Protein AF-A0AAD2CC91-F1 (afdb_monomer_lite)

Sequence (575 aa):
MSLHWPSGDGVFTEVKKFFPIYPGANLPPSLKLSTAPPANLDSFHPQFRLWYEAMKYLHDHNESQSIHSHAHIFSADTIPTDRFPDSDLATHLTYSPSTVSAFAAEVPTYKALFKEFKRHSALSTVASTNHVTTQEAPAAPLPAGAPFDSELFAQIMANALKGANASTKEKDLARTSANAFATFLEIGSIKEALRHLHDTFAHITDTLTTRNNYDHNVDFDIALFQHATVTALKTCSFGVRPLTMHPHEATSLPSLLAWLPPNKNDVRYTNFLSEGRDIIRQEAMEEDKSKQAAKKTDIFVHGDVSSVEALIKMLANFFAFVKYYVKDFTFDDPPLIITLLEDFMNALHPPAAKDWIRYNAAVPHFPLCLLLEMNQILQIVLGAAKNKTTQCNLRNGQPIMADTFVNAFNGVTQAISHINLSISMGNLGPSGTCPNLHAILNGKPTPAPKRESPNSREQPNPTKRAKHPPQGTHPGYLTYDGPGRLPIAPFKCKHPITGKQAAFCSHFLFANYHCNRPRCHNIHYTKQFAATMGSADTEAFEKFIEKNPWGDPLGPKASWLVPPTPLLKYHSTRQ

Radius of gyration: 34.09 Å; chains: 1; bounding box: 99×64×96 Å

Foldseek 3Di:
DDQDDPPPDVLVVLLVQQELFGRPDQDPPPDPLVDDPDPVLVVDDVVLSSNSVSSSVCCVQVVSGHCPPCVPSDDSVPPPCVVVPPDSPLPPLDDDPVVLVVVCPPDVVCVVSSVVVVVSSVVSVLVSVPPDDDDDDDDDDDDPDDDDDPPVVVVVVVVVPPDDPDDPVVVVLLVCLLCLQVVLLVPPDLLVSLVSQVVVLVVLLVVPPADPPLNVLAQFDSLLCASQNSVQVSVVPADQDQCLVVVVSVFQHDFLLLLFHAPPPDPVVVVSSVLRVQQSVCVVVVPDPVPRDDPDNTRDRLHDQLAVSRVSNSLSSVQSVQSSNHSPADNVDHPPLNVLLVVLVVLCPDPLNVVLRVVCSVPRQLSVVSSSLSRNLVSLQVVLCPPPVNVVCVVVVHDDRPVSCVVSVVSSVVSSVQSNVCSVVSHSRVSPDRRPSVCVSVVNDDPPDPPPDPPPPPDPDPDDDDDDDDDDWQPAFKAFDDPDDFDFQPDWDQALVPRDTAGADSQQNHTPGDDPDPDDRHDRDDPVNCVRDDPVSVVVVVVSVVVPPPDDPPDDGMDGPDPPDPPDDDDDDDD

Structure (mmCIF, N/CA/C/O backbone):
data_AF-A0AAD2CC91-F1
#
_entry.id   AF-A0AAD2CC91-F1
#
loop_
_atom_site.group_PDB
_atom_site.id
_atom_site.type_symbol
_atom_site.label_atom_id
_atom_site.label_alt_id
_atom_site.label_comp_id
_atom_site.label_asym_id
_atom_site.label_entity_id
_atom_site.label_seq_id
_atom_site.pdbx_PDB_ins_code
_atom_site.Cartn_x
_atom_site.Cartn_y
_atom_site.Cartn_z
_atom_site.occupancy
_atom_site.B_iso_or_equiv
_atom_site.auth_seq_id
_atom_site.auth_comp_id
_atom_site.auth_asym_id
_atom_site.auth_atom_id
_atom_site.pdbx_PDB_model_num
ATOM 1 N N . MET A 1 1 ? 5.916 20.056 -14.764 1.00 32.53 1 MET A N 1
ATOM 2 C CA . MET A 1 1 ? 5.451 21.004 -15.797 1.00 32.53 1 MET A CA 1
ATOM 3 C C . MET A 1 1 ? 4.008 21.354 -15.487 1.00 32.53 1 MET A C 1
ATOM 5 O O . MET A 1 1 ? 3.236 20.441 -15.230 1.00 32.53 1 MET A O 1
ATOM 9 N N . SER A 1 2 ? 3.672 22.640 -15.397 1.00 24.73 2 SER A N 1
ATOM 10 C CA . SER A 1 2 ? 2.290 23.103 -15.227 1.00 24.73 2 SER A CA 1
ATOM 11 C C . SER A 1 2 ? 1.489 22.845 -16.509 1.00 24.73 2 SER A C 1
ATOM 13 O O . SER A 1 2 ? 2.027 22.977 -17.605 1.00 24.73 2 SER A O 1
ATOM 15 N N . LEU A 1 3 ? 0.210 22.477 -16.375 1.00 31.64 3 LEU A N 1
ATOM 16 C CA . LEU A 1 3 ? -0.763 22.312 -17.470 1.00 31.64 3 LEU A CA 1
ATOM 17 C C . LEU A 1 3 ? -1.189 23.677 -18.040 1.00 31.64 3 LEU A C 1
ATOM 19 O O . LEU A 1 3 ? -2.365 24.035 -18.071 1.00 31.64 3 LEU A O 1
ATOM 23 N N . HIS A 1 4 ? -0.222 24.482 -18.456 1.00 37.16 4 HIS A N 1
ATOM 24 C CA . HIS A 1 4 ? -0.489 25.701 -19.196 1.00 37.16 4 HIS A CA 1
ATOM 25 C C . HIS A 1 4 ? -0.028 25.479 -20.627 1.00 37.16 4 HIS A C 1
ATOM 27 O O . HIS A 1 4 ? 1.122 25.118 -20.870 1.00 37.16 4 HIS A O 1
ATOM 33 N N . TRP A 1 5 ? -0.942 25.690 -21.577 1.00 42.97 5 TRP A N 1
ATOM 34 C CA . TRP A 1 5 ? -0.526 26.006 -22.939 1.00 42.97 5 TRP A CA 1
ATOM 35 C C . TRP A 1 5 ? 0.489 27.150 -22.848 1.00 42.97 5 TRP A C 1
ATOM 37 O O . TRP A 1 5 ? 0.235 28.062 -22.052 1.00 42.97 5 TRP A O 1
ATOM 47 N N . PRO A 1 6 ? 1.603 27.128 -23.599 1.00 43.03 6 PRO A N 1
ATOM 48 C CA . PRO A 1 6 ? 2.519 28.258 -23.642 1.00 43.03 6 PRO A CA 1
ATOM 49 C C . PRO A 1 6 ? 1.702 29.518 -23.928 1.00 43.03 6 PRO A C 1
ATOM 51 O O . PRO A 1 6 ? 1.080 29.648 -24.984 1.00 43.03 6 PRO A O 1
ATOM 54 N N . SER A 1 7 ? 1.582 30.397 -22.937 1.00 41.91 7 SER A N 1
ATOM 55 C CA . SER A 1 7 ? 0.784 31.608 -23.062 1.00 41.91 7 SER A CA 1
ATOM 56 C C . SER A 1 7 ? 1.511 32.527 -24.037 1.00 41.91 7 SER A C 1
ATOM 58 O O . SER A 1 7 ? 2.510 33.136 -23.660 1.00 41.91 7 SER A O 1
ATOM 60 N N . GLY A 1 8 ? 1.053 32.574 -25.290 1.00 50.09 8 GLY A N 1
ATOM 61 C CA . GLY A 1 8 ? 1.634 33.429 -26.329 1.00 50.09 8 GLY A CA 1
ATOM 62 C C . GLY A 1 8 ? 1.702 32.820 -27.730 1.00 50.09 8 GLY A C 1
ATOM 63 O O . GLY A 1 8 ? 1.823 33.581 -28.683 1.00 50.09 8 GLY A O 1
ATOM 64 N N . ASP A 1 9 ? 1.573 31.499 -27.889 1.00 54.06 9 ASP A N 1
ATOM 65 C CA . ASP A 1 9 ? 1.572 30.879 -29.221 1.00 54.06 9 ASP A CA 1
ATOM 66 C C . ASP A 1 9 ? 0.158 30.890 -29.820 1.00 54.06 9 ASP A C 1
ATOM 68 O O . ASP A 1 9 ? -0.743 30.173 -29.366 1.00 54.06 9 ASP A O 1
ATOM 72 N N . GLY A 1 10 ? -0.047 31.719 -30.850 1.00 55.75 10 GLY A N 1
ATOM 73 C CA . GLY A 1 10 ? -1.333 31.869 -31.547 1.00 55.75 10 GLY A CA 1
ATOM 74 C C . GLY A 1 10 ? -1.895 30.534 -32.043 1.00 55.75 10 GLY A C 1
ATOM 75 O O . GLY A 1 10 ? -3.091 30.282 -31.920 1.00 55.75 10 GLY A O 1
AT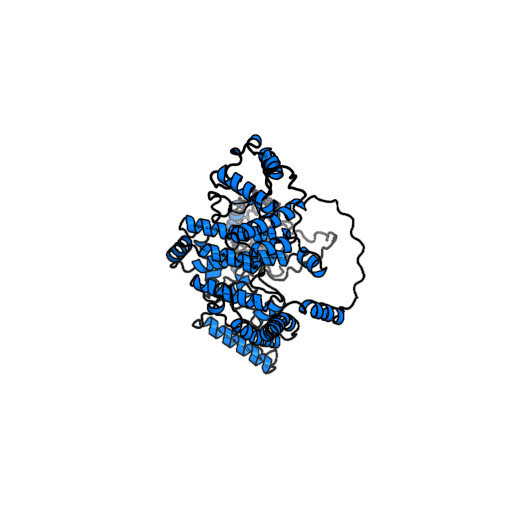OM 76 N N . VAL A 1 11 ? -1.014 29.622 -32.459 1.00 54.38 11 VAL A N 1
ATOM 77 C CA . VAL A 1 11 ? -1.355 28.268 -32.916 1.00 54.38 11 VAL A CA 1
ATOM 78 C C . VAL A 1 11 ? -2.134 27.490 -31.856 1.00 54.38 11 VAL A C 1
ATOM 80 O O . VAL A 1 11 ? -3.168 26.912 -32.162 1.00 54.38 11 VAL A O 1
ATOM 83 N N . PHE A 1 12 ? -1.719 27.517 -30.589 1.00 55.53 12 PHE A N 1
ATOM 84 C CA . PHE A 1 12 ? -2.415 26.778 -29.529 1.00 55.53 12 PHE A CA 1
ATOM 85 C C . PHE A 1 12 ? -3.717 27.434 -29.077 1.00 55.53 12 PHE A C 1
ATOM 87 O O . PHE A 1 12 ? -4.580 26.768 -28.505 1.00 55.53 12 PHE A O 1
ATOM 94 N N . THR A 1 13 ? -3.874 28.733 -29.318 1.00 60.03 13 THR A N 1
ATOM 95 C CA . THR A 1 13 ? -5.137 29.436 -29.073 1.00 60.03 13 THR A CA 1
ATOM 96 C C . THR A 1 13 ? -6.161 29.090 -30.152 1.00 60.03 13 THR A C 1
ATOM 98 O O . THR A 1 13 ? -7.314 28.831 -29.819 1.00 60.03 13 THR A O 1
ATOM 101 N N . GLU A 1 14 ? -5.732 28.993 -31.411 1.00 57.94 14 GLU A N 1
ATOM 102 C CA . GLU A 1 14 ? -6.582 28.575 -32.530 1.00 57.94 14 GLU A CA 1
ATOM 103 C C . GLU A 1 14 ? -6.883 27.068 -32.495 1.00 57.94 14 GLU A C 1
ATOM 105 O O . GLU A 1 14 ? -8.038 26.673 -32.609 1.00 57.94 14 GLU A O 1
ATOM 110 N N . VAL A 1 15 ? -5.899 26.209 -32.204 1.00 59.97 15 VAL A N 1
ATOM 111 C CA . VAL A 1 15 ? -6.105 24.751 -32.082 1.00 59.97 15 VAL A CA 1
ATOM 112 C C . VAL A 1 15 ? -7.166 24.414 -31.030 1.00 59.97 15 VAL A C 1
ATOM 114 O O . VAL A 1 15 ? -7.966 23.518 -31.256 1.00 59.97 15 VAL A O 1
ATOM 117 N N . LYS A 1 16 ? -7.263 25.151 -29.916 1.00 58.28 16 LYS A N 1
ATOM 118 C CA . LYS A 1 16 ? -8.339 24.937 -28.927 1.00 58.28 16 LYS A CA 1
ATOM 119 C C . LYS A 1 16 ? -9.742 25.215 -29.462 1.00 58.28 16 LYS A C 1
ATOM 121 O O . LYS A 1 16 ? -10.692 24.625 -28.959 1.00 58.28 16 LYS A O 1
ATOM 126 N N . LYS A 1 17 ? -9.877 26.128 -30.429 1.00 59.72 17 LYS A N 1
ATOM 127 C CA . LYS A 1 17 ? -11.170 26.440 -31.052 1.00 59.72 17 LYS A CA 1
ATOM 128 C C . LYS A 1 17 ? -11.616 25.308 -31.975 1.00 59.72 17 LYS A C 1
ATOM 130 O O . LYS A 1 17 ? -12.799 25.000 -32.023 1.00 59.72 17 LYS A O 1
ATOM 135 N N . PHE A 1 18 ? -10.663 24.672 -32.659 1.00 55.00 18 PHE A N 1
ATOM 136 C CA . PHE A 1 18 ? -10.939 23.664 -33.688 1.00 55.00 18 PHE A CA 1
ATOM 137 C C . PHE A 1 18 ? -10.833 22.208 -33.193 1.00 55.00 18 PHE A C 1
ATOM 139 O O . PHE A 1 18 ? -11.456 21.322 -33.770 1.00 55.00 18 PHE A O 1
ATOM 146 N N . PHE A 1 19 ? -10.084 21.936 -32.118 1.00 62.56 19 PHE A N 1
ATOM 147 C CA . PHE A 1 19 ? -9.791 20.585 -31.625 1.00 62.56 19 PHE A CA 1
ATOM 148 C C . PHE A 1 19 ? -10.183 20.436 -30.138 1.00 62.56 19 PHE A C 1
ATOM 150 O O . PHE A 1 19 ? -9.594 21.104 -29.284 1.00 62.56 19 PHE A O 1
ATOM 157 N N . PRO A 1 20 ? -11.104 19.519 -29.767 1.00 61.25 20 PRO A N 1
ATOM 158 C CA . PRO A 1 20 ? -11.495 19.265 -28.372 1.00 61.25 20 PRO A CA 1
ATOM 159 C C . PRO A 1 20 ? -10.454 18.412 -27.627 1.00 61.25 20 PRO A C 1
ATOM 161 O O . PRO A 1 20 ? -10.728 17.300 -27.168 1.00 61.25 20 PRO A O 1
ATOM 164 N N . ILE A 1 21 ? -9.211 18.887 -27.561 1.00 58.62 21 ILE A N 1
ATOM 165 C CA . ILE A 1 21 ? -8.075 18.136 -27.023 1.00 58.62 21 ILE A CA 1
ATOM 166 C C . ILE A 1 21 ? -7.354 18.997 -25.984 1.00 58.62 21 ILE A C 1
ATOM 168 O O . ILE A 1 21 ? -7.005 20.150 -26.226 1.00 58.62 21 ILE A O 1
ATOM 172 N N . TYR A 1 22 ? -7.141 18.437 -24.792 1.00 59.69 22 TYR A N 1
ATOM 173 C CA . TYR A 1 22 ? -6.500 19.141 -23.684 1.00 59.69 22 TYR A CA 1
ATOM 174 C C . TYR A 1 22 ? -4.968 19.217 -23.876 1.00 59.69 22 TYR A C 1
ATOM 176 O O . TYR A 1 22 ? -4.374 18.341 -24.520 1.00 59.69 22 TYR A O 1
ATOM 184 N N . PRO A 1 23 ? -4.286 20.220 -23.290 1.00 51.38 23 PRO A N 1
ATOM 185 C CA . PRO A 1 23 ? -2.831 20.305 -23.351 1.00 51.38 23 PRO A CA 1
ATOM 186 C C . PRO A 1 23 ? -2.214 19.108 -22.629 1.00 51.38 23 PRO A C 1
ATOM 188 O O . PRO A 1 23 ? -2.329 18.980 -21.418 1.00 51.38 23 PRO A O 1
ATOM 191 N N . GLY A 1 24 ? -1.533 18.237 -23.363 1.00 53.53 24 GLY A N 1
ATOM 192 C CA . GLY A 1 24 ? -0.766 17.120 -22.786 1.00 53.53 24 GLY A CA 1
ATOM 193 C C . GLY A 1 24 ? -1.274 15.768 -23.245 1.00 53.53 24 GLY A C 1
ATOM 194 O O . GLY A 1 24 ? -0.719 14.742 -22.864 1.00 53.53 24 GLY A O 1
ATOM 195 N N . ALA A 1 25 ? -2.335 15.774 -24.050 1.00 55.38 25 ALA A N 1
ATOM 196 C CA . ALA A 1 25 ? -2.839 14.612 -24.741 1.00 55.38 25 ALA A CA 1
ATOM 197 C C . ALA A 1 25 ? -1.721 13.905 -25.517 1.00 55.38 25 ALA A C 1
ATOM 199 O O . ALA A 1 25 ? -1.172 14.445 -26.477 1.00 55.38 25 ALA A O 1
ATOM 200 N N . ASN A 1 26 ? -1.410 12.681 -25.100 1.00 55.94 26 ASN A N 1
ATOM 201 C CA . ASN A 1 26 ? -0.629 11.758 -25.907 1.00 55.94 26 ASN A CA 1
ATOM 202 C C . ASN A 1 26 ? -1.598 10.902 -26.718 1.00 55.94 26 ASN A C 1
ATOM 204 O O . ASN A 1 26 ? -2.611 10.440 -26.191 1.00 55.94 26 ASN A O 1
ATOM 208 N N . LEU A 1 27 ? -1.264 10.663 -27.983 1.00 56.25 27 LEU A N 1
ATOM 209 C CA . LEU A 1 27 ? -1.957 9.666 -28.786 1.00 56.25 27 LEU A CA 1
ATOM 210 C C . LEU A 1 27 ? -1.724 8.288 -28.142 1.00 56.25 27 LEU A C 1
ATOM 212 O O . LEU A 1 27 ? -0.572 7.954 -27.844 1.00 56.25 27 LEU A O 1
ATOM 216 N N . PRO A 1 28 ? -2.770 7.483 -27.883 1.00 55.53 28 PRO A N 1
ATOM 217 C CA . PRO A 1 28 ? -2.575 6.163 -27.301 1.00 55.53 28 PRO A CA 1
ATOM 218 C C . PRO A 1 28 ? -1.702 5.307 -28.233 1.00 55.53 28 PRO A C 1
ATOM 220 O O . PRO A 1 28 ? -2.003 5.234 -29.425 1.00 55.53 28 PRO A O 1
ATOM 223 N N . PRO A 1 29 ? -0.673 4.598 -27.732 1.00 52.50 29 PRO A N 1
ATOM 224 C CA . PRO A 1 29 ? 0.216 3.789 -28.577 1.00 52.50 29 PRO A CA 1
ATOM 225 C C . PRO A 1 29 ? -0.515 2.666 -29.329 1.00 52.50 29 PRO A C 1
ATOM 227 O O . PRO A 1 29 ? -0.059 2.185 -30.363 1.00 52.50 29 PRO A O 1
ATOM 230 N N . SER A 1 30 ? -1.657 2.229 -28.794 1.00 47.31 30 SER A N 1
ATOM 231 C CA . SER A 1 30 ? -2.535 1.211 -29.374 1.00 47.31 30 SER A CA 1
ATOM 232 C C . SER A 1 30 ? -3.405 1.735 -30.519 1.00 47.31 30 SER A C 1
ATOM 234 O O . SER A 1 30 ? -4.057 0.945 -31.204 1.00 47.31 30 SER A O 1
ATOM 236 N N . LEU A 1 31 ? -3.431 3.051 -30.736 1.00 54.78 31 LEU A N 1
ATOM 237 C CA . LEU A 1 31 ? -4.287 3.706 -31.706 1.00 54.78 31 LEU A CA 1
ATOM 238 C C . LEU A 1 31 ? -3.542 3.920 -33.024 1.00 54.78 31 LEU A C 1
ATOM 240 O O . LEU A 1 31 ? -2.888 4.937 -33.238 1.00 54.78 31 LEU A O 1
ATOM 244 N N . LYS A 1 32 ? -3.664 2.960 -33.944 1.00 62.06 32 LYS A N 1
ATOM 245 C CA . LYS A 1 32 ? -3.216 3.142 -35.331 1.00 62.06 32 LYS A CA 1
ATOM 246 C C . LYS A 1 32 ? -4.224 4.017 -36.077 1.00 62.06 32 LYS A C 1
ATOM 248 O O . LYS A 1 32 ? -5.064 3.516 -36.811 1.00 62.06 32 LYS A O 1
ATOM 253 N N . LEU A 1 33 ? -4.148 5.331 -35.883 1.00 63.53 33 LEU A N 1
ATOM 254 C CA . LEU A 1 33 ? -4.974 6.308 -36.610 1.00 63.53 33 LEU A CA 1
ATOM 255 C C . LEU A 1 33 ? -4.667 6.354 -38.120 1.00 63.53 33 LEU A C 1
ATOM 257 O O . LEU A 1 33 ? -5.396 6.992 -38.877 1.00 63.53 33 LEU A O 1
ATOM 261 N N . SER A 1 34 ? -3.626 5.645 -38.565 1.00 55.72 34 SER A N 1
ATOM 262 C CA . SER A 1 34 ? -3.252 5.459 -39.967 1.00 55.72 34 SER A CA 1
ATOM 263 C C . SER A 1 34 ? -4.144 4.484 -40.748 1.00 55.72 34 SER A C 1
ATOM 265 O O . SER A 1 34 ? -4.097 4.480 -41.977 1.00 55.72 34 SER A O 1
ATOM 267 N N . THR A 1 35 ? -4.971 3.662 -40.090 1.00 59.06 35 THR A N 1
ATOM 268 C CA . THR A 1 35 ? -5.959 2.824 -40.794 1.00 59.06 35 THR A CA 1
ATOM 269 C C . THR A 1 35 ? -7.162 3.649 -41.250 1.00 59.06 35 THR A C 1
ATOM 271 O O . THR A 1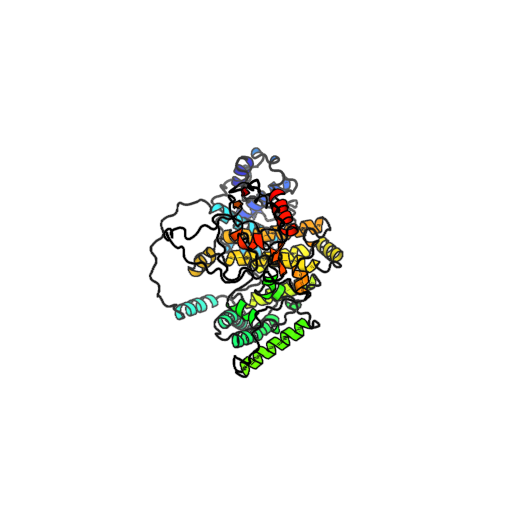 35 ? -7.476 4.672 -40.642 1.00 59.06 35 THR A O 1
ATOM 274 N N . ALA A 1 36 ? -7.839 3.201 -42.316 1.00 61.41 36 ALA A N 1
ATOM 275 C CA . ALA A 1 36 ? -9.068 3.826 -42.803 1.00 61.41 36 ALA A CA 1
ATOM 276 C C . ALA A 1 36 ? -10.050 4.086 -41.641 1.00 61.41 36 ALA A C 1
ATOM 278 O O . ALA A 1 36 ? -10.116 3.262 -40.717 1.00 61.41 36 ALA A O 1
ATOM 279 N N . PRO A 1 37 ? -10.780 5.219 -41.661 1.00 66.81 37 PRO A N 1
ATOM 280 C CA . PRO A 1 37 ? -11.758 5.523 -40.626 1.00 66.81 37 PRO A CA 1
ATOM 281 C C . PRO A 1 37 ? -12.742 4.355 -40.471 1.00 66.81 37 PRO A C 1
ATOM 283 O O . PRO A 1 37 ? -12.959 3.608 -41.432 1.00 66.81 37 PRO A O 1
ATOM 286 N N . PRO A 1 38 ? -13.346 4.175 -39.283 1.00 69.81 38 PRO A N 1
ATOM 287 C CA . PRO A 1 38 ? -14.432 3.220 -39.102 1.00 69.81 38 PRO A CA 1
ATOM 288 C C . PRO A 1 38 ? -15.430 3.324 -40.258 1.00 69.81 38 PRO A C 1
ATOM 290 O O . PRO A 1 38 ? -15.850 4.427 -40.599 1.00 69.81 38 PRO A O 1
ATOM 293 N N . ALA A 1 39 ? -15.809 2.197 -40.871 1.00 71.19 39 ALA A N 1
ATOM 294 C CA . ALA A 1 39 ? -16.696 2.191 -42.045 1.00 71.19 39 ALA A CA 1
ATOM 295 C C . ALA A 1 39 ? -18.064 2.851 -41.776 1.00 71.19 39 ALA A C 1
ATOM 297 O O . ALA A 1 39 ? -18.797 3.183 -42.699 1.00 71.19 39 ALA A O 1
ATOM 298 N N . ASN A 1 40 ? -18.393 3.046 -40.502 1.00 75.69 40 ASN A N 1
ATOM 299 C CA . ASN A 1 40 ? -19.586 3.695 -40.001 1.00 75.69 40 ASN A CA 1
ATOM 300 C C . ASN A 1 40 ? -19.265 4.978 -39.207 1.00 75.69 40 ASN A C 1
ATOM 302 O O . ASN A 1 40 ? -20.019 5.331 -38.309 1.00 75.69 40 ASN A O 1
ATOM 306 N N . LEU A 1 41 ? -18.153 5.675 -39.496 1.00 73.81 41 LEU A N 1
ATOM 307 C CA . LEU A 1 41 ? -17.769 6.892 -38.765 1.00 73.81 41 LEU A CA 1
ATOM 308 C C . LEU A 1 41 ? -18.911 7.934 -38.745 1.00 73.81 41 LEU A C 1
ATOM 310 O O . LEU A 1 41 ? -19.174 8.552 -37.716 1.00 73.81 41 LEU A O 1
ATOM 314 N N . ASP A 1 42 ? -19.631 8.051 -39.864 1.00 75.88 42 ASP A N 1
ATOM 315 C CA . ASP A 1 42 ? -20.792 8.931 -40.032 1.00 75.88 42 ASP A CA 1
ATOM 316 C C . ASP A 1 42 ? -22.002 8.548 -39.165 1.00 75.88 42 ASP A C 1
ATOM 318 O O . ASP A 1 42 ? -22.852 9.395 -38.905 1.00 75.88 42 ASP A O 1
ATOM 322 N N . SER A 1 43 ? -22.096 7.293 -38.707 1.00 72.94 43 SER A N 1
ATOM 323 C CA . SER A 1 43 ? -23.181 6.845 -37.825 1.00 72.94 43 SER A CA 1
ATOM 324 C C . SER A 1 43 ? -22.885 7.085 -36.345 1.00 72.94 43 SER A C 1
ATOM 326 O O . SER A 1 43 ? -23.754 6.845 -35.510 1.00 72.94 43 SER A O 1
ATOM 328 N N . PHE A 1 44 ? -21.661 7.490 -35.989 1.00 68.94 44 PHE A N 1
ATOM 329 C CA . PHE A 1 44 ? -21.338 7.830 -34.607 1.00 68.94 44 PHE A CA 1
ATOM 330 C C . PHE A 1 44 ? -21.801 9.239 -34.263 1.00 68.94 44 PHE A C 1
ATOM 332 O O . PHE A 1 44 ? -22.026 10.089 -35.123 1.00 68.94 44 PHE A O 1
ATOM 339 N N . HIS A 1 45 ? -21.899 9.498 -32.960 1.00 71.00 45 HIS A N 1
ATOM 340 C CA . HIS A 1 45 ? -22.233 10.819 -32.460 1.00 71.00 45 HIS A CA 1
ATOM 341 C C . HIS A 1 45 ? -21.294 11.885 -33.064 1.00 71.00 45 HIS A C 1
ATOM 343 O O . HIS A 1 45 ? -20.070 11.693 -33.011 1.00 71.00 45 HIS A O 1
ATOM 349 N N . PRO A 1 46 ? -21.819 13.023 -33.562 1.00 68.38 46 PRO A N 1
ATOM 350 C CA . PRO A 1 46 ? -21.027 14.039 -34.257 1.00 68.38 46 PRO A CA 1
ATOM 351 C C . PRO A 1 46 ? -19.779 14.481 -33.486 1.00 68.38 46 PRO A C 1
ATOM 353 O O . PRO A 1 46 ? -18.714 14.650 -34.060 1.00 68.38 46 PRO A O 1
ATOM 356 N N . GLN A 1 47 ? -19.863 14.572 -32.158 1.00 65.75 47 GLN A N 1
ATOM 357 C CA . GLN A 1 47 ? -18.723 14.959 -31.317 1.00 65.75 47 GLN A CA 1
ATOM 358 C C . GLN A 1 47 ? -17.618 13.894 -31.208 1.00 65.75 47 GLN A C 1
ATOM 360 O O . GLN A 1 47 ? -16.447 14.252 -31.123 1.00 65.75 47 GLN A O 1
ATOM 365 N N . PHE A 1 48 ? -17.958 12.598 -31.210 1.00 70.00 48 PHE A N 1
ATOM 366 C CA . PHE A 1 48 ? -16.941 11.539 -31.242 1.00 70.00 48 PHE A CA 1
ATOM 367 C C . PHE A 1 48 ? -16.238 11.527 -32.598 1.00 70.00 48 PHE A C 1
ATOM 369 O O . PHE A 1 48 ? -15.017 11.419 -32.654 1.00 70.00 48 PHE A O 1
ATOM 376 N N . ARG A 1 49 ? -17.007 11.699 -33.678 1.00 74.88 49 ARG A N 1
ATOM 377 C CA . ARG A 1 49 ? -16.473 11.874 -35.028 1.00 74.88 49 ARG A CA 1
ATOM 378 C C . ARG A 1 49 ? -15.512 13.061 -35.094 1.00 74.88 49 ARG A C 1
ATOM 380 O O . ARG A 1 49 ? -14.378 12.876 -35.518 1.00 74.88 49 ARG A O 1
ATOM 387 N N . LEU A 1 50 ? -15.926 14.228 -34.600 1.00 70.19 50 LEU A N 1
ATOM 388 C CA . LEU A 1 50 ? -15.090 15.431 -34.547 1.00 70.19 50 LEU A CA 1
ATOM 389 C C . LEU A 1 50 ? -13.808 15.194 -33.739 1.00 70.19 50 LEU A C 1
ATOM 391 O O . LEU A 1 50 ? -12.725 15.519 -34.211 1.00 70.19 50 LEU A O 1
ATOM 395 N N . TRP A 1 51 ? -13.897 14.572 -32.557 1.00 76.19 51 TRP A N 1
ATOM 396 C CA . TRP A 1 51 ? -12.719 14.209 -31.759 1.00 76.19 51 TRP A CA 1
ATOM 397 C C . TRP A 1 51 ? -11.798 13.214 -32.482 1.00 76.19 51 TRP A C 1
ATOM 399 O O . TRP A 1 51 ? -10.576 13.352 -32.430 1.00 76.19 51 TRP A O 1
ATOM 409 N N . TYR A 1 52 ? -12.359 12.220 -33.172 1.00 77.56 52 TYR A N 1
ATOM 410 C CA . TYR A 1 52 ? -11.592 11.227 -33.921 1.00 77.56 52 TYR A CA 1
ATOM 411 C C . TYR A 1 52 ? -10.866 11.857 -35.114 1.00 77.56 52 TYR A C 1
ATOM 413 O O . TYR A 1 52 ? -9.671 11.630 -35.291 1.00 77.56 52 TYR A O 1
ATOM 421 N N . GLU A 1 53 ? -11.561 12.676 -35.905 1.00 76.00 53 GLU A N 1
ATOM 422 C CA . GLU A 1 53 ? -10.991 13.416 -37.035 1.00 76.00 53 GLU A CA 1
ATOM 423 C C . GLU A 1 53 ? -9.914 14.403 -36.561 1.00 76.00 53 GLU A C 1
ATOM 425 O O . GLU A 1 53 ? -8.845 14.480 -37.166 1.00 76.00 53 GLU A O 1
ATOM 430 N N . ALA A 1 54 ? -10.139 15.061 -35.420 1.00 73.19 54 ALA A N 1
ATOM 431 C CA . ALA A 1 54 ? -9.169 15.906 -34.730 1.00 73.19 54 ALA A CA 1
ATOM 432 C C . ALA A 1 54 ? -7.888 15.139 -34.344 1.00 73.19 54 ALA A C 1
ATOM 434 O O . ALA A 1 54 ? -6.780 15.545 -34.701 1.00 73.19 54 ALA A O 1
ATOM 435 N N . MET A 1 55 ? -8.025 14.005 -33.651 1.00 73.56 55 MET A N 1
ATOM 436 C CA . MET A 1 55 ? -6.891 13.165 -33.242 1.00 73.56 55 MET A CA 1
ATOM 437 C C . MET A 1 55 ? -6.154 12.574 -34.449 1.00 73.56 55 MET A C 1
ATOM 439 O O . MET A 1 55 ? -4.924 12.522 -34.451 1.00 73.56 55 MET A O 1
ATOM 443 N N . LYS A 1 56 ? -6.886 12.160 -35.490 1.00 75.94 56 LYS A N 1
ATOM 444 C CA . LYS A 1 56 ? -6.319 11.648 -36.741 1.00 75.94 56 LYS A CA 1
ATOM 445 C C . LYS A 1 56 ? -5.533 12.719 -37.489 1.00 75.94 56 LYS A C 1
ATOM 447 O O . LYS A 1 56 ? -4.407 12.457 -37.894 1.00 75.94 56 LYS A O 1
ATOM 452 N N . TYR A 1 57 ? -6.087 13.920 -37.624 1.00 73.19 57 TYR A N 1
ATOM 453 C CA . TYR A 1 57 ? -5.393 15.041 -38.251 1.00 73.19 57 TYR A CA 1
ATOM 454 C C . TYR A 1 57 ? -4.071 15.340 -37.536 1.00 73.19 57 TYR A C 1
ATOM 456 O O . TYR A 1 57 ? -3.032 15.422 -38.187 1.00 73.19 57 TYR A O 1
ATOM 464 N N . LEU A 1 58 ? -4.091 15.413 -36.201 1.00 70.75 58 LEU A N 1
ATOM 465 C CA . LEU A 1 58 ? -2.887 15.628 -35.394 1.00 70.75 58 LEU A CA 1
ATOM 466 C C . LEU A 1 58 ? -1.871 14.493 -35.541 1.00 70.75 58 LEU A C 1
ATOM 468 O O . LEU A 1 58 ? -0.676 14.753 -35.593 1.00 70.75 58 LEU A O 1
ATOM 472 N N . HIS A 1 59 ? -2.324 13.244 -35.628 1.00 73.44 59 HIS A N 1
ATOM 473 C CA . HIS A 1 59 ? -1.448 12.098 -35.864 1.00 73.44 59 HIS A CA 1
ATOM 474 C C . HIS A 1 59 ? -0.768 12.162 -37.237 1.00 73.44 59 HIS A C 1
ATOM 476 O O . HIS A 1 59 ? 0.455 12.032 -37.316 1.00 73.44 59 HIS A O 1
ATOM 482 N N . ASP A 1 60 ? -1.558 12.393 -38.291 1.00 71.81 60 ASP A N 1
ATOM 483 C CA . ASP A 1 60 ? -1.106 12.403 -39.684 1.00 71.81 60 ASP A CA 1
ATOM 484 C C . ASP A 1 60 ? -0.150 13.584 -39.960 1.00 71.81 60 ASP A C 1
ATOM 486 O O . ASP A 1 60 ? 0.781 13.444 -40.750 1.00 71.81 60 ASP A O 1
ATOM 490 N N . HIS A 1 61 ? -0.333 14.721 -39.276 1.00 69.81 61 HIS A N 1
ATOM 491 C CA . HIS A 1 61 ? 0.450 15.949 -39.492 1.00 69.81 61 HIS A CA 1
ATOM 492 C C . HIS A 1 61 ? 1.556 16.194 -38.448 1.00 69.81 61 HIS A C 1
ATOM 494 O O . HIS A 1 61 ? 2.292 17.167 -38.581 1.00 69.81 61 HIS A O 1
ATOM 500 N N . ASN A 1 62 ? 1.708 15.330 -37.434 1.00 68.56 62 ASN A N 1
ATOM 501 C CA . ASN A 1 62 ? 2.761 15.437 -36.407 1.00 68.56 62 ASN A CA 1
ATOM 502 C C . ASN A 1 62 ? 3.678 14.210 -36.342 1.00 68.56 62 ASN A C 1
ATOM 504 O O . ASN A 1 62 ? 4.216 13.903 -35.280 1.00 68.56 62 ASN A O 1
ATOM 508 N N . GLU A 1 63 ? 3.792 13.445 -37.432 1.00 65.19 63 GLU A N 1
ATOM 509 C CA . GLU A 1 63 ? 4.609 12.221 -37.496 1.00 65.19 63 GLU A CA 1
ATOM 510 C C . GLU A 1 63 ? 4.342 11.242 -36.332 1.00 65.19 63 GLU A C 1
ATOM 512 O O . GLU A 1 63 ? 5.249 10.587 -35.821 1.00 65.19 63 GLU A O 1
ATOM 517 N N . SER A 1 64 ? 3.088 11.140 -35.870 1.00 61.09 64 SER A N 1
ATOM 518 C CA . SER A 1 64 ? 2.708 10.351 -34.681 1.00 61.09 64 SER A CA 1
ATOM 519 C C . SER A 1 64 ? 3.320 10.795 -33.338 1.00 61.09 64 SER A C 1
ATOM 521 O O . SER A 1 64 ? 3.216 10.060 -32.354 1.00 61.09 64 SER A O 1
ATOM 523 N N . GLN A 1 65 ? 3.944 11.970 -33.252 1.00 55.88 65 GLN A N 1
ATOM 524 C CA . GLN A 1 65 ? 4.549 12.485 -32.023 1.00 55.88 65 GLN A CA 1
ATOM 525 C C . GLN A 1 65 ? 3.546 13.247 -31.137 1.00 55.88 65 GLN A C 1
ATOM 527 O O . GLN A 1 65 ? 2.457 13.634 -31.566 1.00 55.88 65 GLN A O 1
ATOM 532 N N . SER A 1 66 ? 3.911 13.468 -29.868 1.00 55.72 66 SER A N 1
ATOM 533 C CA . SER A 1 66 ? 3.131 14.294 -28.933 1.00 55.72 66 SER A CA 1
ATOM 534 C C . SER A 1 66 ? 3.198 15.773 -29.325 1.00 55.72 66 SER A C 1
ATOM 536 O O . SER A 1 66 ? 4.242 16.265 -29.743 1.00 55.72 66 SER A O 1
ATOM 538 N N . ILE A 1 67 ? 2.103 16.511 -29.140 1.00 53.12 67 ILE A N 1
ATOM 539 C CA . ILE A 1 67 ? 1.997 17.943 -29.491 1.00 53.12 67 ILE A CA 1
ATOM 540 C C . ILE A 1 67 ? 3.027 18.805 -28.729 1.00 53.12 67 ILE A C 1
ATOM 542 O O . ILE A 1 67 ? 3.409 19.879 -29.185 1.00 53.12 67 ILE A O 1
ATOM 546 N N . HIS A 1 68 ? 3.523 18.325 -27.583 1.00 51.56 68 HIS A N 1
ATOM 547 C CA . HIS A 1 68 ? 4.475 19.055 -26.735 1.00 51.56 68 HIS A CA 1
ATOM 548 C C . HIS A 1 68 ? 5.941 18.893 -27.115 1.00 51.56 68 HIS A C 1
ATOM 550 O O . HIS A 1 68 ? 6.770 19.614 -26.566 1.00 51.56 68 HIS A O 1
ATOM 556 N N . SER A 1 69 ? 6.290 17.962 -28.008 1.00 49.41 69 SER A N 1
ATOM 557 C CA . SER A 1 69 ? 7.697 17.778 -28.376 1.00 49.41 69 SER A CA 1
ATOM 558 C C . SER A 1 69 ? 8.173 18.795 -29.420 1.00 49.41 69 SER A C 1
ATOM 560 O O . SER A 1 69 ? 9.350 19.142 -29.397 1.00 49.41 69 SER A O 1
ATOM 562 N N . HIS A 1 70 ? 7.287 19.314 -30.287 1.00 51.53 70 HIS A N 1
ATOM 563 C CA . HIS A 1 70 ? 7.674 20.154 -31.434 1.00 51.53 70 HIS A CA 1
ATOM 564 C C . HIS A 1 70 ? 6.597 21.186 -31.838 1.00 51.53 70 HIS A C 1
ATOM 566 O O . HIS A 1 70 ? 6.125 21.204 -32.973 1.00 51.53 70 HIS A O 1
ATOM 572 N N . ALA A 1 71 ? 6.221 22.085 -30.922 1.00 49.09 71 ALA A N 1
ATOM 573 C CA . ALA A 1 71 ? 5.198 23.128 -31.125 1.00 49.09 71 ALA A CA 1
ATOM 574 C C . ALA A 1 71 ? 5.345 23.980 -32.411 1.00 49.09 71 ALA A C 1
ATOM 576 O O . ALA A 1 71 ? 4.373 24.558 -32.885 1.00 49.09 71 ALA A O 1
ATOM 577 N N . HIS A 1 72 ? 6.545 24.043 -32.992 1.00 49.16 72 HIS A N 1
ATOM 578 C CA . HIS A 1 72 ? 6.887 24.887 -34.141 1.00 49.16 72 HIS A CA 1
ATOM 579 C C . HIS A 1 72 ? 6.423 24.347 -35.509 1.00 49.16 72 HIS A C 1
ATOM 581 O O . HIS A 1 72 ? 6.607 25.031 -36.511 1.00 49.16 72 HIS A O 1
ATOM 587 N N . ILE A 1 73 ? 5.867 23.129 -35.579 1.00 52.59 73 ILE A N 1
ATOM 588 C CA . ILE A 1 73 ? 5.523 22.460 -36.853 1.00 52.59 73 ILE A CA 1
ATOM 589 C C . ILE A 1 73 ? 4.088 22.781 -37.318 1.00 52.59 73 ILE A C 1
ATOM 591 O O . ILE A 1 73 ? 3.761 22.635 -38.495 1.00 52.59 73 ILE A O 1
ATOM 595 N N . PHE A 1 74 ? 3.224 23.275 -36.429 1.00 53.62 74 PHE A N 1
ATOM 596 C CA . PHE A 1 74 ? 1.825 23.542 -36.758 1.00 53.62 74 PHE A CA 1
ATOM 597 C C . PHE A 1 74 ? 1.610 24.990 -37.196 1.00 53.62 74 PHE A C 1
ATOM 599 O O . PHE A 1 74 ? 1.763 25.914 -36.403 1.00 53.62 74 PHE A O 1
ATOM 606 N N . SER A 1 75 ? 1.192 25.191 -38.446 1.00 56.97 75 SER A N 1
ATOM 607 C CA . SER A 1 75 ? 0.608 26.462 -38.879 1.00 56.97 75 SER A CA 1
ATOM 608 C C . SER A 1 75 ? -0.901 26.421 -38.646 1.00 56.97 75 SER A C 1
ATOM 610 O O . SER A 1 75 ? -1.564 25.474 -39.061 1.00 56.97 75 SER A O 1
ATOM 612 N N . ALA A 1 76 ? -1.463 27.434 -37.984 1.00 55.22 76 ALA A N 1
ATOM 613 C CA . ALA A 1 76 ? -2.914 27.515 -37.792 1.00 55.22 76 ALA A CA 1
ATOM 614 C C . ALA A 1 76 ? -3.662 27.608 -39.137 1.00 55.22 76 ALA A C 1
ATOM 616 O O . ALA A 1 76 ? -4.758 27.072 -39.275 1.00 55.22 76 ALA A O 1
ATOM 617 N N . ASP A 1 77 ? -3.021 28.207 -40.144 1.00 61.38 77 ASP A N 1
ATOM 618 C CA . ASP A 1 77 ? -3.590 28.438 -41.474 1.00 61.38 77 ASP A CA 1
ATOM 619 C C . ASP A 1 77 ? -3.730 27.154 -42.310 1.00 61.38 77 ASP A C 1
ATOM 621 O O . ASP A 1 77 ? -4.371 27.169 -43.358 1.00 61.38 77 ASP A O 1
ATOM 625 N N . THR A 1 78 ? -3.128 26.037 -41.882 1.00 60.34 78 THR A N 1
ATOM 626 C CA . THR A 1 78 ? -3.237 24.747 -42.585 1.00 60.34 78 THR A CA 1
ATOM 627 C C . THR A 1 78 ? -4.363 23.867 -42.055 1.00 60.34 78 THR A C 1
ATOM 629 O O . THR A 1 78 ? -4.634 22.823 -42.645 1.00 60.34 78 THR A O 1
ATOM 632 N N . ILE A 1 79 ? -5.036 24.274 -40.972 1.00 59.72 79 ILE A N 1
ATOM 633 C CA . ILE A 1 79 ? -6.181 23.549 -40.421 1.00 59.72 79 ILE A CA 1
ATOM 634 C C . ILE A 1 79 ? -7.374 23.748 -41.371 1.00 59.72 79 ILE A C 1
ATOM 636 O O . ILE A 1 79 ? -7.823 24.881 -41.543 1.00 59.72 79 ILE A O 1
ATOM 640 N N . PRO A 1 80 ? -7.917 22.680 -41.983 1.00 60.84 80 PRO A N 1
ATOM 641 C CA . PRO A 1 80 ? -9.067 22.787 -42.873 1.00 60.84 80 PRO A CA 1
ATOM 642 C C . PRO A 1 80 ? -10.329 23.093 -42.052 1.00 60.84 80 PRO A C 1
ATOM 644 O O . PRO A 1 80 ? -10.979 22.192 -41.521 1.00 60.84 80 PRO A O 1
ATOM 647 N N . THR A 1 81 ? -10.642 24.379 -41.888 1.00 58.75 81 THR A N 1
ATOM 648 C CA . THR A 1 81 ? -11.779 24.870 -41.087 1.00 58.75 81 THR A CA 1
ATOM 649 C C . THR A 1 81 ? -13.133 24.473 -41.676 1.00 58.75 81 THR A C 1
ATOM 651 O O . THR A 1 81 ? -14.108 24.325 -40.946 1.00 58.75 81 THR A O 1
ATOM 654 N N . ASP A 1 82 ? -13.178 24.211 -42.981 1.00 61.41 82 ASP A N 1
ATOM 655 C CA . ASP A 1 82 ? -14.318 23.678 -43.728 1.00 61.41 82 ASP A CA 1
ATOM 656 C C . ASP A 1 82 ? -14.713 22.252 -43.312 1.00 61.41 82 ASP A C 1
ATOM 658 O O . ASP A 1 82 ? -15.852 21.846 -43.533 1.00 61.41 82 ASP A O 1
ATOM 662 N N . ARG A 1 83 ? -13.803 21.500 -42.674 1.00 56.31 83 ARG A N 1
ATOM 663 C CA . ARG A 1 83 ? -14.101 20.183 -42.084 1.00 56.31 83 ARG A CA 1
ATOM 664 C C . ARG A 1 83 ? -14.760 20.264 -40.708 1.00 56.31 83 ARG A C 1
ATOM 666 O O . ARG A 1 83 ? -15.230 19.247 -40.210 1.00 56.31 83 ARG A O 1
ATOM 673 N N . PHE A 1 84 ? -14.828 21.459 -40.122 1.00 58.41 84 PHE A N 1
ATOM 674 C CA . PHE A 1 84 ? -15.426 21.717 -38.811 1.00 58.41 84 PHE A CA 1
ATOM 675 C C . PHE A 1 84 ? -16.499 22.822 -38.886 1.00 58.41 84 PHE A C 1
ATOM 677 O O . PHE A 1 84 ? -16.423 23.801 -38.136 1.00 58.41 84 PHE A O 1
ATOM 684 N N . PRO A 1 85 ? -17.484 22.722 -39.804 1.00 49.41 85 PRO A N 1
ATOM 685 C CA . PRO A 1 85 ? -18.533 23.723 -39.900 1.00 49.41 85 PRO A CA 1
ATOM 686 C C . PRO A 1 85 ? -19.396 23.627 -38.632 1.00 49.41 85 PRO A C 1
ATOM 688 O O . PRO A 1 85 ? -19.822 22.541 -38.253 1.00 49.41 85 PRO A O 1
ATOM 691 N N . ASP A 1 86 ? -19.637 24.758 -37.968 1.00 50.06 86 ASP A N 1
ATOM 692 C CA . ASP A 1 86 ? -20.616 24.929 -36.874 1.00 50.06 86 ASP A CA 1
ATOM 693 C C . ASP A 1 86 ? -20.185 24.646 -35.422 1.00 50.06 86 ASP A C 1
ATOM 695 O O . ASP A 1 86 ? -21.042 24.517 -34.546 1.00 50.06 86 ASP A O 1
ATOM 699 N N . SER A 1 87 ? -18.891 24.618 -35.093 1.00 47.66 87 SER A N 1
ATOM 700 C CA . SER A 1 87 ? -18.475 24.278 -33.725 1.00 47.66 87 SER A CA 1
ATOM 701 C C . SER A 1 87 ? -17.542 25.291 -33.055 1.00 47.66 87 SER A C 1
ATOM 703 O O . SER A 1 87 ? -16.322 25.165 -33.126 1.00 47.66 87 SER A O 1
ATOM 705 N N . ASP A 1 88 ? -18.119 26.228 -32.295 1.00 47.75 88 ASP A N 1
ATOM 706 C CA . ASP A 1 88 ? -17.444 26.816 -31.129 1.00 47.75 88 ASP A CA 1
ATOM 707 C C . ASP A 1 88 ? -17.424 25.739 -30.022 1.00 47.75 88 ASP A C 1
ATOM 709 O O . ASP A 1 88 ? -18.304 25.639 -29.167 1.00 47.75 88 ASP A O 1
ATOM 713 N N . LEU A 1 89 ? -16.479 24.797 -30.136 1.00 45.34 89 LEU A N 1
ATOM 714 C CA . LEU A 1 89 ? -16.441 23.542 -29.366 1.00 45.34 89 LEU A CA 1
ATOM 715 C C . LEU A 1 89 ? -16.209 23.733 -27.859 1.00 45.34 89 LEU A C 1
ATOM 717 O O . LEU A 1 89 ? -16.376 22.783 -27.092 1.00 45.34 89 LEU A O 1
ATOM 721 N N . ALA A 1 90 ? -15.854 24.941 -27.418 1.00 43.56 90 ALA A N 1
ATOM 722 C CA . ALA A 1 90 ? -15.600 25.247 -26.015 1.00 43.56 90 ALA A CA 1
ATOM 723 C C . ALA A 1 90 ? -16.879 25.271 -25.152 1.00 43.56 90 ALA A C 1
ATOM 725 O O . ALA A 1 90 ? -16.803 25.023 -23.949 1.00 43.56 90 ALA A O 1
ATOM 726 N N . THR A 1 91 ? -18.052 25.539 -25.737 1.00 42.88 91 THR A N 1
ATOM 727 C CA . THR A 1 91 ? -19.305 25.781 -24.993 1.00 42.88 91 THR A CA 1
ATOM 728 C C . THR A 1 91 ? -20.280 24.599 -24.974 1.00 42.88 91 THR A C 1
ATOM 730 O O . THR A 1 91 ? -21.198 24.585 -24.156 1.00 42.88 91 THR A O 1
ATOM 733 N N . HIS A 1 92 ? -20.076 23.567 -25.800 1.00 42.19 92 HIS A N 1
ATOM 734 C CA . HIS A 1 92 ? -21.069 22.497 -26.014 1.00 42.19 92 HIS A CA 1
ATOM 735 C C . HIS A 1 92 ? -20.698 21.106 -25.464 1.00 42.19 92 HIS A C 1
ATOM 737 O O . HIS A 1 92 ? -21.400 20.126 -25.721 1.00 42.19 92 HIS A O 1
ATOM 743 N N . LEU A 1 93 ? -19.627 20.990 -24.676 1.00 46.28 93 LEU A N 1
ATOM 744 C CA . LEU A 1 93 ? -19.169 19.717 -24.098 1.00 46.28 93 LEU A CA 1
ATOM 745 C C . LEU A 1 93 ? -19.646 19.533 -22.645 1.00 46.28 93 LEU A C 1
ATOM 747 O O . LEU A 1 93 ? -18.848 19.319 -21.732 1.00 46.28 93 LEU A O 1
ATOM 751 N N . THR A 1 94 ? -20.957 19.622 -22.405 1.00 44.03 94 THR A N 1
ATOM 752 C CA . THR A 1 94 ? -21.568 19.171 -21.140 1.00 44.03 94 THR A CA 1
ATOM 753 C C . THR A 1 94 ? -22.046 17.732 -21.319 1.00 44.03 94 THR A C 1
ATOM 755 O O . THR A 1 94 ? -23.013 17.474 -22.032 1.00 44.03 94 THR A O 1
ATOM 758 N N . TYR A 1 95 ? -21.355 16.771 -20.703 1.00 53.25 95 TYR A N 1
ATOM 759 C CA . TYR A 1 95 ? -21.652 15.349 -20.888 1.00 53.25 95 TYR A CA 1
ATOM 760 C C . TYR A 1 95 ? -22.353 14.721 -19.688 1.00 53.25 95 TYR A C 1
ATOM 762 O O . TYR A 1 95 ? -21.916 14.872 -18.549 1.00 53.25 95 TYR A O 1
ATOM 770 N N . SER A 1 96 ? -23.373 13.904 -19.964 1.00 45.69 96 SER A N 1
ATOM 771 C CA . SER A 1 96 ? -23.870 12.909 -19.013 1.00 45.69 96 SER A CA 1
ATOM 772 C C . SER A 1 96 ? -23.081 11.596 -19.177 1.00 45.69 96 SER A C 1
ATOM 774 O O . SER A 1 96 ? -23.019 11.059 -20.287 1.00 45.69 96 SER A O 1
ATOM 776 N N . PRO A 1 97 ? -22.509 11.021 -18.101 1.00 44.06 97 PRO A N 1
ATOM 777 C CA . PRO A 1 97 ? -21.813 9.725 -18.126 1.00 44.06 97 PRO A CA 1
ATOM 778 C C . PRO A 1 97 ? -22.643 8.555 -18.687 1.00 44.06 97 PRO A C 1
ATOM 780 O O . PRO A 1 97 ? -22.079 7.554 -19.144 1.00 44.06 97 PRO A O 1
ATOM 783 N N . SER A 1 98 ? -23.973 8.681 -18.666 1.00 49.12 98 SER A N 1
ATOM 784 C CA . SER A 1 98 ? -24.922 7.685 -19.180 1.00 49.12 98 SER A CA 1
ATOM 785 C C . SER A 1 98 ? -24.899 7.573 -20.710 1.00 49.12 98 SER A C 1
ATOM 787 O O . SER A 1 98 ? -24.844 6.465 -21.239 1.00 49.12 98 SER A O 1
ATOM 789 N N . THR A 1 99 ? -24.816 8.702 -21.420 1.00 51.72 99 THR A N 1
ATOM 790 C CA . THR A 1 99 ? -24.772 8.762 -22.888 1.00 51.72 99 THR A CA 1
ATOM 791 C C . THR A 1 99 ? -23.522 8.062 -23.424 1.00 51.72 99 THR A C 1
ATOM 793 O O . THR A 1 99 ? -23.605 7.233 -24.319 1.00 51.72 99 THR A O 1
ATOM 796 N N . VAL A 1 100 ? -22.361 8.291 -22.800 1.00 51.50 100 VAL A N 1
ATOM 797 C CA . VAL A 1 100 ? -21.076 7.684 -23.203 1.00 51.50 100 VAL A CA 1
ATOM 798 C C . VAL A 1 100 ? -21.033 6.169 -22.955 1.00 51.50 100 VAL A C 1
ATOM 800 O O . VAL A 1 100 ? -20.373 5.434 -23.689 1.00 51.50 100 VAL A O 1
ATOM 803 N N . SER A 1 101 ? -21.738 5.686 -21.931 1.00 51.09 101 SER A N 1
ATOM 804 C CA . SER A 1 101 ? -21.738 4.266 -21.556 1.00 51.09 101 SER A CA 1
ATOM 805 C C . SER A 1 101 ? -22.653 3.419 -22.451 1.00 51.09 101 SER A C 1
ATOM 807 O O . SER A 1 101 ? -22.321 2.267 -22.718 1.00 51.09 101 SER A O 1
ATOM 809 N N . ALA A 1 102 ? -23.737 3.996 -22.985 1.00 54.84 102 ALA A N 1
ATOM 810 C CA . ALA A 1 102 ? -24.597 3.338 -23.972 1.00 54.84 102 ALA A CA 1
ATOM 811 C C . ALA A 1 102 ? -23.856 3.050 -25.298 1.00 54.84 102 ALA A C 1
ATOM 813 O O . ALA A 1 102 ? -24.010 1.975 -25.868 1.00 54.84 102 ALA A O 1
ATOM 814 N N . PHE A 1 103 ? -22.970 3.949 -25.742 1.00 53.91 103 PHE A N 1
ATOM 815 C CA . PHE A 1 103 ? -22.231 3.797 -27.006 1.00 53.91 103 PHE A CA 1
ATOM 816 C C . PHE A 1 103 ? -21.117 2.744 -26.969 1.00 53.91 103 PHE A C 1
ATOM 818 O O . PHE A 1 103 ? -20.839 2.088 -27.972 1.00 53.91 103 PHE A O 1
ATOM 825 N N . ALA A 1 104 ? -20.482 2.541 -25.810 1.00 52.78 104 ALA A N 1
ATOM 826 C CA . ALA A 1 104 ? -19.425 1.540 -25.651 1.00 52.78 104 ALA A CA 1
ATOM 827 C C . ALA A 1 104 ? -19.931 0.091 -25.827 1.00 52.78 104 ALA A C 1
ATOM 829 O O . ALA A 1 104 ? -19.115 -0.818 -26.002 1.00 52.78 104 ALA A O 1
ATOM 830 N N . ALA A 1 105 ? -21.252 -0.120 -25.772 1.00 52.66 105 ALA A N 1
ATOM 831 C CA . ALA A 1 105 ? -21.896 -1.415 -25.955 1.00 52.66 105 ALA A CA 1
ATOM 832 C C . ALA A 1 105 ? -22.115 -1.791 -27.434 1.00 52.66 105 ALA A C 1
ATOM 834 O O . ALA A 1 105 ? -22.183 -2.979 -27.739 1.00 52.66 105 ALA A O 1
ATOM 835 N N . GLU A 1 106 ? -22.188 -0.822 -28.355 1.00 50.84 106 GLU A N 1
ATOM 836 C CA . GLU A 1 106 ? -22.618 -1.080 -29.739 1.00 50.84 106 GLU A CA 1
ATOM 837 C C . GLU A 1 106 ? -21.489 -1.516 -30.686 1.00 50.84 106 GLU A C 1
ATOM 839 O O . GLU A 1 106 ? -21.763 -2.182 -31.683 1.00 50.84 106 GLU A O 1
ATOM 844 N N . VAL A 1 107 ? -20.212 -1.218 -30.391 1.00 57.09 107 VAL A N 1
ATOM 845 C CA . VAL A 1 107 ? -19.092 -1.630 -31.265 1.00 57.09 107 VAL A CA 1
ATOM 846 C C . VAL A 1 107 ? -17.845 -2.059 -30.465 1.00 57.09 107 VAL A C 1
ATOM 848 O O . VAL A 1 107 ? -16.989 -1.228 -30.142 1.00 57.09 107 VAL A O 1
ATOM 851 N N . PRO A 1 108 ? -17.677 -3.367 -30.167 1.00 55.47 108 PRO A N 1
ATOM 852 C CA . PRO A 1 108 ? -16.563 -3.896 -29.368 1.00 55.47 108 PRO A CA 1
ATOM 853 C C . PRO A 1 108 ? -15.169 -3.528 -29.898 1.00 55.47 108 PRO A C 1
ATOM 855 O O . PRO A 1 108 ? -14.244 -3.305 -29.115 1.00 55.47 108 PRO A O 1
ATOM 858 N N . THR A 1 109 ? -15.034 -3.403 -31.221 1.00 55.59 109 THR A N 1
ATOM 859 C CA . THR A 1 109 ? -13.787 -3.070 -31.931 1.00 55.59 109 THR A CA 1
ATOM 860 C C . THR A 1 109 ? -13.225 -1.695 -31.551 1.00 55.59 109 THR A C 1
ATOM 862 O O . THR A 1 109 ? -12.022 -1.472 -31.655 1.00 55.59 109 THR A O 1
ATOM 865 N N . TYR A 1 110 ? -14.065 -0.782 -31.049 1.00 59.03 110 TYR A N 1
ATOM 866 C CA . TYR A 1 110 ? -13.678 0.597 -30.730 1.00 59.03 110 TYR A CA 1
ATOM 867 C C . TYR A 1 110 ? -13.722 0.913 -29.229 1.00 59.03 110 TYR A C 1
ATOM 869 O O . TYR A 1 110 ? -13.566 2.066 -28.832 1.00 59.03 110 TYR A O 1
ATOM 877 N N . LYS A 1 111 ? -13.856 -0.097 -28.359 1.00 62.19 111 LYS A N 1
ATOM 878 C CA . LYS A 1 111 ? -13.936 0.089 -26.896 1.00 62.19 111 LYS A CA 1
ATOM 879 C C . LYS A 1 111 ? -12.754 0.881 -26.317 1.00 62.19 111 LYS A C 1
ATOM 881 O O . LYS A 1 111 ? -12.937 1.678 -25.399 1.00 62.19 111 LYS A O 1
ATOM 886 N N . ALA A 1 112 ? -11.552 0.699 -26.868 1.00 60.94 112 ALA A N 1
ATOM 887 C CA . ALA A 1 112 ? -10.365 1.462 -26.475 1.00 60.94 112 ALA A CA 1
ATOM 888 C C . ALA A 1 112 ? -10.446 2.945 -26.893 1.00 60.94 112 ALA A C 1
ATOM 890 O O . ALA A 1 112 ? -10.112 3.814 -26.092 1.00 60.94 112 ALA A O 1
ATOM 891 N N . LEU A 1 113 ? -10.956 3.232 -28.098 1.00 63.16 113 LEU A N 1
ATOM 892 C CA . LEU A 1 113 ? -11.203 4.595 -28.593 1.00 63.16 113 LEU A CA 1
ATOM 893 C C . LEU A 1 113 ? -12.230 5.326 -27.734 1.00 63.16 113 LEU A C 1
ATOM 895 O O . LEU A 1 113 ? -12.003 6.464 -27.342 1.00 63.16 113 LEU A O 1
ATOM 899 N N . PHE A 1 114 ? -13.328 4.655 -27.388 1.00 65.38 114 PHE A N 1
ATOM 900 C CA . PHE A 1 114 ? -14.365 5.236 -26.537 1.00 65.38 114 PHE A CA 1
ATOM 901 C C . PHE A 1 114 ? -13.902 5.466 -25.100 1.00 65.38 114 PHE A C 1
ATOM 903 O O . PHE A 1 114 ? -14.258 6.483 -24.506 1.00 65.38 114 PHE A O 1
ATOM 910 N N . LYS A 1 115 ? -13.088 4.562 -24.535 1.00 65.19 115 LYS A N 1
ATOM 911 C CA . LYS A 1 115 ? -12.477 4.765 -23.212 1.00 65.19 115 LYS A CA 1
ATOM 912 C C . LYS A 1 115 ? -11.603 6.021 -23.206 1.00 65.19 115 LYS A C 1
ATOM 914 O O . LYS A 1 115 ? -11.667 6.800 -22.257 1.00 65.19 115 LYS A O 1
ATOM 919 N N . GLU A 1 116 ? -10.841 6.233 -24.275 1.00 65.50 116 GLU A N 1
ATOM 920 C CA . GLU A 1 116 ? -9.976 7.401 -24.397 1.00 65.50 116 GLU A CA 1
ATOM 921 C C . GLU A 1 116 ? -10.762 8.689 -24.643 1.00 65.50 116 GLU A C 1
ATOM 923 O O . GLU A 1 116 ? -10.524 9.688 -23.968 1.00 65.50 116 GLU A O 1
ATOM 928 N N . PHE A 1 117 ? -11.767 8.650 -25.518 1.00 65.81 117 PHE A N 1
ATOM 929 C CA . PHE A 1 117 ? -12.712 9.748 -25.699 1.00 65.81 117 PHE A CA 1
ATOM 930 C C . PHE A 1 117 ? -13.365 10.143 -24.364 1.00 65.81 117 PHE A C 1
ATOM 932 O O . PHE A 1 117 ? -13.321 11.309 -23.988 1.00 65.81 117 PHE A O 1
ATOM 939 N N . LYS A 1 118 ? -13.858 9.174 -23.574 1.00 63.97 118 LYS A N 1
ATOM 940 C CA . LYS A 1 118 ? -14.437 9.410 -22.236 1.00 63.97 118 LYS A CA 1
ATOM 941 C C . LYS A 1 118 ? -13.443 10.087 -21.288 1.00 63.97 118 LYS A C 1
ATOM 943 O O . LYS A 1 118 ? -13.820 11.005 -20.559 1.00 63.97 118 LYS A O 1
ATOM 948 N N . ARG A 1 119 ? -12.178 9.652 -21.305 1.00 62.06 119 ARG A N 1
ATOM 949 C CA . ARG A 1 119 ? -11.091 10.249 -20.515 1.00 62.06 119 ARG A CA 1
ATOM 950 C C . ARG A 1 119 ? -10.850 11.705 -20.922 1.00 62.06 119 ARG A C 1
ATOM 952 O O . ARG A 1 119 ? -10.783 12.574 -20.058 1.00 62.06 119 ARG A O 1
ATOM 959 N N . HIS A 1 120 ? -10.780 11.978 -22.223 1.00 61.50 120 HIS A N 1
ATOM 960 C CA . HIS A 1 120 ? -10.591 13.321 -22.774 1.00 61.50 120 HIS A CA 1
ATOM 961 C C . HIS A 1 120 ? -11.758 14.262 -22.468 1.00 61.50 120 HIS A C 1
ATOM 963 O O . HIS A 1 120 ? -11.531 15.386 -22.021 1.00 61.50 120 HIS A O 1
ATOM 969 N N . SER A 1 121 ? -12.995 13.799 -22.650 1.00 58.56 121 SER A N 1
ATOM 970 C CA . SER A 1 121 ? -14.201 14.565 -22.336 1.00 58.56 121 SER A CA 1
ATOM 971 C C . SER A 1 121 ? -14.242 14.968 -20.862 1.00 58.56 121 SER A C 1
ATOM 973 O O . SER A 1 121 ? -14.475 16.135 -20.559 1.00 58.56 121 SER A O 1
ATOM 975 N N . ALA A 1 122 ? -13.936 14.040 -19.946 1.00 57.09 122 ALA A N 1
ATOM 976 C CA . ALA A 1 122 ? -13.893 14.329 -18.513 1.00 57.09 122 ALA A CA 1
ATOM 977 C C . ALA A 1 122 ? -12.839 15.393 -18.159 1.00 57.09 122 ALA A C 1
ATOM 979 O O . ALA A 1 122 ? -13.110 16.296 -17.372 1.00 57.09 122 ALA A O 1
ATOM 980 N N . LEU A 1 123 ? -11.653 15.325 -18.772 1.00 53.97 123 LEU A N 1
ATOM 981 C CA . LEU A 1 123 ? -10.578 16.298 -18.553 1.00 53.97 123 LEU A CA 1
ATOM 982 C C . LEU A 1 123 ? -10.906 17.682 -19.140 1.00 53.97 123 LEU A C 1
ATOM 984 O O . LEU A 1 123 ? -10.559 18.699 -18.538 1.00 53.97 123 LEU A O 1
ATOM 988 N N . SER A 1 124 ? -11.598 17.738 -20.282 1.00 53.62 124 SER A N 1
ATOM 989 C CA . SER A 1 124 ? -12.009 18.998 -20.916 1.00 53.62 124 SER A CA 1
ATOM 990 C C . SER A 1 124 ? -13.064 19.743 -20.098 1.00 53.62 124 SER A C 1
ATOM 992 O O . SER A 1 124 ? -12.944 20.953 -19.918 1.00 53.62 124 SER A O 1
ATOM 994 N N . THR A 1 125 ? -14.063 19.035 -19.553 1.00 52.72 125 THR A N 1
ATOM 995 C CA . THR A 1 125 ? -15.093 19.640 -18.692 1.00 52.72 125 THR A CA 1
ATOM 996 C C . THR A 1 125 ? -14.472 20.297 -17.455 1.00 52.72 125 THR A C 1
ATOM 998 O O . THR A 1 125 ? -14.841 21.417 -17.105 1.00 52.72 125 THR A O 1
ATOM 1001 N N . VAL A 1 126 ? -13.465 19.653 -16.852 1.00 48.69 126 VAL A N 1
ATOM 1002 C CA . VAL A 1 126 ? -12.713 20.195 -15.705 1.00 48.69 126 VAL A CA 1
ATOM 1003 C C . VAL A 1 126 ? -11.937 21.464 -16.080 1.00 48.69 126 VAL A C 1
ATOM 1005 O O . VAL A 1 126 ? -11.902 22.419 -15.307 1.00 48.69 126 VAL A O 1
ATOM 1008 N N . ALA A 1 127 ? -11.349 21.518 -17.279 1.00 48.84 127 ALA A N 1
ATOM 1009 C CA . ALA A 1 127 ? -10.622 22.698 -17.747 1.00 48.84 127 ALA A CA 1
ATOM 1010 C C . ALA A 1 127 ? -11.547 23.902 -18.023 1.00 48.84 127 ALA A C 1
ATOM 1012 O O . ALA A 1 127 ? -11.160 25.035 -17.736 1.00 48.84 127 ALA A O 1
ATOM 1013 N N . SER A 1 128 ? -12.763 23.672 -18.536 1.00 47.50 128 SER A N 1
ATOM 1014 C CA . SER A 1 128 ? -13.731 24.734 -18.868 1.00 47.50 128 SER A CA 1
ATOM 1015 C C . SER A 1 128 ? -14.427 25.366 -17.657 1.00 47.50 128 SER A C 1
ATOM 1017 O O . SER A 1 128 ? -14.792 26.537 -17.706 1.00 47.50 128 SER A O 1
ATOM 1019 N N . THR A 1 129 ? -14.583 24.640 -16.544 1.00 45.59 129 THR A N 1
ATOM 1020 C CA . THR A 1 129 ? -15.245 25.151 -15.325 1.00 45.59 129 THR A CA 1
ATOM 1021 C C . THR A 1 129 ? -14.370 26.082 -14.476 1.00 45.59 129 THR A C 1
ATOM 1023 O O . THR A 1 129 ? -14.839 26.622 -13.480 1.00 45.59 129 THR A O 1
ATOM 1026 N N . ASN A 1 130 ? -13.115 26.315 -14.871 1.00 40.84 130 ASN A N 1
ATOM 1027 C CA . ASN A 1 130 ? -12.134 27.110 -14.123 1.00 40.84 130 ASN A CA 1
ATOM 1028 C C . ASN A 1 130 ? -12.164 28.625 -14.414 1.00 40.84 130 ASN A C 1
ATOM 1030 O O . ASN A 1 130 ? -11.194 29.331 -14.125 1.00 40.84 130 ASN A O 1
ATOM 1034 N N . HIS A 1 131 ? -13.274 29.167 -14.923 1.00 37.25 131 HIS A N 1
ATOM 1035 C CA . HIS A 1 131 ? -13.482 30.615 -14.875 1.00 37.25 131 HIS A CA 1
ATOM 1036 C C . HIS A 1 131 ? -13.857 31.039 -13.450 1.00 37.25 131 HIS A C 1
ATOM 1038 O O . HIS A 1 131 ? -14.979 30.835 -12.991 1.00 37.25 131 HIS A O 1
ATOM 1044 N N . VAL A 1 132 ? -12.880 31.637 -12.760 1.00 36.16 132 VAL A N 1
ATOM 1045 C CA . VAL A 1 132 ? -13.015 32.294 -11.453 1.00 36.16 132 VAL A CA 1
ATOM 1046 C C . VAL A 1 132 ? -14.255 33.187 -11.455 1.00 36.16 132 VAL A C 1
ATOM 1048 O O . VAL A 1 132 ? -14.247 34.269 -12.037 1.00 36.16 132 VAL A O 1
ATOM 1051 N N . THR A 1 133 ? -15.322 32.736 -10.796 1.00 31.22 133 THR A N 1
ATOM 1052 C CA . THR A 1 133 ? -16.438 33.607 -10.428 1.00 31.22 133 THR A CA 1
ATOM 1053 C C . THR A 1 133 ? -16.154 34.137 -9.031 1.00 31.22 133 THR A C 1
ATOM 1055 O O . THR A 1 133 ? -15.862 33.380 -8.105 1.00 31.22 133 THR A O 1
ATOM 1058 N N . THR A 1 134 ? -16.158 35.458 -8.908 1.00 32.84 134 THR A N 1
ATOM 1059 C CA . THR A 1 134 ? -15.941 36.201 -7.671 1.00 32.84 134 THR A CA 1
ATOM 1060 C C . THR A 1 134 ? -16.884 35.708 -6.573 1.00 32.84 134 THR A C 1
ATOM 1062 O O . THR A 1 134 ? -18.087 35.574 -6.767 1.00 32.84 134 THR A O 1
ATOM 1065 N N . GLN A 1 135 ? -16.283 35.419 -5.427 1.00 30.67 135 GLN A N 1
ATOM 1066 C CA . GLN A 1 135 ? -16.854 34.812 -4.232 1.00 30.67 135 GLN A CA 1
ATOM 1067 C C . GLN A 1 135 ? -17.999 35.664 -3.640 1.00 30.67 135 GLN A C 1
ATOM 1069 O O . GLN A 1 135 ? -17.755 36.783 -3.189 1.00 30.67 135 GLN A O 1
ATOM 1074 N N . GLU A 1 136 ? -19.228 35.137 -3.589 1.00 29.42 136 GLU A N 1
ATOM 1075 C CA . GLU A 1 136 ? -20.286 35.660 -2.708 1.00 29.42 136 GLU A CA 1
ATOM 1076 C C . GLU A 1 136 ? -20.099 35.131 -1.274 1.00 29.42 136 GLU A C 1
ATOM 1078 O O . GLU A 1 136 ? -19.648 34.004 -1.051 1.00 29.42 136 GLU A O 1
ATOM 1083 N N . ALA A 1 137 ? -20.390 35.988 -0.292 1.00 29.45 137 ALA A N 1
ATOM 1084 C CA . ALA A 1 137 ? -20.116 35.767 1.126 1.00 29.45 137 ALA A CA 1
ATOM 1085 C C . ALA A 1 137 ? -20.892 34.565 1.715 1.00 29.45 137 ALA A C 1
ATOM 1087 O O . ALA A 1 137 ? -22.041 34.331 1.339 1.00 29.45 137 ALA A O 1
ATOM 1088 N N . PRO A 1 138 ? -20.315 33.817 2.679 1.00 33.88 138 PRO A N 1
ATOM 1089 C CA . PRO A 1 138 ? -20.972 32.645 3.244 1.00 33.88 138 PRO A CA 1
ATOM 1090 C C . PRO A 1 138 ? -22.150 33.036 4.146 1.00 33.88 138 PRO A C 1
ATOM 1092 O O . PRO A 1 138 ? -22.018 33.871 5.045 1.00 33.88 138 PRO A O 1
ATOM 1095 N N . ALA A 1 139 ? -23.290 32.378 3.927 1.00 35.44 139 ALA A N 1
ATOM 1096 C CA . ALA A 1 139 ? -24.446 32.426 4.814 1.00 35.44 139 ALA A CA 1
ATOM 1097 C C . ALA A 1 139 ? -24.111 31.853 6.205 1.00 35.44 139 ALA A C 1
ATOM 1099 O O . ALA A 1 139 ? -23.266 30.966 6.352 1.00 35.44 139 ALA A O 1
ATOM 1100 N N . ALA A 1 140 ? -24.779 32.387 7.231 1.00 31.27 140 ALA A N 1
ATOM 1101 C CA . ALA A 1 140 ? -24.538 32.070 8.636 1.00 31.27 140 ALA A CA 1
ATOM 1102 C C . ALA A 1 140 ? -24.756 30.573 8.972 1.00 31.27 140 ALA A C 1
ATOM 1104 O O . ALA A 1 140 ? -25.601 29.923 8.353 1.00 31.27 140 ALA A O 1
ATOM 1105 N N . PRO A 1 141 ? -24.042 30.017 9.973 1.00 32.81 141 PRO A N 1
ATOM 1106 C CA . PRO A 1 141 ? -24.166 28.610 10.339 1.00 32.81 141 PRO A CA 1
ATOM 1107 C C . PRO A 1 141 ? -25.513 28.324 11.015 1.00 32.81 141 PRO A C 1
ATOM 1109 O O . PRO A 1 141 ? -25.920 29.038 11.932 1.00 32.81 141 PRO A O 1
ATOM 1112 N N . LEU A 1 142 ? -26.169 27.236 10.605 1.00 35.84 142 LEU A N 1
ATOM 1113 C CA . LEU A 1 142 ? -27.308 26.659 11.324 1.00 35.84 142 LEU A CA 1
ATOM 1114 C C . LEU A 1 142 ? -26.848 25.975 12.630 1.00 35.84 142 LEU A C 1
ATOM 1116 O O . LEU A 1 142 ? -25.720 25.477 12.702 1.00 35.84 142 LEU A O 1
ATOM 1120 N N . PRO A 1 143 ? -27.701 25.944 13.671 1.00 32.50 143 PRO A N 1
ATOM 1121 C CA . PRO A 1 143 ? -27.330 25.453 14.992 1.00 32.50 143 PRO A CA 1
ATOM 1122 C C . PRO A 1 143 ? -27.141 23.930 15.022 1.00 32.50 143 PRO A C 1
ATOM 1124 O O . PRO A 1 143 ? -27.896 23.166 14.423 1.00 32.50 143 PRO A O 1
ATOM 1127 N N . ALA A 1 144 ? -26.125 23.494 15.768 1.00 30.14 144 ALA A N 1
ATOM 1128 C CA . ALA A 1 144 ? -25.814 22.092 16.009 1.00 30.14 144 ALA A CA 1
ATOM 1129 C C . ALA A 1 144 ? -26.903 21.426 16.870 1.00 30.14 144 ALA A C 1
ATOM 1131 O O . ALA A 1 144 ? -27.169 21.890 17.978 1.00 30.14 144 ALA A O 1
ATOM 1132 N N . GLY A 1 145 ? -27.494 20.325 16.386 1.00 36.97 145 GLY A N 1
ATOM 1133 C CA . GLY A 1 145 ? -28.371 19.490 17.216 1.00 36.97 145 GLY A CA 1
ATOM 1134 C C . GLY A 1 145 ? -29.510 18.721 16.539 1.00 36.97 145 GLY A C 1
ATOM 1135 O O . GLY A 1 145 ? -30.307 18.139 17.266 1.00 36.97 145 GLY A O 1
ATOM 1136 N N . ALA A 1 146 ? -29.634 18.678 15.209 1.00 35.78 146 ALA A N 1
ATOM 1137 C CA . ALA A 1 146 ? -30.648 17.816 14.592 1.00 35.78 146 ALA A CA 1
ATOM 1138 C C . ALA A 1 146 ? -30.210 16.332 14.664 1.00 35.78 146 ALA A C 1
ATOM 1140 O O . ALA A 1 146 ? -29.132 16.009 14.156 1.00 35.78 146 ALA A O 1
ATOM 1141 N N . PRO A 1 147 ? -30.985 15.430 15.299 1.00 37.41 147 PRO A N 1
ATOM 1142 C CA . PRO A 1 147 ? -30.664 14.008 15.335 1.00 37.41 147 PRO A CA 1
ATOM 1143 C C . PRO A 1 147 ? -30.820 13.378 13.945 1.00 37.41 147 PRO A C 1
ATOM 1145 O O . PRO A 1 147 ? -31.706 13.738 13.173 1.00 37.41 147 PRO A O 1
ATOM 1148 N N . PHE A 1 148 ? -29.929 12.436 13.637 1.00 40.31 148 PHE A N 1
ATOM 1149 C CA . PHE A 1 148 ? -29.942 11.637 12.416 1.00 40.31 148 PHE A CA 1
ATOM 1150 C C . PHE A 1 148 ? -31.194 10.748 12.391 1.00 40.31 148 PHE A C 1
ATOM 1152 O O . PHE A 1 148 ? -31.358 9.893 13.261 1.00 40.31 148 PHE A O 1
ATOM 1159 N N . ASP A 1 149 ? -32.071 10.953 11.409 1.00 40.78 149 ASP A N 1
ATOM 1160 C CA . ASP A 1 149 ? -33.262 10.127 11.203 1.00 40.78 149 ASP A CA 1
ATOM 1161 C C . ASP A 1 149 ? -32.868 8.820 10.493 1.00 40.78 149 ASP A C 1
ATOM 1163 O O . ASP A 1 149 ? -32.756 8.737 9.264 1.00 40.78 149 ASP A O 1
ATOM 1167 N N . SER A 1 150 ? -32.604 7.788 11.299 1.00 38.03 150 SER A N 1
ATOM 1168 C CA . SER A 1 150 ? -32.250 6.444 10.836 1.00 38.03 150 SER A CA 1
ATOM 1169 C C . SER A 1 150 ? -33.353 5.772 10.014 1.00 38.03 150 SER A C 1
ATOM 1171 O O . SER A 1 150 ? -33.061 4.866 9.232 1.00 38.03 150 SER A O 1
ATOM 1173 N N . GLU A 1 151 ? -34.606 6.201 10.171 1.00 39.94 151 GLU A N 1
ATOM 1174 C CA . GLU A 1 151 ? -35.770 5.599 9.523 1.00 39.94 151 GLU A CA 1
ATOM 1175 C C . GLU A 1 151 ? -35.914 6.111 8.083 1.00 39.94 151 GLU A C 1
ATOM 1177 O O . GLU A 1 151 ? -36.065 5.317 7.150 1.00 39.94 151 GLU A O 1
ATOM 1182 N N . LEU A 1 152 ? -35.693 7.413 7.869 1.00 39.88 152 LEU A N 1
ATOM 1183 C CA . LEU A 1 152 ? -35.618 8.014 6.535 1.00 39.88 152 LEU A CA 1
ATOM 1184 C C . LEU A 1 152 ? -34.440 7.456 5.715 1.00 39.88 152 LEU A C 1
ATOM 1186 O O . LEU A 1 152 ? -34.582 7.173 4.522 1.00 39.88 152 LEU A O 1
ATOM 1190 N N . PHE A 1 153 ? -33.286 7.224 6.352 1.00 40.59 153 PHE A N 1
ATOM 1191 C CA . PHE A 1 153 ? -32.123 6.617 5.696 1.00 40.59 153 PHE A CA 1
ATOM 1192 C C . PHE A 1 153 ? -32.391 5.161 5.273 1.00 40.59 153 PHE A C 1
ATOM 1194 O O . PHE A 1 153 ? -32.079 4.774 4.144 1.00 40.59 153 PHE A O 1
ATOM 1201 N N . ALA A 1 154 ? -33.037 4.363 6.130 1.00 41.44 154 ALA A N 1
ATOM 1202 C CA . ALA A 1 154 ? -33.435 2.995 5.796 1.00 41.44 154 ALA A CA 1
ATOM 1203 C C . ALA A 1 154 ? -34.455 2.948 4.639 1.00 41.44 154 ALA A C 1
ATOM 1205 O O . ALA A 1 154 ? -34.381 2.068 3.776 1.00 41.44 154 ALA A O 1
ATOM 1206 N N . GLN A 1 155 ? -35.366 3.923 4.569 1.00 38.31 155 GLN A N 1
ATOM 1207 C CA . GLN A 1 155 ? -36.405 3.992 3.540 1.00 38.31 155 GLN A CA 1
ATOM 1208 C C . GLN A 1 155 ? -35.867 4.444 2.169 1.00 38.31 155 GLN A C 1
ATOM 1210 O O . GLN A 1 155 ? -36.292 3.922 1.135 1.00 38.31 155 GLN A O 1
ATOM 1215 N N . ILE A 1 156 ? -34.868 5.334 2.143 1.00 39.78 156 ILE A N 1
ATOM 1216 C CA . ILE A 1 156 ? -34.133 5.710 0.921 1.00 39.78 156 ILE A CA 1
ATOM 1217 C C . ILE A 1 156 ? -33.338 4.508 0.378 1.00 39.78 156 ILE A C 1
ATOM 1219 O O . ILE A 1 156 ? -33.377 4.228 -0.822 1.00 39.78 156 ILE A O 1
ATOM 1223 N N . MET A 1 157 ? -32.700 3.730 1.259 1.00 38.75 157 MET A N 1
ATOM 1224 C CA . MET A 1 157 ? -31.950 2.523 0.884 1.00 38.75 157 MET A CA 1
ATOM 1225 C C . MET A 1 157 ? -32.850 1.394 0.353 1.00 38.75 157 MET A C 1
ATOM 1227 O O . MET A 1 157 ? -32.478 0.701 -0.595 1.00 38.75 157 MET A O 1
ATOM 1231 N N . ALA A 1 158 ? -34.055 1.224 0.908 1.00 39.81 158 ALA A N 1
ATOM 1232 C CA . ALA A 1 158 ? -35.017 0.222 0.441 1.00 39.81 158 ALA A CA 1
ATOM 1233 C C . ALA A 1 158 ? -35.574 0.528 -0.964 1.00 39.81 158 ALA A C 1
ATOM 1235 O O . ALA A 1 158 ? -35.890 -0.392 -1.723 1.00 39.81 158 ALA A O 1
ATOM 1236 N N . ASN A 1 159 ? -35.664 1.808 -1.335 1.00 35.56 159 ASN A N 1
ATOM 1237 C CA . ASN A 1 159 ? -36.176 2.233 -2.639 1.00 35.56 159 ASN A CA 1
ATOM 1238 C C . ASN A 1 159 ? -35.116 2.184 -3.755 1.00 35.56 159 ASN A C 1
ATOM 1240 O O . ASN A 1 159 ? -35.476 1.952 -4.908 1.00 35.56 159 ASN A O 1
ATOM 1244 N N . ALA A 1 160 ? -33.824 2.294 -3.428 1.00 36.34 160 ALA A N 1
ATOM 1245 C CA . ALA A 1 160 ? -32.725 2.165 -4.394 1.00 36.34 160 ALA A CA 1
ATOM 1246 C C . ALA A 1 160 ? -32.493 0.715 -4.885 1.00 36.34 160 ALA A C 1
ATOM 1248 O O . ALA A 1 160 ? -31.970 0.500 -5.975 1.00 36.34 160 ALA A O 1
ATOM 1249 N N . LEU A 1 161 ? -32.928 -0.294 -4.119 1.00 39.09 161 LEU A N 1
ATOM 1250 C CA . LEU A 1 161 ? -32.693 -1.720 -4.406 1.00 39.09 161 LEU A CA 1
ATOM 1251 C C . LEU A 1 161 ? -33.749 -2.384 -5.312 1.00 39.09 161 LEU A C 1
ATOM 1253 O O . LEU A 1 161 ? -33.642 -3.574 -5.619 1.00 39.09 161 LEU A O 1
ATOM 1257 N N . LYS A 1 162 ? -34.770 -1.647 -5.768 1.00 33.72 162 LYS A N 1
ATOM 1258 C CA . LYS A 1 162 ? -35.871 -2.203 -6.580 1.00 33.72 162 LYS A CA 1
ATOM 1259 C C . LYS A 1 162 ? -35.556 -2.398 -8.071 1.00 33.72 162 LYS A C 1
ATOM 1261 O O . LYS A 1 162 ? -36.416 -2.887 -8.795 1.00 33.72 162 LYS A O 1
ATOM 1266 N N . GLY A 1 163 ? -34.346 -2.085 -8.536 1.00 36.66 163 GLY A N 1
ATOM 1267 C CA . GLY A 1 163 ? -34.014 -2.083 -9.965 1.00 36.66 163 GLY A CA 1
ATOM 1268 C C . GLY A 1 163 ? -32.776 -2.888 -10.356 1.00 36.66 163 GLY A C 1
ATOM 1269 O O . GLY A 1 163 ? -31.875 -2.310 -10.939 1.00 36.66 163 GLY A O 1
ATOM 1270 N N . ALA A 1 164 ? -32.701 -4.191 -10.063 1.00 37.09 164 ALA A N 1
ATOM 1271 C CA . ALA A 1 164 ? -31.788 -5.099 -10.777 1.00 37.09 164 ALA A CA 1
ATOM 1272 C C . ALA A 1 164 ? -32.134 -6.574 -10.518 1.00 37.09 164 ALA A C 1
ATOM 1274 O O . ALA A 1 164 ? -32.240 -7.017 -9.369 1.00 37.09 164 ALA A O 1
ATOM 1275 N N . ASN A 1 165 ? -32.272 -7.357 -11.587 1.00 39.91 165 ASN A N 1
ATOM 1276 C CA . ASN A 1 165 ? -32.402 -8.814 -11.542 1.00 39.91 165 ASN A CA 1
ATOM 1277 C C . ASN A 1 165 ? -31.030 -9.461 -11.286 1.00 39.91 165 ASN A C 1
ATOM 1279 O O . ASN A 1 165 ? -30.410 -9.985 -12.201 1.00 39.91 165 ASN A O 1
ATOM 1283 N N . ALA A 1 166 ? -30.554 -9.410 -10.042 1.00 43.22 166 ALA A N 1
ATOM 1284 C CA . ALA A 1 166 ? -29.486 -10.286 -9.550 1.00 43.22 166 ALA A CA 1
ATOM 1285 C C . ALA A 1 166 ? -30.090 -11.460 -8.765 1.00 43.22 166 ALA A C 1
ATOM 1287 O O . ALA A 1 166 ? -31.149 -11.309 -8.139 1.00 43.22 166 ALA A O 1
ATOM 1288 N N . SER A 1 167 ? -29.427 -12.617 -8.812 1.00 44.31 167 SER A N 1
ATOM 1289 C CA . SER A 1 167 ? -29.860 -13.828 -8.112 1.00 44.31 167 SER A CA 1
ATOM 1290 C C . SER A 1 167 ? -29.928 -13.595 -6.594 1.00 44.31 167 SER A C 1
ATOM 1292 O O . SER A 1 167 ? -29.168 -12.804 -6.034 1.00 44.31 167 SER A O 1
ATOM 1294 N N . THR A 1 168 ? -30.840 -14.277 -5.898 1.00 44.94 168 THR A N 1
ATOM 1295 C CA . THR A 1 168 ? -31.083 -14.087 -4.454 1.00 44.94 168 THR A CA 1
ATOM 1296 C C . THR A 1 168 ? -29.817 -14.299 -3.609 1.00 44.94 168 THR A C 1
ATOM 1298 O O . THR A 1 168 ? -29.603 -13.579 -2.640 1.00 44.94 168 THR A O 1
ATOM 1301 N N . LYS A 1 169 ? -28.917 -15.203 -4.033 1.00 41.97 169 LYS A N 1
ATOM 1302 C CA . LYS A 1 169 ? -27.617 -15.445 -3.382 1.00 41.97 169 LYS A CA 1
ATOM 1303 C C . LYS A 1 169 ? -26.633 -14.279 -3.523 1.00 41.97 169 LYS A C 1
ATOM 1305 O O . LYS A 1 169 ? -25.958 -13.957 -2.554 1.00 41.97 169 LYS A O 1
ATOM 1310 N N . GLU A 1 170 ? -26.549 -13.638 -4.688 1.00 41.41 170 GLU A N 1
ATOM 1311 C CA . GLU A 1 170 ? -25.672 -12.471 -4.887 1.00 41.41 170 GLU A CA 1
ATOM 1312 C C . GLU A 1 170 ? -26.189 -11.238 -4.146 1.00 41.41 170 GLU A C 1
ATOM 1314 O O . GLU A 1 170 ? -25.397 -10.474 -3.601 1.00 41.41 170 GLU A O 1
ATOM 1319 N N . LYS A 1 171 ? -27.516 -11.069 -4.066 1.00 43.78 171 LYS A N 1
ATOM 1320 C CA . LYS A 1 171 ? -28.138 -9.984 -3.294 1.00 43.78 171 LYS A CA 1
ATOM 1321 C C . LYS A 1 171 ? -27.912 -10.141 -1.793 1.00 43.78 171 LYS A C 1
ATOM 1323 O O . LYS A 1 171 ? -27.572 -9.159 -1.140 1.00 43.78 171 LYS A O 1
ATOM 1328 N N . ASP A 1 172 ? -28.046 -11.352 -1.254 1.00 44.56 172 ASP A N 1
ATOM 1329 C CA . ASP A 1 172 ? -27.773 -11.615 0.162 1.00 44.56 172 ASP A CA 1
ATOM 1330 C C . ASP A 1 172 ? -26.279 -11.475 0.487 1.00 44.56 172 ASP A C 1
ATOM 1332 O O . ASP A 1 172 ? -25.922 -10.907 1.518 1.00 44.56 172 ASP A O 1
ATOM 1336 N N . LEU A 1 173 ? -25.390 -11.887 -0.420 1.00 44.62 173 LEU A N 1
ATOM 1337 C CA . LEU A 1 173 ? -23.943 -11.776 -0.243 1.00 44.62 173 LEU A CA 1
ATOM 1338 C C . LEU A 1 173 ? -23.442 -10.322 -0.321 1.00 44.62 173 LEU A C 1
ATOM 1340 O O . LEU A 1 173 ? -22.701 -9.892 0.561 1.00 44.62 173 LEU A O 1
ATOM 1344 N N . ALA A 1 174 ? -23.909 -9.540 -1.302 1.00 43.44 174 ALA A N 1
ATOM 1345 C CA . ALA A 1 174 ? -23.609 -8.110 -1.411 1.00 43.44 174 ALA A CA 1
ATOM 1346 C C . ALA A 1 174 ? -24.166 -7.317 -0.215 1.00 43.44 174 ALA A C 1
ATOM 1348 O O . ALA A 1 174 ? -23.513 -6.404 0.288 1.00 43.44 174 ALA A O 1
ATOM 1349 N N . ARG A 1 175 ? -25.342 -7.704 0.302 1.00 43.91 175 ARG A N 1
ATOM 1350 C CA . ARG A 1 175 ? -25.924 -7.118 1.521 1.00 43.91 175 ARG A CA 1
ATOM 1351 C C . ARG A 1 175 ? -25.122 -7.463 2.780 1.00 43.91 175 ARG A C 1
ATOM 1353 O O . ARG A 1 175 ? -25.092 -6.661 3.711 1.00 43.91 175 ARG A O 1
ATOM 1360 N N . THR A 1 176 ? -24.462 -8.621 2.802 1.00 50.19 176 THR A N 1
ATOM 1361 C CA . THR A 1 176 ? -23.632 -9.070 3.930 1.00 50.19 176 THR A CA 1
ATOM 1362 C C . THR A 1 176 ? -22.260 -8.385 3.925 1.00 50.19 176 THR A C 1
ATOM 1364 O O . THR A 1 176 ? -21.817 -7.926 4.973 1.00 50.19 176 THR A O 1
ATOM 1367 N N . SER A 1 177 ? -21.615 -8.208 2.763 1.00 49.22 177 SER A N 1
ATOM 1368 C CA . SER A 1 177 ? -20.312 -7.526 2.663 1.00 49.22 177 SER A CA 1
ATOM 1369 C C . SER A 1 177 ? -20.403 -6.002 2.807 1.00 49.22 177 SER A C 1
ATOM 1371 O O . SER A 1 177 ? -19.575 -5.406 3.491 1.00 49.22 177 SER A O 1
ATOM 1373 N N . ALA A 1 178 ? -21.432 -5.364 2.237 1.00 50.41 178 ALA A N 1
ATOM 1374 C CA . ALA A 1 178 ? -21.609 -3.907 2.268 1.00 50.41 178 ALA A CA 1
ATOM 1375 C C . ALA A 1 178 ? -21.862 -3.345 3.686 1.00 50.41 178 ALA A C 1
ATOM 1377 O O . ALA A 1 178 ? -21.516 -2.199 3.974 1.00 50.41 178 ALA A O 1
ATOM 1378 N N . ASN A 1 179 ? -22.432 -4.149 4.591 1.00 63.22 179 ASN A N 1
ATOM 1379 C CA . ASN A 1 179 ? -22.649 -3.765 5.991 1.00 63.22 179 ASN A CA 1
ATOM 1380 C C . ASN A 1 179 ? -21.529 -4.225 6.932 1.00 63.22 179 ASN A C 1
ATOM 1382 O O . ASN A 1 179 ? -21.400 -3.674 8.023 1.00 63.22 179 ASN A O 1
ATOM 1386 N N . ALA A 1 180 ? -20.694 -5.182 6.525 1.00 73.00 180 ALA A N 1
ATOM 1387 C CA . ALA A 1 180 ? -19.711 -5.783 7.415 1.00 73.00 180 ALA A CA 1
ATOM 1388 C C . ALA A 1 180 ? -18.664 -4.783 7.921 1.00 73.00 180 ALA A C 1
ATOM 1390 O O . ALA A 1 180 ? -18.326 -4.786 9.103 1.00 73.00 180 ALA A O 1
ATOM 1391 N N . PHE A 1 181 ? -18.169 -3.884 7.065 1.00 77.06 181 PHE A N 1
ATOM 1392 C CA . PHE A 1 181 ? -17.205 -2.886 7.525 1.00 77.06 181 PHE A CA 1
ATOM 1393 C C . PHE A 1 181 ? -17.839 -1.830 8.448 1.00 77.06 181 PHE A C 1
ATOM 1395 O O . PHE A 1 181 ? -17.229 -1.440 9.443 1.00 77.06 181 PHE A O 1
ATOM 1402 N N . ALA A 1 182 ? -19.078 -1.406 8.175 1.00 79.00 182 ALA A N 1
ATOM 1403 C CA . ALA A 1 182 ? -19.809 -0.503 9.066 1.00 79.00 182 ALA A CA 1
ATOM 1404 C C . ALA A 1 182 ? -20.012 -1.143 10.450 1.00 79.00 182 ALA A C 1
ATOM 1406 O O . ALA A 1 182 ? -19.658 -0.542 11.463 1.00 79.00 182 ALA A O 1
ATOM 1407 N N . THR A 1 183 ? -20.439 -2.410 10.490 1.00 82.81 183 THR A N 1
ATOM 1408 C CA . THR A 1 183 ? -20.518 -3.197 11.727 1.00 82.81 183 THR A CA 1
ATOM 1409 C C . THR A 1 183 ? -19.153 -3.298 12.411 1.00 82.81 183 THR A C 1
ATOM 1411 O O . THR A 1 183 ? -19.040 -3.046 13.608 1.00 82.81 183 THR A O 1
ATOM 1414 N N . PHE A 1 184 ? -18.079 -3.571 11.666 1.00 85.25 184 PHE A N 1
ATOM 1415 C CA . PHE A 1 184 ? -16.717 -3.592 12.204 1.00 85.25 184 PHE A CA 1
ATOM 1416 C C . PHE A 1 184 ? -16.309 -2.264 12.863 1.00 85.25 184 PHE A C 1
ATOM 1418 O O . PHE A 1 184 ? -15.633 -2.272 13.898 1.00 85.25 184 PHE A O 1
ATOM 1425 N N . LEU A 1 185 ? -16.705 -1.120 12.299 1.00 84.38 185 LEU A N 1
ATOM 1426 C CA . LEU A 1 185 ? -16.445 0.192 12.891 1.00 84.38 185 LEU A CA 1
ATOM 1427 C C . LEU A 1 185 ? -17.236 0.405 14.187 1.00 84.38 185 LEU A C 1
ATOM 1429 O O . LEU A 1 185 ? -16.658 0.899 15.157 1.00 84.38 185 LEU A O 1
ATOM 1433 N N . GLU A 1 186 ? -18.492 -0.035 14.233 1.00 86.31 186 GLU A N 1
ATOM 1434 C CA . GLU A 1 186 ? -19.393 0.103 15.387 1.00 86.31 186 GLU A CA 1
ATOM 1435 C C . GLU A 1 186 ? -19.011 -0.782 16.582 1.00 86.31 186 GLU A C 1
ATOM 1437 O O . GLU A 1 186 ? -19.289 -0.422 17.727 1.00 86.31 186 GLU A O 1
ATOM 1442 N N . ILE A 1 187 ? -18.326 -1.909 16.355 1.00 87.38 187 ILE A N 1
ATOM 1443 C CA . ILE A 1 187 ? -17.892 -2.797 17.439 1.00 87.38 187 ILE A CA 1
ATOM 1444 C C . ILE A 1 187 ? -16.944 -2.057 18.400 1.00 87.38 187 ILE A C 1
ATOM 1446 O O . ILE A 1 187 ? -15.803 -1.745 18.053 1.00 87.38 187 ILE A O 1
ATOM 1450 N N . GLY A 1 188 ? -17.383 -1.816 19.636 1.00 84.12 188 GLY A N 1
ATOM 1451 C CA . GLY A 1 188 ? -16.593 -1.082 20.631 1.00 84.12 188 GLY A CA 1
ATOM 1452 C C . GLY A 1 188 ? -15.334 -1.823 21.100 1.00 84.12 188 GLY A C 1
ATOM 1453 O O . GLY A 1 188 ? -14.319 -1.195 21.402 1.00 84.12 188 GLY A O 1
ATOM 1454 N N . SER A 1 189 ? -15.371 -3.158 21.130 1.00 87.19 189 SER A N 1
ATOM 1455 C CA . SER A 1 189 ? -14.259 -3.996 21.588 1.00 87.19 189 SER A CA 1
ATOM 1456 C C . SER A 1 189 ? -13.317 -4.389 20.446 1.00 87.19 189 SER A C 1
ATOM 1458 O O . SER A 1 189 ? -13.730 -5.006 19.467 1.00 87.19 189 SER A O 1
ATOM 1460 N N . ILE A 1 190 ? -12.013 -4.120 20.584 1.00 84.38 190 ILE A N 1
ATOM 1461 C CA . ILE A 1 190 ? -11.009 -4.521 19.578 1.00 84.38 190 ILE A CA 1
ATOM 1462 C C . ILE A 1 190 ? -10.994 -6.041 19.360 1.00 84.38 190 ILE A C 1
ATOM 1464 O O . ILE A 1 190 ? -10.840 -6.487 18.228 1.00 84.38 190 ILE A O 1
ATOM 1468 N N . LYS A 1 191 ? -11.212 -6.839 20.412 1.00 83.44 191 LYS A N 1
ATOM 1469 C CA . LYS A 1 191 ? -11.275 -8.306 20.329 1.00 83.44 191 LYS A CA 1
ATOM 1470 C C . LYS A 1 191 ? -12.444 -8.782 19.467 1.00 83.44 191 LYS A C 1
ATOM 1472 O O . LYS A 1 191 ? -12.290 -9.681 18.644 1.00 83.44 191 LYS A O 1
ATOM 1477 N N . GLU A 1 192 ? -13.614 -8.185 19.656 1.00 85.56 192 GLU A N 1
ATOM 1478 C CA . GLU A 1 192 ? -14.796 -8.512 18.856 1.00 85.56 192 GLU A CA 1
ATOM 1479 C C . GLU A 1 192 ? -14.630 -8.038 17.413 1.00 85.56 192 GLU A C 1
ATOM 1481 O O . GLU A 1 192 ? -14.998 -8.764 16.495 1.00 85.56 192 GLU A O 1
ATOM 1486 N N . ALA A 1 193 ? -14.012 -6.870 17.209 1.00 86.62 193 ALA A N 1
ATOM 1487 C CA . ALA A 1 193 ? -13.725 -6.344 15.880 1.00 86.62 193 ALA A CA 1
ATOM 1488 C C . ALA A 1 193 ? -12.729 -7.245 15.136 1.00 86.62 193 ALA A C 1
ATOM 1490 O O . ALA A 1 193 ? -12.909 -7.512 13.952 1.00 86.62 193 ALA A O 1
ATOM 1491 N N . LEU A 1 194 ? -11.718 -7.761 15.840 1.00 86.12 194 LEU A N 1
ATOM 1492 C CA . LEU A 1 194 ? -10.767 -8.742 15.325 1.00 86.12 194 LEU A CA 1
ATOM 1493 C C . LEU A 1 194 ? -11.474 -10.040 14.913 1.00 86.12 194 LEU A C 1
ATOM 1495 O O . LEU A 1 194 ? -11.288 -10.503 13.793 1.00 86.12 194 LEU A O 1
ATOM 1499 N N . ARG A 1 195 ? -12.343 -10.586 15.773 1.00 85.00 195 ARG A N 1
ATOM 1500 C CA . ARG A 1 195 ? -13.135 -11.782 15.445 1.00 85.00 195 ARG A CA 1
ATOM 1501 C C . ARG A 1 195 ? -14.029 -11.552 14.226 1.00 85.00 195 ARG A C 1
ATOM 1503 O O . ARG A 1 195 ? -13.990 -12.337 13.290 1.00 85.00 195 ARG A O 1
ATOM 1510 N N . HIS A 1 196 ? -14.775 -10.450 14.209 1.00 87.19 196 HIS A N 1
ATOM 1511 C CA . HIS A 1 196 ? -15.645 -10.085 13.092 1.00 87.19 196 HIS A CA 1
ATOM 1512 C C . HIS A 1 196 ? -14.869 -9.950 11.777 1.00 87.19 196 HIS A C 1
ATOM 1514 O O . HIS A 1 196 ? -15.309 -10.428 10.732 1.00 87.19 196 HIS A O 1
ATOM 1520 N N . LEU A 1 197 ? -13.710 -9.292 11.824 1.00 85.69 197 LEU A N 1
ATOM 1521 C CA . LEU A 1 197 ? -12.823 -9.149 10.679 1.00 85.69 197 LEU A CA 1
ATOM 1522 C C . LEU A 1 197 ? -12.364 -10.523 10.167 1.00 85.69 197 LEU A C 1
ATOM 1524 O O . LEU A 1 197 ? -12.425 -10.757 8.965 1.00 85.69 197 LEU A O 1
ATOM 1528 N N . HIS A 1 198 ? -11.937 -11.423 11.057 1.00 84.44 198 HIS A N 1
ATOM 1529 C CA . HIS A 1 198 ? -11.515 -12.778 10.689 1.00 84.44 198 HIS A CA 1
ATOM 1530 C C . HIS A 1 198 ? -12.649 -13.570 10.031 1.00 84.44 198 HIS A C 1
ATOM 1532 O O . HIS A 1 198 ? -12.458 -14.115 8.944 1.00 84.44 198 HIS A O 1
ATOM 1538 N N . ASP A 1 199 ? -13.827 -13.572 10.658 1.00 83.19 199 ASP A N 1
ATOM 1539 C CA . ASP A 1 199 ? -15.009 -14.286 10.174 1.00 83.19 199 ASP A CA 1
ATOM 1540 C C . ASP A 1 199 ? -15.437 -13.752 8.793 1.00 83.19 199 ASP A C 1
ATOM 1542 O O . ASP A 1 199 ? -15.723 -14.519 7.875 1.00 83.19 199 ASP A O 1
ATOM 1546 N N . THR A 1 200 ? -15.421 -12.428 8.601 1.00 81.75 200 THR A N 1
ATOM 1547 C CA . THR A 1 200 ? -15.867 -11.832 7.334 1.00 81.75 200 THR A CA 1
ATOM 1548 C C . THR A 1 200 ? -14.842 -11.966 6.215 1.00 81.75 200 THR A C 1
ATOM 1550 O O . THR A 1 200 ? -15.212 -12.198 5.064 1.00 81.75 200 THR A O 1
ATOM 1553 N N . PHE A 1 201 ? -13.551 -11.808 6.517 1.00 79.62 201 PHE A N 1
ATOM 1554 C CA . PHE A 1 201 ? -12.517 -11.860 5.488 1.00 79.62 201 PHE A CA 1
ATOM 1555 C C . PHE A 1 201 ? -12.456 -13.242 4.825 1.00 79.62 201 PHE A C 1
ATOM 1557 O O . PHE A 1 201 ? -12.320 -13.312 3.605 1.00 79.62 201 PHE A O 1
ATOM 1564 N N . ALA A 1 202 ? -12.661 -14.319 5.595 1.00 75.12 202 ALA A N 1
ATOM 1565 C CA . ALA A 1 202 ? -12.765 -15.682 5.067 1.00 75.12 202 ALA A CA 1
ATOM 1566 C C . ALA A 1 202 ? -13.884 -15.822 4.017 1.00 75.12 202 ALA A C 1
ATOM 1568 O O . ALA A 1 202 ? -13.689 -16.414 2.960 1.00 75.12 202 ALA A O 1
ATOM 1569 N N . HIS A 1 203 ? -15.042 -15.198 4.246 1.00 74.12 203 HIS A N 1
ATOM 1570 C CA . HIS A 1 203 ? -16.128 -15.192 3.263 1.00 74.12 203 HIS A CA 1
ATOM 1571 C C . HIS A 1 203 ? -15.814 -14.361 2.012 1.00 74.12 203 HIS A C 1
ATOM 1573 O O . HIS A 1 203 ? -16.356 -14.608 0.935 1.00 74.12 203 HIS A O 1
ATOM 1579 N N . ILE A 1 204 ? -14.951 -13.354 2.125 1.00 71.56 204 ILE A N 1
ATOM 1580 C CA . ILE A 1 204 ? -14.611 -12.486 0.996 1.00 71.56 204 ILE A CA 1
ATOM 1581 C C . ILE A 1 204 ? -13.618 -13.150 0.066 1.00 71.56 204 ILE A C 1
ATOM 1583 O O . ILE A 1 204 ? -13.785 -13.036 -1.148 1.00 71.56 204 ILE A O 1
ATOM 1587 N N . THR A 1 205 ? -12.643 -13.880 0.604 1.00 69.50 205 THR A N 1
ATOM 1588 C CA . THR A 1 205 ? -11.705 -14.650 -0.218 1.00 69.50 205 THR A CA 1
ATOM 1589 C C . THR A 1 205 ? -12.429 -15.667 -1.093 1.00 69.50 205 THR A C 1
ATOM 1591 O O . THR A 1 205 ? -12.130 -15.755 -2.279 1.00 69.50 205 THR A O 1
ATOM 1594 N N . ASP A 1 206 ? -13.472 -16.312 -0.566 1.00 66.56 206 ASP A N 1
ATOM 1595 C CA . ASP A 1 206 ? -14.285 -17.293 -1.301 1.00 66.56 206 ASP A CA 1
ATOM 1596 C C . ASP A 1 206 ? -15.122 -16.679 -2.438 1.00 66.56 206 ASP A C 1
ATOM 1598 O O . ASP A 1 206 ? -15.632 -17.385 -3.306 1.00 66.56 206 ASP A O 1
ATOM 1602 N N . THR A 1 207 ? -15.300 -15.355 -2.435 1.00 65.56 207 THR A N 1
ATOM 1603 C CA . THR A 1 207 ? -16.225 -14.644 -3.336 1.00 65.56 207 THR A CA 1
ATOM 1604 C C . THR A 1 207 ? -15.516 -13.680 -4.274 1.00 65.56 207 THR A C 1
ATOM 1606 O O . THR A 1 207 ? -16.153 -12.932 -5.022 1.00 65.56 207 THR A O 1
ATOM 1609 N N . LEU A 1 208 ? -14.188 -13.640 -4.232 1.00 67.00 208 LEU A N 1
ATOM 1610 C CA . LEU A 1 208 ? -13.376 -12.991 -5.246 1.00 67.00 208 LEU A CA 1
ATOM 1611 C C . LEU A 1 208 ? -13.501 -13.819 -6.528 1.00 67.00 208 LEU A C 1
ATOM 1613 O O . LEU A 1 208 ? -12.744 -14.739 -6.750 1.00 67.00 208 LEU A O 1
ATOM 1617 N N . THR A 1 209 ? -14.484 -13.529 -7.372 1.00 62.34 209 THR A N 1
ATOM 1618 C CA . THR A 1 209 ? -14.508 -13.979 -8.769 1.00 62.34 209 THR A CA 1
ATOM 1619 C C . THR A 1 209 ? -14.117 -12.775 -9.612 1.00 62.34 209 THR A C 1
ATOM 1621 O O . THR A 1 209 ? -14.953 -11.951 -9.981 1.00 62.34 209 THR A O 1
ATOM 1624 N N . THR A 1 210 ? -12.812 -12.564 -9.786 1.00 58.16 210 THR A N 1
ATOM 1625 C CA . THR A 1 210 ? -12.291 -11.269 -10.243 1.00 58.16 210 THR A CA 1
ATOM 1626 C C . THR A 1 210 ? -11.780 -11.297 -11.675 1.00 58.16 210 THR A C 1
ATOM 1628 O O . THR A 1 210 ? -11.395 -12.323 -12.234 1.00 58.16 210 THR A O 1
ATOM 1631 N N . ARG A 1 211 ? -11.723 -10.104 -12.267 1.00 54.81 211 ARG A N 1
ATOM 1632 C CA . ARG A 1 211 ? -10.921 -9.835 -13.458 1.00 54.81 211 ARG A CA 1
ATOM 1633 C C . ARG A 1 211 ? -9.437 -9.887 -13.056 1.00 54.81 211 ARG A C 1
ATOM 1635 O O . ARG A 1 211 ? -9.082 -9.323 -12.028 1.00 54.81 211 ARG A O 1
ATOM 1642 N N . ASN A 1 212 ? -8.591 -10.526 -13.869 1.00 59.59 212 ASN A N 1
ATOM 1643 C CA . ASN A 1 212 ? -7.134 -10.696 -13.667 1.00 59.59 212 ASN A CA 1
ATOM 1644 C C . ASN A 1 212 ? -6.683 -11.816 -12.706 1.00 59.59 212 ASN A C 1
ATOM 1646 O O . ASN A 1 212 ? -5.525 -11.817 -12.293 1.00 59.59 212 ASN A O 1
ATOM 1650 N N . ASN A 1 213 ? -7.540 -12.794 -12.398 1.00 66.88 213 ASN A N 1
ATOM 1651 C CA . ASN A 1 213 ? -7.189 -13.965 -11.578 1.00 66.88 213 ASN A CA 1
ATOM 1652 C C . ASN A 1 213 ? -6.647 -13.601 -10.177 1.00 66.88 213 ASN A C 1
ATOM 1654 O O . ASN A 1 213 ? -5.776 -14.295 -9.644 1.00 66.88 213 ASN A O 1
ATOM 1658 N N . TYR A 1 214 ? -7.077 -12.476 -9.584 1.00 72.31 214 TYR A N 1
ATOM 1659 C CA . TYR A 1 214 ? -6.610 -12.099 -8.240 1.00 72.31 214 TYR A CA 1
ATOM 1660 C C . TYR A 1 214 ? -7.022 -13.125 -7.187 1.00 72.31 214 TYR A C 1
ATOM 1662 O O . TYR A 1 214 ? -6.291 -13.334 -6.230 1.00 72.31 214 TYR A O 1
ATOM 1670 N N . ASP A 1 215 ? -8.148 -13.790 -7.400 1.00 73.81 215 ASP A N 1
ATOM 1671 C CA . ASP A 1 215 ? -8.657 -14.901 -6.602 1.00 73.81 215 ASP A CA 1
ATOM 1672 C C . ASP A 1 215 ? -7.642 -16.035 -6.421 1.00 73.81 215 ASP A C 1
ATOM 1674 O O . ASP A 1 215 ? -7.436 -16.508 -5.308 1.00 73.81 215 ASP A O 1
ATOM 1678 N N . HIS A 1 216 ? -6.922 -16.399 -7.481 1.00 81.25 216 HIS A N 1
ATOM 1679 C CA . HIS A 1 216 ? -5.853 -17.399 -7.423 1.00 81.25 216 HIS A CA 1
ATOM 1680 C C . HIS A 1 216 ? -4.557 -16.887 -6.783 1.00 81.25 216 HIS A C 1
ATOM 1682 O O . HIS A 1 216 ? -3.674 -17.682 -6.469 1.00 81.25 216 HIS A O 1
ATOM 1688 N N . ASN A 1 217 ? -4.423 -15.571 -6.614 1.00 86.19 217 ASN A N 1
ATOM 1689 C CA . ASN A 1 217 ? -3.219 -14.930 -6.094 1.00 86.19 217 ASN A CA 1
ATOM 1690 C C . ASN A 1 217 ? -3.369 -14.435 -4.651 1.00 86.19 217 ASN A C 1
ATOM 1692 O O . ASN A 1 217 ? -2.380 -13.972 -4.082 1.00 86.19 217 ASN A O 1
ATOM 1696 N N . VAL A 1 218 ? -4.561 -14.509 -4.049 1.00 87.50 218 VAL A N 1
ATOM 1697 C CA . VAL A 1 218 ? -4.723 -14.164 -2.633 1.00 87.50 218 VAL A CA 1
ATOM 1698 C C . VAL A 1 218 ? -3.972 -15.185 -1.782 1.00 87.50 218 VAL A C 1
ATOM 1700 O O . VAL A 1 218 ? -4.308 -16.365 -1.740 1.00 87.50 218 VAL A O 1
ATOM 1703 N N . ASP A 1 219 ? -2.964 -14.699 -1.073 1.00 89.94 219 ASP A N 1
ATOM 1704 C CA . ASP A 1 219 ? -2.171 -15.444 -0.100 1.00 89.94 219 ASP A CA 1
ATOM 1705 C C . ASP A 1 219 ? -1.990 -14.542 1.117 1.00 89.94 219 ASP A C 1
ATOM 1707 O O . ASP A 1 219 ? -0.945 -13.924 1.338 1.00 89.94 219 ASP A O 1
ATOM 1711 N N . PHE A 1 220 ? -3.090 -14.361 1.843 1.00 86.38 220 PHE A N 1
ATOM 1712 C CA . PHE A 1 220 ? -3.164 -13.494 3.005 1.00 86.38 220 PHE A CA 1
ATOM 1713 C C . PHE A 1 220 ? -3.510 -14.305 4.246 1.00 86.38 220 PHE A C 1
ATOM 1715 O O . PHE A 1 220 ? -4.457 -15.089 4.240 1.00 86.38 220 PHE A O 1
ATOM 1722 N N . ASP A 1 221 ? -2.780 -14.072 5.333 1.00 89.31 221 ASP A N 1
ATOM 1723 C CA . ASP A 1 221 ? -3.130 -14.621 6.636 1.00 89.31 221 ASP A CA 1
ATOM 1724 C C . ASP A 1 221 ? -3.752 -13.534 7.506 1.00 89.31 221 ASP A C 1
ATOM 1726 O O . ASP A 1 221 ? -3.065 -12.653 8.031 1.00 89.31 221 ASP A O 1
ATOM 1730 N N . ILE A 1 222 ? -5.069 -13.626 7.687 1.00 87.12 222 ILE A N 1
ATOM 1731 C CA . ILE A 1 222 ? -5.833 -12.686 8.505 1.00 87.12 222 ILE A CA 1
ATOM 1732 C C . ILE A 1 222 ? -5.353 -12.655 9.962 1.00 87.12 222 ILE A C 1
ATOM 1734 O O . ILE A 1 222 ? -5.481 -11.623 10.614 1.00 87.12 222 ILE A O 1
ATOM 1738 N N . ALA A 1 223 ? -4.698 -13.716 10.457 1.00 87.12 223 ALA A N 1
ATOM 1739 C CA . ALA A 1 223 ? -4.125 -13.750 11.802 1.00 87.12 223 ALA A CA 1
ATOM 1740 C C . ALA A 1 223 ? -2.987 -12.732 12.018 1.00 87.12 223 ALA A C 1
ATOM 1742 O O . ALA A 1 223 ? -2.619 -12.447 13.163 1.00 87.12 223 ALA A O 1
ATOM 1743 N N . LEU A 1 224 ? -2.446 -12.148 10.941 1.00 89.12 224 LEU A N 1
ATOM 1744 C CA . LEU A 1 224 ? -1.519 -11.020 11.014 1.00 89.12 224 LEU A CA 1
ATOM 1745 C C . LEU A 1 224 ? -2.192 -9.717 11.461 1.00 89.12 224 LEU A C 1
ATOM 1747 O O . LEU A 1 224 ? -1.516 -8.822 11.977 1.00 89.12 224 LEU A O 1
ATOM 1751 N N . PHE A 1 225 ? -3.508 -9.577 11.285 1.00 88.69 225 PHE A N 1
ATOM 1752 C CA . PHE A 1 225 ? -4.244 -8.376 11.676 1.00 88.69 225 PHE A CA 1
ATOM 1753 C C . PHE A 1 225 ? -4.583 -8.426 13.162 1.00 88.69 225 PHE A C 1
ATOM 1755 O O . PHE A 1 225 ? -5.716 -8.638 13.567 1.00 88.69 225 PHE A O 1
ATOM 1762 N N . GLN A 1 226 ? -3.560 -8.199 13.983 1.00 88.56 226 GLN A N 1
ATOM 1763 C CA . GLN A 1 226 ? -3.668 -8.145 15.437 1.00 88.56 226 GLN A CA 1
ATOM 1764 C C . GLN A 1 226 ? -4.131 -6.767 15.937 1.00 88.56 226 GLN A C 1
ATOM 1766 O O . GLN A 1 226 ? -4.510 -5.885 15.163 1.00 88.56 226 GLN A O 1
ATOM 1771 N N . HIS A 1 227 ? -4.073 -6.565 17.256 1.00 87.00 227 HIS A N 1
ATOM 1772 C CA . HIS A 1 227 ? -4.572 -5.374 17.943 1.00 87.00 227 HIS A CA 1
ATOM 1773 C C . HIS A 1 227 ? -4.102 -4.050 17.310 1.00 87.00 227 HIS A C 1
ATOM 1775 O O . HIS A 1 227 ? -4.927 -3.159 17.108 1.00 87.00 227 HIS A O 1
ATOM 1781 N N . ALA A 1 228 ? -2.812 -3.900 16.981 1.00 89.12 228 ALA A N 1
ATOM 1782 C CA . ALA A 1 228 ? -2.270 -2.676 16.376 1.00 89.12 228 ALA A CA 1
ATOM 1783 C C . ALA A 1 228 ? -2.896 -2.379 15.005 1.00 89.12 228 ALA A C 1
ATOM 1785 O O . ALA A 1 228 ? -3.409 -1.280 14.783 1.00 89.12 228 ALA A O 1
ATOM 1786 N N . THR A 1 229 ? -2.929 -3.377 14.120 1.00 90.69 229 THR A N 1
ATOM 1787 C CA . THR A 1 229 ? -3.512 -3.244 12.782 1.00 90.69 229 THR A CA 1
ATOM 1788 C C . THR A 1 229 ? -5.007 -2.961 12.860 1.00 90.69 229 THR A C 1
ATOM 1790 O O . THR A 1 229 ? -5.470 -1.999 12.258 1.00 90.69 229 THR A O 1
ATOM 1793 N N . VAL A 1 230 ? -5.766 -3.723 13.657 1.00 89.94 230 VAL A N 1
ATOM 1794 C CA . VAL A 1 230 ? -7.215 -3.510 13.830 1.00 89.94 230 VAL A CA 1
ATOM 1795 C C . VAL A 1 230 ? -7.513 -2.120 14.385 1.00 89.94 230 VAL A C 1
ATOM 1797 O O . VAL A 1 230 ? -8.409 -1.442 13.886 1.00 89.94 230 VAL A O 1
ATOM 1800 N N . THR A 1 231 ? -6.733 -1.658 15.365 1.00 90.31 231 THR A N 1
ATOM 1801 C CA . THR A 1 231 ? -6.868 -0.298 15.905 1.00 90.31 231 THR A CA 1
ATOM 1802 C C . THR A 1 231 ? -6.662 0.737 14.801 1.00 90.31 231 THR A C 1
ATOM 1804 O O . THR A 1 231 ? -7.510 1.608 14.620 1.00 90.31 231 THR A O 1
ATOM 1807 N N . ALA A 1 232 ? -5.583 0.613 14.022 1.00 90.94 232 ALA A N 1
ATOM 1808 C CA . ALA A 1 232 ? -5.289 1.541 12.936 1.00 90.94 232 ALA A CA 1
ATOM 1809 C C . ALA A 1 232 ? -6.344 1.508 11.816 1.00 90.94 232 ALA A C 1
ATOM 1811 O O . ALA A 1 232 ? -6.675 2.554 11.256 1.00 90.94 232 ALA A O 1
ATOM 1812 N N . LEU A 1 233 ? -6.909 0.336 11.510 1.00 89.44 233 LEU A N 1
ATOM 1813 C CA . LEU A 1 233 ? -7.992 0.185 10.537 1.00 89.44 233 LEU A CA 1
ATOM 1814 C C . LEU A 1 233 ? -9.285 0.852 11.015 1.00 89.44 233 LEU A C 1
ATOM 1816 O O . LEU A 1 233 ? -9.910 1.574 10.239 1.00 89.44 233 LEU A O 1
ATOM 1820 N N . LYS A 1 234 ? -9.658 0.675 12.291 1.00 88.38 234 LYS A N 1
ATOM 1821 C CA . LYS A 1 234 ? -10.838 1.328 12.882 1.00 88.38 234 LYS A CA 1
ATOM 1822 C C . LYS A 1 234 ? -10.726 2.851 12.886 1.00 88.38 234 LYS A C 1
ATOM 1824 O O . LYS A 1 234 ? -11.727 3.537 12.725 1.00 88.38 234 LYS A O 1
ATOM 1829 N N . THR A 1 235 ? -9.521 3.388 13.060 1.00 87.06 235 THR A N 1
ATOM 1830 C CA . THR A 1 235 ? -9.277 4.838 13.058 1.00 87.06 235 THR A CA 1
ATOM 1831 C C . THR A 1 235 ? -8.885 5.389 11.685 1.00 87.06 235 THR A C 1
ATOM 1833 O O . THR A 1 235 ? -8.469 6.547 11.594 1.00 87.06 235 THR A O 1
ATOM 1836 N N . CYS A 1 236 ? -8.935 4.578 10.620 1.00 85.12 236 CYS A N 1
ATOM 1837 C CA . CYS A 1 236 ? -8.456 4.931 9.274 1.00 85.12 236 CYS A CA 1
ATOM 1838 C C . CYS A 1 236 ? -7.042 5.554 9.271 1.00 85.12 236 CYS A C 1
ATOM 1840 O O . CYS A 1 236 ? -6.707 6.455 8.489 1.00 85.12 236 CYS A O 1
ATOM 1842 N N . SER A 1 237 ? -6.184 5.108 10.185 1.00 89.75 237 SER A N 1
ATOM 1843 C CA . SER A 1 237 ? -4.858 5.670 10.424 1.00 89.75 237 SER A CA 1
ATOM 1844 C C . SER A 1 237 ? -3.803 4.979 9.574 1.00 89.75 237 SER A C 1
ATOM 1846 O O . SER A 1 237 ? -2.983 4.232 10.075 1.00 89.75 237 SER A O 1
ATOM 1848 N N . PHE A 1 238 ? -3.819 5.258 8.274 1.00 91.19 238 PHE A N 1
ATOM 1849 C CA . PHE A 1 238 ? -2.778 4.825 7.336 1.00 91.19 238 PHE A CA 1
ATOM 1850 C C . PHE A 1 238 ? -1.568 5.766 7.310 1.00 91.19 238 PHE A C 1
ATOM 1852 O O . PHE A 1 238 ? -1.728 6.982 7.489 1.00 91.19 238 PHE A O 1
ATOM 1859 N N . GLY A 1 239 ? -0.387 5.214 7.020 1.00 89.94 239 GLY A N 1
ATOM 1860 C CA . GLY A 1 239 ? 0.834 5.990 6.805 1.00 89.94 239 GLY A CA 1
ATOM 1861 C C . GLY A 1 239 ? 0.732 6.813 5.523 1.00 89.94 239 GLY A C 1
ATOM 1862 O O . GLY A 1 239 ? 0.344 6.292 4.482 1.00 89.94 239 GLY A O 1
ATOM 1863 N N . VAL A 1 240 ? 1.063 8.103 5.597 1.00 91.00 240 VAL A N 1
ATOM 1864 C CA . VAL A 1 240 ? 1.031 9.028 4.443 1.00 91.00 240 VAL A CA 1
ATOM 1865 C C . VAL A 1 240 ? 2.403 9.597 4.102 1.00 91.00 240 VAL A C 1
ATOM 1867 O O . VAL A 1 240 ? 2.528 10.330 3.124 1.00 91.00 240 VAL A O 1
ATOM 1870 N N . ARG A 1 241 ? 3.433 9.300 4.904 1.00 91.38 241 ARG A N 1
ATOM 1871 C CA . ARG A 1 241 ? 4.783 9.808 4.664 1.00 91.38 241 ARG A CA 1
ATOM 1872 C C . ARG A 1 241 ? 5.620 8.776 3.904 1.00 91.38 241 ARG A C 1
ATOM 1874 O O . ARG A 1 241 ? 5.528 7.592 4.228 1.00 91.38 241 ARG A O 1
ATOM 1881 N N . PRO A 1 242 ? 6.493 9.200 2.973 1.00 90.62 242 PRO A N 1
ATOM 1882 C CA . PRO A 1 242 ? 7.357 8.290 2.224 1.00 90.62 242 PRO A CA 1
ATOM 1883 C C . PRO A 1 242 ? 8.129 7.337 3.142 1.00 90.62 242 PRO A C 1
ATOM 1885 O O . PRO A 1 242 ? 8.911 7.778 3.990 1.00 90.62 242 PRO A O 1
ATOM 1888 N N . LEU A 1 243 ? 7.944 6.024 2.966 1.00 92.06 243 LEU A N 1
ATOM 1889 C CA . LEU A 1 243 ? 8.613 5.005 3.794 1.00 92.06 243 LEU A CA 1
ATOM 1890 C C . LEU A 1 243 ? 10.132 4.966 3.578 1.00 92.06 243 LEU A C 1
ATOM 1892 O O . LEU A 1 243 ? 10.871 4.482 4.432 1.00 92.06 243 LEU A O 1
ATOM 1896 N N . THR A 1 244 ? 10.614 5.520 2.466 1.00 89.31 244 THR A N 1
ATOM 1897 C CA . THR A 1 244 ? 12.043 5.739 2.208 1.00 89.31 244 THR A CA 1
ATOM 1898 C C . THR A 1 244 ? 12.661 6.722 3.207 1.00 89.31 244 THR A C 1
ATOM 1900 O O . THR A 1 244 ? 13.783 6.506 3.666 1.00 89.31 244 THR A O 1
ATOM 1903 N N . MET A 1 245 ? 11.921 7.772 3.580 1.00 87.81 245 MET A N 1
ATOM 1904 C CA . MET A 1 245 ? 12.352 8.810 4.526 1.00 87.81 245 MET A CA 1
ATOM 1905 C C . MET A 1 245 ? 11.950 8.490 5.970 1.00 87.81 245 MET A C 1
ATOM 1907 O O . MET A 1 245 ? 12.666 8.835 6.911 1.00 87.81 245 MET A O 1
ATOM 1911 N N . HIS A 1 246 ? 10.819 7.808 6.157 1.00 89.44 246 HIS A N 1
ATOM 1912 C CA . HIS A 1 246 ? 10.253 7.489 7.467 1.00 89.44 246 HIS A CA 1
ATOM 1913 C C . HIS A 1 246 ? 9.997 5.983 7.625 1.00 89.44 246 HIS A C 1
ATOM 1915 O O . HIS A 1 246 ? 8.858 5.558 7.803 1.00 89.44 246 HIS A O 1
ATOM 1921 N N . PRO A 1 247 ? 11.048 5.146 7.619 1.00 88.69 247 PRO A N 1
ATOM 1922 C CA . PRO A 1 247 ? 10.891 3.692 7.570 1.00 88.69 247 PRO A CA 1
ATOM 1923 C C . PRO A 1 247 ? 10.276 3.095 8.848 1.00 88.69 247 PRO A C 1
ATOM 1925 O O . PRO A 1 247 ? 9.723 2.004 8.810 1.00 88.69 247 PRO A O 1
ATOM 1928 N N . HIS A 1 248 ? 10.312 3.823 9.969 1.00 86.00 248 HIS A N 1
ATOM 1929 C CA . HIS A 1 248 ? 9.634 3.439 11.212 1.00 86.00 248 HIS A CA 1
ATOM 1930 C C . HIS A 1 248 ? 8.102 3.492 11.108 1.00 86.00 248 HIS A C 1
ATOM 1932 O O . HIS A 1 248 ? 7.428 2.869 11.919 1.00 86.00 248 HIS A O 1
ATOM 1938 N N . GLU A 1 249 ? 7.536 4.231 10.143 1.00 90.06 249 GLU A N 1
ATOM 1939 C CA . GLU A 1 249 ? 6.081 4.242 9.949 1.00 90.06 249 GLU A CA 1
ATOM 1940 C C . GLU A 1 249 ? 5.549 2.900 9.464 1.00 90.06 249 GLU A C 1
ATOM 1942 O O . GLU A 1 249 ? 4.395 2.587 9.733 1.00 90.06 249 GLU A O 1
ATOM 1947 N N . ALA A 1 250 ? 6.384 2.098 8.795 1.00 89.88 250 ALA A N 1
ATOM 1948 C CA . ALA A 1 250 ? 5.989 0.784 8.309 1.00 89.88 250 ALA A CA 1
ATOM 1949 C C . ALA A 1 250 ? 5.442 -0.092 9.446 1.00 89.88 250 ALA A C 1
ATOM 1951 O O . ALA A 1 250 ? 4.453 -0.791 9.262 1.00 89.88 250 ALA A O 1
ATOM 1952 N N . THR A 1 251 ? 6.053 -0.019 10.631 1.00 90.69 251 THR A N 1
ATOM 1953 C CA . THR A 1 251 ? 5.650 -0.825 11.786 1.00 90.69 251 THR A CA 1
ATOM 1954 C C . THR A 1 251 ? 4.587 -0.154 12.647 1.00 90.69 251 THR A C 1
ATOM 1956 O O . THR A 1 251 ? 4.050 -0.816 13.519 1.00 90.69 251 THR A O 1
ATOM 1959 N N . SER A 1 252 ? 4.265 1.128 12.461 1.00 89.25 252 SER A N 1
ATOM 1960 C CA . SER A 1 252 ? 3.289 1.830 13.313 1.00 89.25 252 SER A CA 1
ATOM 1961 C C . SER A 1 252 ? 1.962 2.132 12.623 1.00 89.25 252 SER A C 1
ATOM 1963 O O . SER A 1 252 ? 0.950 2.284 13.305 1.00 89.25 252 SER A O 1
ATOM 1965 N N . LEU A 1 253 ? 1.945 2.226 11.291 1.00 92.56 253 LEU A N 1
ATOM 1966 C CA . LEU A 1 253 ? 0.755 2.533 10.503 1.00 92.56 253 LEU A CA 1
ATOM 1967 C C . LEU A 1 253 ? 0.643 1.579 9.301 1.00 92.56 253 LEU A C 1
ATOM 1969 O O . LEU A 1 253 ? 1.658 1.266 8.675 1.00 92.56 253 LEU A O 1
ATOM 1973 N N . PRO A 1 254 ? -0.573 1.134 8.925 1.00 92.69 254 PRO A N 1
ATOM 1974 C CA . PRO A 1 254 ? -0.763 0.294 7.756 1.00 92.69 254 PRO A CA 1
ATOM 1975 C C . PRO A 1 254 ? -0.251 0.984 6.488 1.00 92.69 254 PRO A C 1
ATOM 1977 O O . PRO A 1 254 ? -0.511 2.166 6.236 1.00 92.69 254 PRO A O 1
ATOM 1980 N N . SER A 1 255 ? 0.471 0.200 5.698 1.00 94.31 255 SER A N 1
ATOM 1981 C CA . SER A 1 255 ? 1.039 0.503 4.382 1.00 94.31 255 SER A CA 1
ATOM 1982 C C . SER A 1 255 ? 0.983 -0.778 3.549 1.00 94.31 255 SER A C 1
ATOM 1984 O O . SER A 1 255 ? 0.728 -1.832 4.130 1.00 94.31 255 SER A O 1
ATOM 1986 N N . LEU A 1 256 ? 1.249 -0.743 2.237 1.00 94.94 256 LEU A N 1
ATOM 1987 C CA . LEU A 1 256 ? 1.144 -1.947 1.388 1.00 94.94 256 LEU A CA 1
ATOM 1988 C C . LEU A 1 256 ? 1.943 -3.158 1.919 1.00 94.94 256 LEU A C 1
ATOM 1990 O O . LEU A 1 256 ? 1.551 -4.299 1.694 1.00 94.94 256 LEU A O 1
ATOM 1994 N N . LEU A 1 257 ? 2.988 -2.922 2.721 1.00 94.31 257 LEU A N 1
ATOM 1995 C CA . LEU A 1 257 ? 3.756 -3.958 3.422 1.00 94.31 257 LEU A CA 1
ATOM 1996 C C . LEU A 1 257 ? 2.906 -4.871 4.319 1.00 94.31 257 LEU A C 1
ATOM 1998 O O . LEU A 1 257 ? 3.224 -6.048 4.456 1.00 94.31 257 LEU A O 1
ATOM 2002 N N . ALA A 1 258 ? 1.837 -4.350 4.925 1.00 93.44 258 ALA A N 1
ATOM 2003 C CA . ALA A 1 258 ? 0.950 -5.120 5.800 1.00 93.44 258 ALA A CA 1
ATOM 2004 C C . ALA A 1 258 ? 0.116 -6.165 5.035 1.00 93.44 258 ALA A C 1
ATOM 2006 O O . ALA A 1 258 ? -0.492 -7.032 5.656 1.00 93.44 258 ALA A O 1
ATOM 2007 N N . TRP A 1 259 ? 0.091 -6.082 3.702 1.00 94.69 259 TRP A N 1
ATOM 2008 C CA . TRP A 1 259 ? -0.612 -7.013 2.821 1.00 94.69 259 TRP A CA 1
ATOM 2009 C C . TRP A 1 259 ? 0.327 -7.985 2.102 1.00 94.69 259 TRP A C 1
ATOM 2011 O O . TRP A 1 259 ? -0.142 -8.786 1.297 1.00 94.69 259 TRP A O 1
ATOM 2021 N N . LEU A 1 260 ? 1.635 -7.954 2.380 1.00 94.44 260 LEU A N 1
ATOM 2022 C CA . LEU A 1 260 ? 2.567 -8.936 1.823 1.00 94.44 260 LEU A CA 1
ATOM 2023 C C . LEU A 1 260 ? 2.197 -10.359 2.274 1.00 94.44 260 LEU A C 1
ATOM 2025 O O . LEU A 1 260 ? 1.790 -10.543 3.426 1.00 94.44 260 LEU A O 1
ATOM 2029 N N . PRO A 1 261 ? 2.368 -11.371 1.405 1.00 93.75 261 PRO A N 1
ATOM 2030 C CA . PRO A 1 261 ? 2.157 -12.753 1.806 1.00 93.75 261 PRO A CA 1
ATOM 2031 C C . PRO A 1 261 ? 3.120 -13.121 2.947 1.00 93.75 261 PRO A C 1
ATOM 2033 O O . PRO A 1 261 ? 4.300 -12.757 2.903 1.00 93.75 261 PRO A O 1
ATOM 2036 N N . PRO A 1 262 ? 2.658 -13.803 4.005 1.00 90.88 262 PRO A N 1
ATOM 2037 C CA . PRO A 1 262 ? 3.526 -14.180 5.111 1.00 90.88 262 PRO A CA 1
ATOM 2038 C C . PRO A 1 262 ? 4.555 -15.219 4.675 1.00 90.88 262 PRO A C 1
ATOM 2040 O O . PRO A 1 262 ? 4.217 -16.240 4.076 1.00 90.88 262 PRO A O 1
ATOM 2043 N N . ASN A 1 263 ? 5.804 -15.048 5.105 1.00 89.31 263 ASN A N 1
ATOM 2044 C CA . ASN A 1 263 ? 6.747 -16.157 5.087 1.00 89.31 263 ASN A CA 1
ATOM 2045 C C . ASN A 1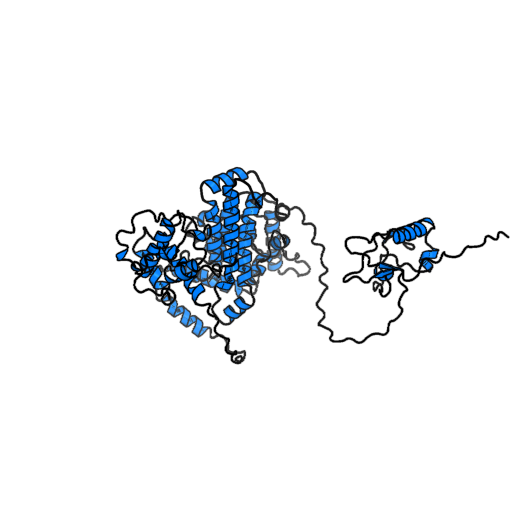 263 ? 6.483 -17.067 6.296 1.00 89.31 263 ASN A C 1
ATOM 2047 O O . ASN A 1 263 ? 6.982 -16.820 7.394 1.00 89.31 263 ASN A O 1
ATOM 2051 N N . LYS A 1 264 ? 5.699 -18.132 6.094 1.00 88.25 264 LYS A N 1
ATOM 2052 C CA . LYS A 1 264 ? 5.308 -19.074 7.163 1.00 88.25 264 LYS A CA 1
ATOM 2053 C C . LYS A 1 264 ? 6.490 -19.816 7.798 1.00 88.25 264 LYS A C 1
ATOM 2055 O O . LYS A 1 264 ? 6.358 -20.322 8.908 1.00 88.25 264 LYS A O 1
ATOM 2060 N N . ASN A 1 265 ? 7.639 -19.848 7.121 1.00 87.31 265 ASN A N 1
ATOM 2061 C CA . ASN A 1 265 ? 8.873 -20.449 7.629 1.00 87.31 265 ASN A CA 1
ATOM 2062 C C . ASN A 1 265 ? 9.719 -19.466 8.460 1.00 87.31 265 ASN A C 1
ATOM 2064 O O . ASN A 1 265 ? 10.743 -19.856 9.017 1.00 87.31 265 ASN A O 1
ATOM 2068 N N . ASP A 1 266 ? 9.333 -18.190 8.534 1.00 88.19 266 ASP A N 1
ATOM 2069 C CA . ASP A 1 266 ? 10.056 -17.182 9.302 1.00 88.19 266 ASP A CA 1
ATOM 2070 C C . ASP A 1 266 ? 9.719 -17.284 10.797 1.00 88.19 266 ASP A C 1
ATOM 2072 O O . ASP A 1 266 ? 8.561 -17.188 11.209 1.00 88.19 266 ASP A O 1
ATOM 2076 N N . VAL A 1 267 ? 10.749 -17.402 11.638 1.00 90.19 267 VAL A N 1
ATOM 2077 C CA . VAL A 1 267 ? 10.608 -17.421 13.104 1.00 90.19 267 VAL A CA 1
ATOM 2078 C C . VAL A 1 267 ? 9.913 -16.153 13.619 1.00 90.19 267 VAL A C 1
ATOM 2080 O O . VAL A 1 267 ? 9.185 -16.180 14.609 1.00 90.19 267 VAL A O 1
ATOM 2083 N N . ARG A 1 268 ? 10.087 -15.015 12.938 1.00 89.94 268 ARG A N 1
ATOM 2084 C CA . ARG A 1 268 ? 9.423 -13.754 13.298 1.00 89.94 268 ARG A CA 1
ATOM 2085 C C . ARG A 1 268 ? 7.920 -13.824 13.080 1.00 89.94 268 ARG A C 1
ATOM 2087 O O . ARG A 1 268 ? 7.179 -13.267 13.883 1.00 89.94 268 ARG A O 1
ATOM 2094 N N . TYR A 1 269 ? 7.477 -14.514 12.031 1.00 91.50 269 TYR A N 1
ATOM 2095 C CA . TYR A 1 269 ? 6.060 -14.760 11.784 1.00 91.50 269 TYR A CA 1
ATOM 2096 C C . TYR A 1 269 ? 5.473 -15.652 12.884 1.00 91.50 269 TYR A C 1
ATOM 2098 O O . TYR A 1 269 ? 4.480 -15.280 13.510 1.00 91.50 269 TYR A O 1
ATOM 2106 N N . THR A 1 270 ? 6.128 -16.772 13.209 1.00 91.69 270 THR A N 1
ATOM 2107 C CA . THR A 1 270 ? 5.640 -17.681 14.259 1.00 91.69 270 THR A CA 1
ATOM 2108 C C . THR A 1 270 ? 5.588 -17.008 15.629 1.00 91.69 270 THR A C 1
ATOM 2110 O O . THR A 1 270 ? 4.592 -17.163 16.337 1.00 91.69 270 THR A O 1
ATOM 2113 N N . ASN A 1 271 ? 6.611 -16.215 15.970 1.00 90.31 271 ASN A N 1
ATOM 2114 C CA . ASN A 1 271 ? 6.668 -15.458 17.223 1.00 90.31 271 ASN A CA 1
ATOM 2115 C C . ASN A 1 271 ? 5.579 -14.382 17.279 1.00 90.31 271 ASN A C 1
ATOM 2117 O O . ASN A 1 271 ? 4.900 -14.237 18.292 1.00 90.31 271 ASN A O 1
ATOM 2121 N N . PHE A 1 272 ? 5.362 -13.658 16.177 1.00 90.06 272 PHE A N 1
ATOM 2122 C CA . PHE A 1 272 ? 4.304 -12.653 16.104 1.00 90.06 272 PHE A CA 1
ATOM 2123 C C . PHE A 1 272 ? 2.924 -13.280 16.342 1.00 90.06 272 PHE A C 1
ATOM 2125 O O . PHE A 1 272 ? 2.121 -12.745 17.106 1.00 90.06 272 PHE A O 1
ATOM 2132 N N . LEU A 1 273 ? 2.652 -14.446 15.748 1.00 90.38 273 LEU A N 1
ATOM 2133 C CA . LEU A 1 273 ? 1.391 -15.154 15.960 1.00 90.38 273 LEU A CA 1
ATOM 2134 C C . LEU A 1 273 ? 1.240 -15.715 17.378 1.00 90.38 273 LEU A C 1
ATOM 2136 O O . LEU A 1 273 ? 0.138 -15.660 17.925 1.00 90.38 273 LEU A O 1
ATOM 2140 N N . SER A 1 274 ? 2.300 -16.265 17.983 1.00 87.81 274 SER A N 1
ATOM 2141 C CA . SER A 1 274 ? 2.227 -16.744 19.370 1.00 87.81 274 SER A CA 1
ATOM 2142 C C . SER A 1 274 ? 1.949 -15.602 20.341 1.00 87.81 274 SER A C 1
ATOM 2144 O O . SER A 1 274 ? 1.042 -15.722 21.156 1.00 87.81 274 SER A O 1
ATOM 2146 N N . GLU A 1 275 ? 2.641 -14.472 20.179 1.00 84.75 275 GLU A N 1
ATOM 2147 C CA . GLU A 1 275 ? 2.436 -13.272 20.995 1.00 84.75 275 GLU A CA 1
ATOM 2148 C C . GLU A 1 275 ? 1.000 -12.740 20.872 1.00 84.75 275 GLU A C 1
ATOM 2150 O O . GLU A 1 275 ? 0.360 -12.424 21.874 1.00 84.75 275 GLU A O 1
ATOM 2155 N N . GLY A 1 276 ? 0.452 -12.688 19.654 1.00 84.19 276 GLY A N 1
ATOM 2156 C CA . GLY A 1 276 ? -0.933 -12.266 19.437 1.00 84.19 276 GLY A CA 1
ATOM 2157 C C . GLY A 1 276 ? -1.953 -13.184 20.108 1.00 84.19 276 GLY A C 1
ATOM 2158 O O . GLY A 1 276 ? -2.909 -12.704 20.721 1.00 84.19 276 GLY A O 1
ATOM 2159 N N . ARG A 1 277 ? -1.740 -14.506 20.042 1.00 83.12 277 ARG A N 1
ATOM 2160 C CA . ARG A 1 277 ? -2.586 -15.486 20.744 1.00 83.12 277 ARG A CA 1
ATOM 2161 C C . ARG A 1 277 ? -2.500 -15.328 22.258 1.00 83.12 277 ARG A C 1
ATOM 2163 O O . ARG A 1 277 ? -3.530 -15.422 22.922 1.00 83.12 277 ARG A O 1
ATOM 2170 N N . ASP A 1 278 ? -1.310 -15.058 22.790 1.00 83.62 278 ASP A N 1
ATOM 2171 C CA . ASP A 1 278 ? -1.122 -14.814 24.218 1.00 83.62 278 ASP A CA 1
ATOM 2172 C C . ASP A 1 278 ? -1.893 -13.575 24.677 1.00 83.62 278 ASP A C 1
ATOM 2174 O O . ASP A 1 278 ? -2.633 -13.666 25.653 1.00 83.62 278 ASP A O 1
ATOM 2178 N N . ILE A 1 279 ? -1.828 -12.464 23.935 1.00 79.44 279 ILE A N 1
ATOM 2179 C CA . ILE A 1 279 ? -2.601 -11.248 24.244 1.00 79.44 279 ILE A CA 1
ATOM 2180 C C . ILE A 1 279 ? -4.107 -11.551 24.263 1.00 79.44 279 ILE A C 1
ATOM 2182 O O . ILE A 1 279 ? -4.798 -11.199 25.218 1.00 79.44 279 ILE A O 1
ATOM 2186 N N . ILE A 1 280 ? -4.622 -12.248 23.243 1.00 77.62 280 ILE A N 1
ATOM 2187 C CA . ILE A 1 280 ? -6.048 -12.606 23.166 1.00 77.62 280 ILE A CA 1
ATOM 2188 C C . ILE A 1 280 ? -6.456 -13.512 24.340 1.00 77.62 280 ILE A C 1
ATOM 2190 O O . ILE A 1 280 ? -7.545 -13.342 24.893 1.00 77.62 280 ILE A O 1
ATOM 2194 N N . ARG A 1 281 ? -5.599 -14.463 24.740 1.00 80.38 281 ARG A N 1
ATOM 2195 C CA . ARG A 1 281 ? -5.846 -15.351 25.886 1.00 80.38 281 ARG A CA 1
ATOM 2196 C C . ARG A 1 281 ? -5.882 -14.575 27.200 1.00 80.38 281 ARG A C 1
ATOM 2198 O O . ARG A 1 281 ? -6.817 -14.765 27.969 1.00 80.38 281 ARG A O 1
ATOM 2205 N N . GLN A 1 282 ? -4.903 -13.706 27.441 1.00 81.12 282 GLN A N 1
ATOM 2206 C CA . GLN A 1 282 ? -4.840 -12.891 28.657 1.00 81.12 282 GLN A CA 1
ATOM 2207 C C . GLN A 1 282 ? -6.074 -11.992 28.790 1.00 81.12 282 GLN A C 1
ATOM 2209 O O . GLN A 1 282 ? -6.657 -11.897 29.868 1.00 81.12 282 GLN A O 1
ATOM 2214 N N . GLU A 1 283 ? -6.526 -11.398 27.680 1.00 78.00 283 GLU A N 1
ATOM 2215 C CA . GLU A 1 283 ? -7.776 -10.633 27.645 1.00 78.00 283 GLU A CA 1
ATOM 2216 C C . GLU A 1 283 ? -9.011 -11.518 27.879 1.00 78.00 283 GLU A C 1
ATOM 2218 O O . GLU A 1 283 ? -9.948 -11.096 28.549 1.00 78.00 283 GLU A O 1
ATOM 2223 N N . ALA A 1 284 ? -9.044 -12.741 27.340 1.00 78.44 284 ALA A N 1
ATOM 2224 C CA . ALA A 1 284 ? -10.160 -13.670 27.531 1.00 78.44 284 ALA A CA 1
ATOM 2225 C C . ALA A 1 284 ? -10.267 -14.220 28.960 1.00 78.44 284 ALA A C 1
ATOM 2227 O O . ALA A 1 284 ? -11.370 -14.526 29.400 1.00 78.44 284 ALA A O 1
ATOM 2228 N N . MET A 1 285 ? -9.142 -14.347 29.662 1.00 83.62 285 MET A N 1
ATOM 2229 C CA . MET A 1 285 ? -9.087 -14.802 31.053 1.00 83.62 285 MET A CA 1
ATOM 2230 C C . MET A 1 285 ? -9.245 -13.658 32.063 1.00 83.62 285 MET A C 1
ATOM 2232 O O . MET A 1 285 ? -9.105 -13.899 33.259 1.00 83.62 285 MET A O 1
ATOM 2236 N N . GLU A 1 286 ? -9.504 -12.431 31.591 1.00 81.88 286 GLU A N 1
ATOM 2237 C CA . GLU A 1 286 ? -9.570 -11.217 32.415 1.00 81.88 286 GLU A CA 1
ATOM 2238 C C . GLU A 1 286 ? -8.361 -11.086 33.354 1.00 81.88 286 GLU A C 1
ATOM 2240 O O . GLU A 1 286 ? -8.484 -10.656 34.503 1.00 81.88 286 GLU A O 1
ATOM 2245 N N . GLU A 1 287 ? -7.173 -11.477 32.871 1.00 81.44 287 GLU A N 1
ATOM 2246 C CA . GLU A 1 287 ? -5.961 -11.362 33.672 1.00 81.44 287 GLU A CA 1
ATOM 2247 C C . GLU A 1 287 ? -5.779 -9.912 34.117 1.00 81.44 287 GLU A C 1
ATOM 2249 O O . GLU A 1 287 ? -6.026 -8.972 33.354 1.00 81.44 287 GLU A O 1
ATOM 2254 N N . ASP A 1 288 ? -5.339 -9.733 35.363 1.00 78.00 288 ASP A N 1
ATOM 2255 C CA . ASP A 1 288 ? -5.079 -8.413 35.925 1.00 78.00 288 ASP A CA 1
ATOM 2256 C C . ASP A 1 288 ? -4.201 -7.595 34.962 1.00 78.00 288 ASP A C 1
ATOM 2258 O O . ASP A 1 288 ? -3.199 -8.089 34.444 1.00 78.00 288 ASP A O 1
ATOM 2262 N N . LYS A 1 289 ? -4.557 -6.326 34.735 1.00 74.31 289 LYS A N 1
ATOM 2263 C CA . LYS A 1 289 ? -3.836 -5.404 33.840 1.00 74.31 289 LYS A CA 1
ATOM 2264 C C . LYS A 1 289 ? -2.352 -5.291 34.194 1.00 74.31 289 LYS A C 1
ATOM 2266 O O . LYS A 1 289 ? -1.550 -4.975 33.324 1.00 74.31 289 LYS A O 1
ATOM 2271 N N . SER A 1 290 ? -1.995 -5.539 35.456 1.00 71.88 290 SER A N 1
ATOM 2272 C CA . SER A 1 290 ? -0.606 -5.584 35.927 1.00 71.88 290 SER A CA 1
ATOM 2273 C C . SER A 1 290 ? 0.189 -6.799 35.414 1.00 71.88 290 SER A C 1
ATOM 2275 O O . SER A 1 290 ? 1.418 -6.753 35.384 1.00 71.88 290 SER A O 1
ATOM 2277 N N . LYS A 1 291 ? -0.504 -7.872 35.009 1.00 70.12 291 LYS A N 1
ATOM 2278 C CA . LYS A 1 291 ? 0.041 -9.152 34.525 1.00 70.12 291 LYS A CA 1
ATOM 2279 C C . LYS A 1 291 ? -0.100 -9.340 33.016 1.00 70.12 291 LYS A C 1
ATOM 2281 O O . LYS A 1 291 ? 0.610 -10.166 32.447 1.00 70.12 291 LYS A O 1
ATOM 2286 N N . GLN A 1 292 ? -0.981 -8.572 32.375 1.00 71.12 292 GLN A N 1
ATOM 2287 C CA . GLN A 1 292 ? -1.107 -8.567 30.922 1.00 71.12 292 GLN A CA 1
ATOM 2288 C C . GLN A 1 292 ? 0.216 -8.135 30.286 1.00 71.12 292 GLN A C 1
ATOM 2290 O O . GLN A 1 292 ? 0.822 -7.132 30.674 1.00 71.12 292 GLN A O 1
ATOM 2295 N N . ALA A 1 293 ? 0.658 -8.892 29.286 1.00 65.44 293 ALA A N 1
ATOM 2296 C CA . ALA A 1 293 ? 1.768 -8.481 28.452 1.00 65.44 293 ALA A CA 1
ATOM 2297 C C . ALA A 1 293 ? 1.421 -7.132 27.810 1.00 65.44 293 ALA A C 1
ATOM 2299 O O . ALA A 1 293 ? 0.275 -6.877 27.426 1.00 65.44 293 ALA A O 1
ATOM 2300 N N . ALA A 1 294 ? 2.413 -6.247 27.700 1.00 71.31 294 ALA A N 1
ATOM 2301 C CA . ALA A 1 294 ? 2.210 -4.969 27.037 1.00 71.31 294 ALA A CA 1
ATOM 2302 C C . ALA A 1 294 ? 1.678 -5.217 25.618 1.00 71.31 294 ALA A C 1
ATOM 2304 O O . ALA A 1 294 ? 2.303 -5.937 24.836 1.00 71.31 294 ALA A O 1
ATOM 2305 N N . LYS A 1 295 ? 0.519 -4.628 25.293 1.00 71.62 295 LYS A N 1
ATOM 2306 C CA . LYS A 1 295 ? -0.076 -4.750 23.959 1.00 71.62 295 LYS A CA 1
ATOM 2307 C C . LYS A 1 295 ? 0.947 -4.315 22.921 1.00 71.62 295 LYS A C 1
ATOM 2309 O O . LYS A 1 295 ? 1.466 -3.199 22.997 1.00 71.62 295 LYS A O 1
ATOM 2314 N N . LYS A 1 296 ? 1.222 -5.183 21.948 1.00 69.00 296 LYS A N 1
ATOM 2315 C CA . LYS A 1 296 ? 2.135 -4.848 20.862 1.00 69.00 296 LYS A CA 1
ATOM 2316 C C . LYS A 1 296 ? 1.539 -3.696 20.058 1.00 69.00 296 LYS A C 1
ATOM 2318 O O . LYS A 1 296 ? 0.401 -3.769 19.595 1.00 69.00 296 LYS A O 1
ATOM 2323 N N . THR A 1 297 ? 2.306 -2.622 19.937 1.00 76.62 297 THR A N 1
ATOM 2324 C CA . THR A 1 297 ? 1.940 -1.435 19.151 1.00 76.62 297 THR A CA 1
ATOM 2325 C C . THR A 1 297 ? 2.302 -1.579 17.683 1.00 76.62 297 THR A C 1
ATOM 2327 O O . THR A 1 297 ? 1.921 -0.730 16.883 1.00 76.62 297 THR A O 1
ATOM 2330 N N . ASP A 1 298 ? 3.028 -2.643 17.344 1.00 88.56 298 ASP A N 1
ATOM 2331 C CA . ASP A 1 298 ? 3.669 -2.779 16.050 1.00 88.56 298 ASP A CA 1
ATOM 2332 C C . ASP A 1 298 ? 2.855 -3.673 15.114 1.00 88.56 298 ASP A C 1
ATOM 2334 O O . ASP A 1 298 ? 2.395 -4.758 15.478 1.00 88.56 298 ASP A O 1
ATOM 2338 N N . ILE A 1 299 ? 2.715 -3.202 13.883 1.00 91.19 299 ILE A N 1
ATOM 2339 C CA . ILE A 1 299 ? 2.134 -3.897 12.744 1.00 91.19 299 ILE A CA 1
ATOM 2340 C C . ILE A 1 299 ? 3.186 -4.829 12.149 1.00 91.19 299 ILE A C 1
ATOM 2342 O O . ILE A 1 299 ? 4.355 -4.465 11.986 1.00 91.19 299 ILE A O 1
ATOM 2346 N N . PHE A 1 300 ? 2.765 -6.044 11.803 1.00 91.56 300 PHE A N 1
ATOM 2347 C CA . PHE A 1 300 ? 3.627 -6.996 11.121 1.00 91.56 300 PHE A CA 1
ATOM 2348 C C . PHE A 1 300 ? 3.891 -6.554 9.679 1.00 91.56 300 PHE A C 1
ATOM 2350 O O . PHE A 1 300 ? 2.960 -6.378 8.898 1.00 91.56 300 PHE A O 1
ATOM 2357 N N . VAL A 1 301 ? 5.170 -6.411 9.326 1.00 89.88 301 VAL A N 1
ATOM 2358 C CA . VAL A 1 301 ? 5.615 -6.016 7.976 1.00 89.88 301 VAL A CA 1
ATOM 2359 C C . VAL A 1 301 ? 6.621 -6.982 7.358 1.00 89.88 301 VAL A C 1
ATOM 2361 O O . VAL A 1 301 ? 7.113 -6.735 6.265 1.00 89.88 301 VAL A O 1
ATOM 2364 N N . HIS A 1 302 ? 6.943 -8.089 8.031 1.00 87.94 302 HIS A N 1
ATOM 2365 C CA . HIS A 1 302 ? 7.961 -9.049 7.586 1.00 87.94 302 HIS A CA 1
ATOM 2366 C C . HIS A 1 302 ? 7.406 -10.096 6.603 1.00 87.94 302 HIS A C 1
ATOM 2368 O O . HIS A 1 302 ? 7.739 -11.276 6.701 1.00 87.94 302 HIS A O 1
ATOM 2374 N N . GLY A 1 303 ? 6.526 -9.684 5.689 1.00 88.19 303 GLY A N 1
ATOM 2375 C CA . GLY A 1 303 ? 6.063 -10.552 4.606 1.00 88.19 303 GLY A CA 1
ATOM 2376 C C . GLY A 1 303 ? 7.143 -10.791 3.546 1.00 88.19 303 GLY A C 1
ATOM 2377 O O . GLY A 1 303 ? 8.212 -10.176 3.566 1.00 88.19 303 GLY A O 1
ATOM 2378 N N . ASP A 1 304 ? 6.869 -11.706 2.622 1.00 91.06 304 ASP A N 1
ATOM 2379 C CA . ASP A 1 304 ? 7.762 -12.032 1.516 1.00 91.06 304 ASP A CA 1
ATOM 2380 C C . ASP A 1 304 ? 7.799 -10.892 0.487 1.00 91.06 304 ASP A C 1
ATOM 2382 O O . ASP A 1 304 ? 6.775 -10.470 -0.045 1.00 91.06 304 ASP A O 1
ATOM 2386 N N . VAL A 1 305 ? 9.006 -10.396 0.214 1.00 91.94 305 VAL A N 1
ATOM 2387 C CA . VAL A 1 305 ? 9.308 -9.365 -0.792 1.00 91.94 305 VAL A CA 1
ATOM 2388 C C . VAL A 1 305 ? 10.454 -9.819 -1.707 1.00 91.94 305 VAL A C 1
ATOM 2390 O O . VAL A 1 305 ? 11.179 -9.015 -2.284 1.00 91.94 305 VAL A O 1
ATOM 2393 N N . SER A 1 306 ? 10.666 -11.131 -1.819 1.00 90.69 306 SER A N 1
ATOM 2394 C CA . SER A 1 306 ? 11.771 -11.712 -2.589 1.00 90.69 306 SER A CA 1
ATOM 2395 C C . SER A 1 306 ? 11.551 -11.683 -4.102 1.00 90.69 306 SER A C 1
ATOM 2397 O O . SER A 1 306 ? 12.505 -11.830 -4.864 1.00 90.69 306 SER A O 1
ATOM 2399 N N . SER A 1 307 ? 10.312 -11.481 -4.560 1.00 92.94 307 SER A N 1
ATOM 2400 C CA . SER A 1 307 ? 9.953 -11.578 -5.974 1.00 92.94 307 SER A CA 1
ATOM 2401 C C . SER A 1 307 ? 8.846 -10.603 -6.379 1.00 92.94 307 SER A C 1
ATOM 2403 O O . SER A 1 307 ? 8.080 -10.113 -5.552 1.00 92.94 307 SER A O 1
ATOM 2405 N N . VAL A 1 308 ? 8.728 -10.348 -7.687 1.00 91.12 308 VAL A N 1
ATOM 2406 C CA . VAL A 1 308 ? 7.591 -9.599 -8.254 1.00 91.12 308 VAL A CA 1
ATOM 2407 C C . VAL A 1 308 ? 6.280 -10.381 -8.110 1.00 91.12 308 VAL A C 1
ATOM 2409 O O . VAL A 1 308 ? 5.223 -9.778 -7.955 1.00 91.12 308 VAL A O 1
ATOM 2412 N N . GLU A 1 309 ? 6.333 -11.716 -8.085 1.00 91.06 309 GLU A N 1
ATOM 2413 C CA . GLU A 1 309 ? 5.162 -12.552 -7.793 1.00 91.06 309 GLU A CA 1
ATOM 2414 C C . GLU A 1 309 ? 4.595 -12.249 -6.400 1.00 91.06 309 GLU A C 1
ATOM 2416 O O . GLU A 1 309 ? 3.385 -12.091 -6.246 1.00 91.06 309 GLU A O 1
ATOM 2421 N N . ALA A 1 310 ? 5.459 -12.062 -5.399 1.00 92.44 310 ALA A N 1
ATOM 2422 C CA . ALA A 1 310 ? 5.023 -11.658 -4.067 1.00 92.44 310 ALA A CA 1
ATOM 2423 C C . ALA A 1 310 ? 4.318 -10.285 -4.068 1.00 92.44 310 ALA A C 1
ATOM 2425 O O . ALA A 1 310 ? 3.378 -10.083 -3.302 1.00 92.44 310 ALA A O 1
ATOM 2426 N N . LEU A 1 311 ? 4.693 -9.366 -4.969 1.00 92.69 311 LEU A N 1
ATOM 2427 C CA . LEU A 1 311 ? 3.997 -8.081 -5.140 1.00 92.69 311 LEU A CA 1
ATOM 2428 C C . LEU A 1 311 ? 2.611 -8.246 -5.776 1.00 92.69 311 LEU A C 1
ATOM 2430 O O . LEU A 1 311 ? 1.675 -7.546 -5.394 1.00 92.69 311 LEU A O 1
ATOM 2434 N N . ILE A 1 312 ? 2.459 -9.187 -6.714 1.00 91.25 312 ILE A N 1
ATOM 2435 C CA . ILE A 1 312 ? 1.151 -9.541 -7.289 1.00 91.25 312 ILE A CA 1
ATOM 2436 C C . ILE A 1 312 ? 0.237 -10.089 -6.188 1.00 91.25 312 ILE A C 1
ATOM 2438 O O . ILE A 1 312 ? -0.899 -9.631 -6.060 1.00 91.25 312 ILE A O 1
ATOM 2442 N N . LYS A 1 313 ? 0.745 -11.003 -5.351 1.00 92.50 313 LYS A N 1
ATOM 2443 C CA . LYS A 1 313 ? 0.011 -11.538 -4.192 1.00 92.50 313 LYS A CA 1
ATOM 2444 C C . LYS A 1 313 ? -0.338 -10.443 -3.186 1.00 92.50 313 LYS A C 1
ATOM 2446 O O . LYS A 1 313 ? -1.479 -10.346 -2.752 1.00 92.50 313 LYS A O 1
ATOM 2451 N N . MET A 1 314 ? 0.607 -9.553 -2.877 1.00 94.88 314 MET A N 1
ATOM 2452 C CA . MET A 1 314 ? 0.372 -8.396 -2.009 1.00 94.88 314 MET A CA 1
ATOM 2453 C C . MET A 1 314 ? -0.767 -7.512 -2.528 1.00 94.88 314 MET A C 1
ATOM 2455 O O . MET A 1 314 ? -1.629 -7.096 -1.755 1.00 94.88 314 MET A O 1
ATOM 2459 N N . LEU A 1 315 ? -0.804 -7.234 -3.832 1.00 92.50 315 LEU A N 1
ATOM 2460 C CA . LEU A 1 315 ? -1.910 -6.487 -4.418 1.00 92.50 315 LEU A CA 1
ATOM 2461 C C . LEU A 1 315 ? -3.223 -7.254 -4.394 1.00 92.50 315 LEU A C 1
ATOM 2463 O O . LEU A 1 315 ? -4.243 -6.643 -4.099 1.00 92.50 315 LEU A O 1
ATOM 2467 N N . ALA A 1 316 ? -3.216 -8.560 -4.665 1.00 90.56 316 ALA A N 1
ATOM 2468 C CA . ALA A 1 316 ? -4.409 -9.393 -4.551 1.00 90.56 316 ALA A CA 1
ATOM 2469 C C . ALA A 1 316 ? -4.979 -9.336 -3.122 1.00 90.56 316 ALA A C 1
ATOM 2471 O O . ALA A 1 316 ? -6.175 -9.120 -2.930 1.00 90.56 316 ALA A O 1
ATOM 2472 N N . ASN A 1 317 ? -4.104 -9.424 -2.117 1.00 92.12 317 ASN A N 1
ATOM 2473 C CA . ASN A 1 317 ? -4.442 -9.301 -0.701 1.00 92.12 317 ASN A CA 1
ATOM 2474 C C . ASN A 1 317 ? -5.010 -7.911 -0.367 1.00 92.12 317 ASN A C 1
ATOM 2476 O O . ASN A 1 317 ? -6.030 -7.796 0.316 1.00 92.12 317 ASN A O 1
ATOM 2480 N N . PHE A 1 318 ? -4.375 -6.843 -0.859 1.00 92.50 318 PHE A N 1
ATOM 2481 C CA . PHE A 1 318 ? -4.858 -5.474 -0.669 1.00 92.50 318 PHE A CA 1
ATOM 2482 C C . PHE A 1 318 ? -6.203 -5.243 -1.363 1.00 92.50 318 PHE A C 1
ATOM 2484 O O . PHE A 1 318 ? -7.097 -4.624 -0.794 1.00 92.50 318 PHE A O 1
ATOM 2491 N N . PHE A 1 319 ? -6.384 -5.788 -2.561 1.00 89.19 319 PHE A N 1
ATOM 2492 C CA . PHE A 1 319 ? -7.625 -5.721 -3.320 1.00 89.19 319 PHE A CA 1
ATOM 2493 C C . PHE A 1 319 ? -8.766 -6.443 -2.596 1.00 89.19 319 PHE A C 1
ATOM 2495 O O . PHE A 1 319 ? -9.848 -5.878 -2.435 1.00 89.19 319 PHE A O 1
ATOM 2502 N N . ALA A 1 320 ? -8.516 -7.659 -2.098 1.00 86.44 320 ALA A N 1
ATOM 2503 C CA . ALA A 1 320 ? -9.455 -8.411 -1.267 1.00 86.44 320 ALA A CA 1
ATOM 2504 C C . ALA A 1 320 ? -9.903 -7.589 -0.051 1.00 86.44 320 ALA A C 1
ATOM 2506 O O . ALA A 1 320 ? -11.094 -7.489 0.250 1.00 86.44 320 ALA A O 1
ATOM 2507 N N . PHE A 1 321 ? -8.945 -6.928 0.601 1.00 88.12 321 PHE A N 1
ATOM 2508 C CA . PHE A 1 321 ? -9.222 -6.011 1.696 1.00 88.12 321 PHE A CA 1
ATOM 2509 C C . PHE A 1 321 ? -10.045 -4.790 1.258 1.00 88.12 321 PHE A C 1
ATOM 2511 O O . PHE A 1 321 ? -11.007 -4.441 1.933 1.00 88.12 321 PHE A O 1
ATOM 2518 N N . VAL A 1 322 ? -9.731 -4.143 0.135 1.00 87.69 322 VAL A N 1
ATOM 2519 C CA . VAL A 1 322 ? -10.504 -2.986 -0.348 1.00 87.69 322 VAL A CA 1
ATOM 2520 C C . VAL A 1 322 ? -11.938 -3.384 -0.706 1.00 87.69 322 VAL A C 1
ATOM 2522 O O . VAL A 1 322 ? -12.856 -2.629 -0.397 1.00 87.69 322 VAL A O 1
ATOM 2525 N N . LYS A 1 323 ? -12.158 -4.579 -1.266 1.00 83.50 323 LYS A N 1
ATOM 2526 C CA . LYS A 1 323 ? -13.503 -5.123 -1.510 1.00 83.50 323 LYS A CA 1
ATOM 2527 C C . LYS A 1 323 ? -14.293 -5.322 -0.212 1.00 83.50 323 LYS A C 1
ATOM 2529 O O . LYS A 1 323 ? -15.488 -5.058 -0.188 1.00 83.50 323 LYS A O 1
ATOM 2534 N N . TYR A 1 324 ? -13.639 -5.764 0.865 1.00 80.62 324 TYR A N 1
ATOM 2535 C CA . TYR A 1 324 ? -14.252 -5.796 2.201 1.00 80.62 324 TYR A CA 1
ATOM 2536 C C . TYR A 1 324 ? -14.582 -4.395 2.720 1.00 80.62 324 TYR A C 1
ATOM 2538 O O . TYR A 1 324 ? -15.612 -4.181 3.351 1.00 80.62 324 TYR A O 1
ATOM 2546 N N . TYR A 1 325 ? -13.680 -3.450 2.477 1.00 80.44 325 TYR A N 1
ATOM 2547 C CA . TYR A 1 325 ? -13.702 -2.133 3.093 1.00 80.44 325 TYR A CA 1
ATOM 2548 C C . TYR A 1 325 ? -14.674 -1.156 2.415 1.00 80.44 325 TYR A C 1
ATOM 2550 O O . TYR A 1 325 ? -15.249 -0.288 3.071 1.00 80.44 325 TYR A O 1
ATOM 2558 N N . VAL A 1 326 ? -14.842 -1.260 1.096 1.00 81.06 326 VAL A N 1
ATOM 2559 C CA . VAL A 1 326 ? -15.634 -0.326 0.291 1.00 81.06 326 VAL A CA 1
ATOM 2560 C C . VAL A 1 326 ? -17.015 -0.911 0.022 1.00 81.06 326 VAL A C 1
ATOM 2562 O O . VAL A 1 326 ? -17.157 -1.907 -0.680 1.00 81.06 326 VAL A O 1
ATOM 2565 N N . LYS A 1 327 ? -18.040 -0.238 0.554 1.00 74.50 327 LYS A N 1
ATOM 2566 C CA . LYS A 1 327 ? -19.447 -0.657 0.494 1.00 74.50 327 LYS A CA 1
ATOM 2567 C C . LYS A 1 327 ? -19.944 -0.951 -0.925 1.00 74.50 327 LYS A C 1
ATOM 2569 O O . LYS A 1 327 ? -20.536 -1.999 -1.159 1.00 74.50 327 LYS A O 1
ATOM 2574 N N . ASP A 1 328 ? -19.685 -0.030 -1.849 1.00 75.69 328 ASP A N 1
ATOM 2575 C CA . ASP A 1 328 ? -20.211 -0.061 -3.219 1.00 75.69 328 ASP A CA 1
ATOM 2576 C C . ASP A 1 328 ? -19.140 -0.516 -4.223 1.00 75.69 328 ASP A C 1
ATOM 2578 O O . ASP A 1 328 ? -19.099 -0.069 -5.368 1.00 75.69 328 ASP A O 1
ATOM 2582 N N . PHE A 1 329 ? -18.219 -1.379 -3.782 1.00 80.81 329 PHE A N 1
ATOM 2583 C CA . PHE A 1 329 ? -17.157 -1.887 -4.641 1.00 80.81 329 PHE A CA 1
ATOM 2584 C C . PHE A 1 329 ? -17.739 -2.694 -5.807 1.00 80.81 329 PHE A C 1
ATOM 2586 O O . PHE A 1 329 ? -18.423 -3.698 -5.598 1.00 80.81 329 PHE A O 1
ATOM 2593 N N . THR A 1 330 ? -17.385 -2.324 -7.038 1.00 80.56 330 THR A N 1
ATOM 2594 C CA . THR A 1 330 ? -17.671 -3.130 -8.229 1.00 80.56 330 THR A CA 1
ATOM 2595 C C . THR A 1 330 ? -16.419 -3.274 -9.087 1.00 80.56 330 THR A C 1
ATOM 2597 O O . THR A 1 330 ? -15.542 -2.416 -9.081 1.00 80.56 330 THR A O 1
ATOM 2600 N N . PHE A 1 331 ? -16.320 -4.372 -9.838 1.00 75.94 331 PHE A N 1
ATOM 2601 C CA . PHE A 1 331 ? -15.203 -4.576 -10.769 1.00 75.94 331 PHE A CA 1
ATOM 2602 C C . PHE A 1 331 ? -15.269 -3.661 -11.994 1.00 75.94 331 PHE A C 1
ATOM 2604 O O . PHE A 1 331 ? -14.244 -3.422 -12.632 1.00 75.94 331 PHE A O 1
ATOM 2611 N N . ASP A 1 332 ? -16.461 -3.173 -12.334 1.00 79.69 332 ASP A N 1
ATOM 2612 C CA . ASP A 1 332 ? -16.665 -2.260 -13.457 1.00 79.69 332 ASP A CA 1
ATOM 2613 C C . ASP A 1 332 ? -16.348 -0.803 -13.090 1.00 79.69 332 ASP A C 1
ATOM 2615 O O . ASP A 1 332 ? -15.996 -0.019 -13.973 1.00 79.69 332 ASP A O 1
ATOM 2619 N N . ASP A 1 333 ? -16.414 -0.465 -11.799 1.00 80.44 333 ASP A N 1
ATOM 2620 C CA . ASP A 1 333 ? -16.066 0.845 -11.248 1.00 80.44 333 ASP A CA 1
ATOM 2621 C C . ASP A 1 333 ? -15.265 0.694 -9.937 1.00 80.44 333 ASP A C 1
ATOM 2623 O O . ASP A 1 333 ? -15.795 0.897 -8.838 1.00 80.44 333 ASP A O 1
ATOM 2627 N N . PRO A 1 334 ? -13.993 0.255 -10.017 1.00 83.81 334 PRO A N 1
ATOM 2628 C CA . PRO A 1 334 ? -13.168 0.078 -8.834 1.00 83.81 334 PRO A CA 1
ATOM 2629 C C . PRO A 1 334 ? -12.758 1.438 -8.237 1.00 83.81 334 PRO A C 1
ATOM 2631 O O . PRO A 1 334 ? -12.599 2.426 -8.961 1.00 83.81 334 PRO A O 1
ATOM 2634 N N . PRO A 1 335 ? -12.501 1.507 -6.917 1.00 87.19 335 PRO A N 1
ATOM 2635 C CA . PRO A 1 335 ? -11.990 2.711 -6.274 1.00 87.19 335 PRO A CA 1
ATOM 2636 C C . PRO A 1 335 ? -10.718 3.218 -6.951 1.00 87.19 335 PRO A C 1
ATOM 2638 O O . PRO A 1 335 ? -9.843 2.429 -7.303 1.00 87.19 335 PRO A O 1
ATOM 2641 N N . LEU A 1 336 ? -10.563 4.543 -7.025 1.00 84.94 336 LEU A N 1
ATOM 2642 C CA . LEU A 1 336 ? -9.440 5.198 -7.705 1.00 84.94 336 LEU A CA 1
ATOM 2643 C C . LEU A 1 336 ? -8.070 4.595 -7.349 1.00 84.94 336 LEU A C 1
ATOM 2645 O O . LEU A 1 336 ? -7.241 4.385 -8.227 1.00 84.94 336 LEU A O 1
ATOM 2649 N N . ILE A 1 337 ? -7.832 4.289 -6.071 1.00 89.19 337 ILE A N 1
ATOM 2650 C CA . ILE A 1 337 ? -6.561 3.704 -5.628 1.00 89.19 337 ILE A CA 1
ATOM 2651 C C . ILE A 1 337 ? -6.252 2.357 -6.297 1.00 89.19 337 ILE A C 1
ATOM 2653 O O . ILE A 1 337 ? -5.102 2.099 -6.636 1.00 89.19 337 ILE A O 1
ATOM 2657 N N . ILE A 1 338 ? -7.266 1.519 -6.512 1.00 89.81 338 ILE A N 1
ATOM 2658 C CA . ILE A 1 338 ? -7.110 0.223 -7.169 1.00 89.81 338 ILE A CA 1
ATOM 2659 C C . ILE A 1 338 ? -6.727 0.433 -8.627 1.00 89.81 338 ILE A C 1
ATOM 2661 O O . ILE A 1 338 ? -5.718 -0.110 -9.062 1.00 89.81 338 ILE A O 1
ATOM 2665 N N . THR A 1 339 ? -7.448 1.302 -9.337 1.00 88.50 339 THR A N 1
ATOM 2666 C CA . THR A 1 339 ? -7.154 1.646 -10.734 1.00 88.50 339 THR A CA 1
ATOM 2667 C C . THR A 1 339 ? -5.709 2.115 -10.910 1.00 88.50 339 THR A C 1
ATOM 2669 O O . THR A 1 339 ? -5.008 1.655 -11.806 1.00 88.50 339 THR A O 1
ATOM 2672 N N . LEU A 1 340 ? -5.224 2.984 -10.018 1.00 89.44 340 LEU A N 1
ATOM 2673 C CA . LEU A 1 340 ? -3.862 3.520 -10.096 1.00 89.44 340 LEU A CA 1
ATOM 2674 C C . LEU A 1 340 ? -2.782 2.463 -9.808 1.00 89.44 340 LEU A C 1
ATOM 2676 O O . LEU A 1 340 ? -1.717 2.486 -10.425 1.00 89.44 340 LEU A O 1
ATOM 2680 N N . LEU A 1 341 ? -3.038 1.533 -8.883 1.00 91.31 341 LEU A N 1
ATOM 2681 C CA . LEU A 1 341 ? -2.126 0.419 -8.602 1.00 91.31 341 LEU A CA 1
ATOM 2682 C C . LEU A 1 341 ? -2.125 -0.618 -9.737 1.00 91.31 341 LEU A C 1
ATOM 2684 O O . LEU A 1 341 ? -1.072 -1.161 -10.070 1.00 91.31 341 LEU A O 1
ATOM 2688 N N . GLU A 1 342 ? -3.277 -0.869 -10.360 1.00 88.94 342 GLU A N 1
ATOM 2689 C CA . GLU A 1 342 ? -3.387 -1.726 -11.543 1.00 88.94 342 GLU A CA 1
ATOM 2690 C C . GLU A 1 342 ? -2.654 -1.130 -12.747 1.00 88.94 342 GLU A C 1
ATOM 2692 O O . GLU A 1 342 ? -1.932 -1.852 -13.433 1.00 88.94 342 GLU A O 1
ATOM 2697 N N . ASP A 1 343 ? -2.774 0.178 -12.989 1.00 87.94 343 ASP A N 1
ATOM 2698 C CA . ASP A 1 343 ? -2.044 0.868 -14.060 1.00 87.94 343 ASP A CA 1
ATOM 2699 C C . ASP A 1 343 ? -0.526 0.716 -13.893 1.00 87.94 343 ASP A C 1
ATOM 2701 O O . ASP A 1 343 ? 0.186 0.419 -14.857 1.00 87.94 343 ASP A O 1
ATOM 2705 N N . PHE A 1 344 ? -0.032 0.834 -12.658 1.00 90.69 344 PHE A N 1
ATOM 2706 C CA . PHE A 1 344 ? 1.371 0.580 -12.341 1.00 90.69 344 PHE A CA 1
ATOM 2707 C C . PHE A 1 344 ? 1.778 -0.868 -12.650 1.00 90.69 344 PHE A C 1
ATOM 2709 O O . PHE A 1 344 ? 2.804 -1.099 -13.288 1.00 90.69 344 PHE A O 1
ATOM 2716 N N . MET A 1 345 ? 0.973 -1.858 -12.256 1.00 89.00 345 MET A N 1
ATOM 2717 C CA . MET A 1 345 ? 1.266 -3.265 -12.561 1.00 89.00 345 MET A CA 1
ATOM 2718 C C . MET A 1 345 ? 1.206 -3.582 -14.048 1.00 89.00 345 MET A C 1
ATOM 2720 O O . MET A 1 345 ? 2.022 -4.351 -14.554 1.00 89.00 345 MET A O 1
ATOM 2724 N N . ASN A 1 346 ? 0.275 -2.966 -14.769 1.00 88.81 346 ASN A N 1
ATOM 2725 C CA . ASN A 1 346 ? 0.163 -3.126 -16.208 1.00 88.81 346 ASN A CA 1
ATOM 2726 C C . ASN A 1 346 ? 1.409 -2.608 -16.936 1.00 88.81 346 ASN A C 1
ATOM 2728 O O . ASN A 1 346 ? 1.768 -3.174 -17.966 1.00 88.81 346 ASN A O 1
ATOM 2732 N N . ALA A 1 347 ? 2.123 -1.620 -16.384 1.00 89.00 347 ALA A N 1
ATOM 2733 C CA . ALA A 1 347 ? 3.420 -1.185 -16.908 1.00 89.00 347 ALA A CA 1
ATOM 2734 C C . ALA A 1 347 ? 4.525 -2.256 -16.769 1.00 89.00 347 ALA A C 1
ATOM 2736 O O . ALA A 1 347 ? 5.496 -2.240 -17.523 1.00 89.00 347 ALA A O 1
ATOM 2737 N N . LEU A 1 348 ? 4.361 -3.229 -15.863 1.00 89.94 348 LEU A N 1
ATOM 2738 C CA . LEU A 1 348 ? 5.291 -4.346 -15.653 1.00 89.94 348 LEU A CA 1
ATOM 2739 C C . LEU A 1 348 ? 4.963 -5.594 -16.500 1.00 89.94 348 LEU A C 1
ATOM 2741 O O . LEU A 1 348 ? 5.738 -6.550 -16.525 1.00 89.94 348 LEU A O 1
ATOM 2745 N N . HIS A 1 349 ? 3.831 -5.610 -17.210 1.00 89.56 349 HIS A N 1
ATOM 2746 C CA . HIS A 1 349 ? 3.400 -6.741 -18.041 1.00 89.56 349 HIS A CA 1
ATOM 2747 C C . HIS A 1 349 ? 4.055 -6.890 -19.430 1.00 89.56 349 HIS A C 1
ATOM 2749 O O . HIS A 1 349 ? 4.151 -8.040 -19.886 1.00 89.56 349 HIS A O 1
ATOM 2755 N N . PRO A 1 350 ? 4.476 -5.822 -20.141 1.00 92.06 350 PRO A N 1
ATOM 2756 C CA . PRO A 1 350 ? 5.069 -5.949 -21.468 1.00 92.06 350 PRO A CA 1
ATOM 2757 C C . PRO A 1 350 ? 6.286 -6.890 -21.489 1.00 92.06 350 PRO A C 1
ATOM 2759 O O . PRO A 1 350 ? 6.999 -6.981 -20.489 1.00 92.06 350 PRO A O 1
ATOM 2762 N N . PRO A 1 351 ? 6.585 -7.559 -22.622 1.00 93.69 351 PRO A N 1
ATOM 2763 C CA . PRO A 1 351 ? 7.736 -8.461 -22.727 1.00 93.69 351 PRO A CA 1
ATOM 2764 C C . PRO A 1 351 ? 9.057 -7.821 -22.280 1.00 93.69 351 PRO A C 1
ATOM 2766 O O . PRO A 1 351 ? 9.767 -8.403 -21.467 1.00 93.69 351 PRO A O 1
ATOM 2769 N N . ALA A 1 352 ? 9.320 -6.579 -22.701 1.00 93.06 352 ALA A N 1
ATOM 2770 C CA . ALA A 1 352 ? 10.512 -5.832 -22.294 1.00 93.06 352 ALA A CA 1
ATOM 2771 C C . ALA A 1 352 ? 10.603 -5.634 -20.770 1.00 93.06 352 ALA A C 1
ATOM 2773 O O . ALA A 1 352 ? 11.677 -5.762 -20.190 1.00 93.06 352 ALA A O 1
ATOM 2774 N N . ALA A 1 353 ? 9.472 -5.375 -20.107 1.00 93.06 353 ALA A N 1
ATOM 2775 C CA . ALA A 1 353 ? 9.419 -5.245 -18.655 1.00 93.06 353 ALA A CA 1
ATOM 2776 C C . ALA A 1 353 ? 9.706 -6.585 -17.962 1.00 93.06 353 ALA A C 1
ATOM 2778 O O . ALA A 1 353 ? 10.458 -6.632 -16.992 1.00 93.06 353 ALA A O 1
ATOM 2779 N N . LYS A 1 354 ? 9.166 -7.691 -18.490 1.00 93.75 354 LYS A N 1
ATOM 2780 C CA . LYS A 1 354 ? 9.433 -9.044 -17.979 1.00 93.75 354 LYS A CA 1
ATOM 2781 C C . LYS A 1 354 ? 10.904 -9.428 -18.112 1.00 93.75 354 LYS A C 1
ATOM 2783 O O . LYS A 1 354 ? 11.464 -9.993 -17.175 1.00 93.75 354 LYS A O 1
ATOM 2788 N N . ASP 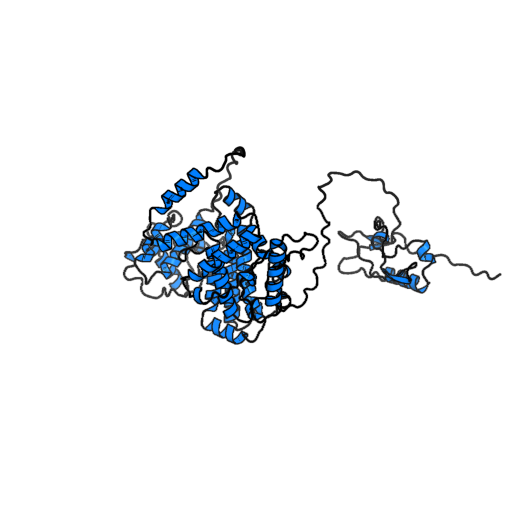A 1 355 ? 11.531 -9.110 -19.239 1.00 93.88 355 ASP A N 1
ATOM 2789 C CA . ASP A 1 355 ? 12.954 -9.374 -19.450 1.00 93.88 355 ASP A CA 1
ATOM 2790 C C . ASP A 1 355 ? 13.824 -8.503 -18.538 1.00 93.88 355 ASP A C 1
ATOM 2792 O O . ASP A 1 355 ? 14.758 -9.010 -17.919 1.00 93.88 355 ASP A O 1
ATOM 2796 N N . TRP A 1 356 ? 13.455 -7.234 -18.347 1.00 94.94 356 TRP A N 1
ATOM 2797 C CA . TRP A 1 356 ? 14.094 -6.349 -17.373 1.00 94.94 356 TRP A CA 1
ATOM 2798 C C . TRP A 1 356 ? 13.967 -6.866 -15.930 1.00 94.94 356 TRP A C 1
ATOM 2800 O O . TRP A 1 356 ? 14.954 -6.885 -15.195 1.00 94.94 356 TRP A O 1
ATOM 2810 N N . ILE A 1 357 ? 12.789 -7.354 -15.526 1.00 95.00 357 ILE A N 1
ATOM 2811 C CA . ILE A 1 357 ? 12.576 -7.974 -14.209 1.00 95.00 357 ILE A CA 1
ATOM 2812 C C . ILE A 1 357 ? 13.461 -9.214 -14.047 1.00 95.00 357 ILE A C 1
ATOM 2814 O O . ILE A 1 357 ? 14.121 -9.360 -13.022 1.00 95.00 357 ILE A O 1
ATOM 2818 N N . ARG A 1 358 ? 13.508 -10.096 -15.054 1.00 94.56 358 ARG A N 1
ATOM 2819 C CA . ARG A 1 358 ? 14.350 -11.305 -15.033 1.00 94.56 358 ARG A CA 1
ATOM 2820 C C . ARG A 1 358 ? 15.829 -10.960 -14.923 1.00 94.56 358 ARG A C 1
ATOM 2822 O O . ARG A 1 358 ? 16.530 -11.568 -14.121 1.00 94.56 358 ARG A O 1
ATOM 2829 N N . TYR A 1 359 ? 16.284 -9.975 -15.692 1.00 94.31 359 TYR A N 1
ATOM 2830 C CA . TYR A 1 359 ? 17.667 -9.507 -15.668 1.00 94.31 359 TYR A CA 1
ATOM 2831 C C . TYR A 1 359 ? 18.073 -8.992 -14.280 1.00 94.31 359 TYR A C 1
ATOM 2833 O O . TYR A 1 359 ? 19.179 -9.252 -13.813 1.00 94.31 359 TYR A O 1
ATOM 2841 N N . ASN A 1 360 ? 17.154 -8.321 -13.583 1.00 94.25 360 ASN A N 1
ATOM 2842 C CA . ASN A 1 360 ? 17.395 -7.743 -12.263 1.00 94.25 360 ASN A CA 1
ATOM 2843 C C . ASN A 1 360 ? 16.980 -8.648 -11.088 1.00 94.25 360 ASN A C 1
ATOM 2845 O O . ASN A 1 360 ? 17.115 -8.245 -9.933 1.00 94.25 360 ASN A O 1
ATOM 2849 N N . ALA A 1 361 ? 16.525 -9.880 -11.342 1.00 92.06 361 ALA A N 1
ATOM 2850 C CA . ALA A 1 361 ? 16.018 -10.785 -10.306 1.00 92.06 361 ALA A CA 1
ATOM 2851 C C . ALA A 1 361 ? 17.071 -11.166 -9.248 1.00 92.06 361 ALA A C 1
ATOM 2853 O O . ALA A 1 361 ? 16.723 -11.513 -8.123 1.00 92.06 361 ALA A O 1
ATOM 2854 N N . ALA A 1 362 ? 18.362 -11.074 -9.586 1.00 92.00 362 ALA A N 1
ATOM 2855 C CA . ALA A 1 362 ? 19.459 -11.336 -8.656 1.00 92.00 362 ALA A CA 1
ATOM 2856 C C . ALA A 1 362 ? 19.651 -10.232 -7.597 1.00 92.00 362 ALA A C 1
ATOM 2858 O O . ALA A 1 362 ? 20.404 -10.427 -6.645 1.00 92.00 362 ALA A O 1
ATOM 2859 N N . VAL A 1 363 ? 19.010 -9.069 -7.754 1.00 94.56 363 VAL A N 1
ATOM 2860 C CA . VAL A 1 363 ? 19.155 -7.921 -6.853 1.00 94.56 363 VAL A CA 1
ATOM 2861 C C . VAL A 1 363 ? 18.144 -8.049 -5.706 1.00 94.56 363 VAL A C 1
ATOM 2863 O O . VAL A 1 363 ? 16.956 -7.812 -5.920 1.00 94.56 363 VAL A O 1
ATOM 2866 N N . PRO A 1 364 ? 18.565 -8.358 -4.461 1.00 91.19 364 PRO A N 1
ATOM 2867 C CA . PRO A 1 364 ? 17.626 -8.789 -3.414 1.00 91.19 364 PRO A CA 1
ATOM 2868 C C . PRO A 1 364 ? 16.596 -7.733 -2.995 1.00 91.19 364 PRO A C 1
ATOM 2870 O O . PRO A 1 364 ? 15.508 -8.064 -2.544 1.00 91.19 364 PRO A O 1
ATOM 2873 N N . HIS A 1 365 ? 16.938 -6.451 -3.134 1.00 93.88 365 HIS A N 1
ATOM 2874 C CA . HIS A 1 365 ? 16.075 -5.336 -2.745 1.00 93.88 365 HIS A CA 1
ATOM 2875 C C . HIS A 1 365 ? 15.211 -4.809 -3.899 1.00 93.88 365 HIS A C 1
ATOM 2877 O O . HIS A 1 365 ? 14.434 -3.880 -3.691 1.00 93.88 365 HIS A O 1
ATOM 2883 N N . PHE A 1 366 ? 15.335 -5.367 -5.107 1.00 94.44 366 PHE A N 1
ATOM 2884 C CA . PHE A 1 366 ? 14.643 -4.854 -6.287 1.00 94.44 366 PHE A CA 1
ATOM 2885 C C . PHE A 1 366 ? 13.107 -4.903 -6.163 1.00 94.44 366 PHE A C 1
ATOM 2887 O O . PHE A 1 366 ? 12.479 -3.863 -6.378 1.00 94.44 366 PHE A O 1
ATOM 2894 N N . PRO A 1 367 ? 12.472 -6.014 -5.730 1.00 95.00 367 PRO A N 1
ATOM 2895 C CA . PRO A 1 367 ? 11.020 -6.023 -5.541 1.00 95.00 367 PRO A CA 1
ATOM 2896 C C . PRO A 1 367 ? 10.563 -5.043 -4.453 1.00 95.00 367 PRO A C 1
ATOM 2898 O O . PRO A 1 367 ? 9.498 -4.440 -4.569 1.00 95.00 367 PRO A O 1
ATOM 2901 N N . LEU A 1 368 ? 11.387 -4.806 -3.426 1.00 95.19 368 LEU A N 1
ATOM 2902 C CA . LEU A 1 368 ? 11.088 -3.800 -2.408 1.00 95.19 368 LEU A CA 1
ATOM 2903 C C . LEU A 1 368 ? 11.076 -2.379 -2.991 1.00 95.19 368 LEU A C 1
ATOM 2905 O O . LEU A 1 368 ? 10.237 -1.576 -2.592 1.00 95.19 368 LEU A O 1
ATOM 2909 N N . CYS A 1 369 ? 11.968 -2.054 -3.929 1.00 94.94 369 CYS A N 1
ATOM 2910 C CA . CYS A 1 369 ? 11.947 -0.758 -4.612 1.00 94.94 369 CYS A CA 1
ATOM 2911 C C . CYS A 1 369 ? 10.636 -0.553 -5.383 1.00 94.94 369 CYS A C 1
ATOM 2913 O O . CYS A 1 369 ? 10.010 0.495 -5.244 1.00 94.94 369 CYS A O 1
ATOM 2915 N N . LEU A 1 370 ? 10.174 -1.574 -6.116 1.00 94.81 370 LEU A N 1
ATOM 2916 C CA . LEU A 1 370 ? 8.882 -1.528 -6.809 1.00 94.81 370 LEU A CA 1
ATOM 2917 C C . LEU A 1 370 ? 7.721 -1.350 -5.822 1.00 94.81 370 LEU A C 1
ATOM 2919 O O . LEU A 1 370 ? 6.865 -0.495 -6.031 1.00 94.81 370 LEU A O 1
ATOM 2923 N N . LEU A 1 371 ? 7.726 -2.091 -4.710 1.00 95.56 371 LEU A N 1
ATOM 2924 C CA . LEU A 1 371 ? 6.726 -1.945 -3.650 1.00 95.56 371 LEU A CA 1
ATOM 2925 C C . LEU A 1 371 ? 6.687 -0.519 -3.099 1.00 95.56 371 LEU A C 1
ATOM 2927 O O . LEU A 1 371 ? 5.608 0.024 -2.880 1.00 95.56 371 LEU A O 1
ATOM 2931 N N . LEU A 1 372 ? 7.846 0.097 -2.861 1.00 94.69 372 LEU A N 1
ATOM 2932 C CA . LEU A 1 372 ? 7.928 1.454 -2.324 1.00 94.69 372 LEU A CA 1
ATOM 2933 C C . LEU A 1 372 ? 7.330 2.496 -3.277 1.00 94.69 372 LEU A C 1
ATOM 2935 O O . LEU A 1 372 ? 6.649 3.402 -2.800 1.00 94.69 372 LEU A O 1
ATOM 2939 N N . GLU A 1 373 ? 7.508 2.336 -4.589 1.00 92.94 373 GLU A N 1
ATOM 2940 C CA . GLU A 1 373 ? 6.852 3.174 -5.604 1.00 92.94 373 GLU A CA 1
ATOM 2941 C C . GLU A 1 373 ? 5.323 2.978 -5.590 1.00 92.94 373 GLU A C 1
ATOM 2943 O O . GLU A 1 373 ? 4.561 3.946 -5.571 1.00 92.94 373 GLU A O 1
ATOM 2948 N N . MET A 1 374 ? 4.842 1.735 -5.481 1.00 93.38 374 MET A N 1
ATOM 2949 C CA . MET A 1 374 ? 3.403 1.448 -5.336 1.00 93.38 374 MET A CA 1
ATOM 2950 C C . MET A 1 374 ? 2.833 2.028 -4.041 1.00 93.38 374 MET A C 1
ATOM 2952 O O . MET A 1 374 ? 1.729 2.570 -3.998 1.00 93.38 374 MET A O 1
ATOM 2956 N N . ASN A 1 375 ? 3.596 1.947 -2.956 1.00 94.06 375 ASN A N 1
ATOM 2957 C CA . ASN A 1 375 ? 3.187 2.495 -1.679 1.00 94.06 375 ASN A CA 1
ATOM 2958 C C . ASN A 1 375 ? 3.182 4.031 -1.708 1.00 94.06 375 ASN A C 1
ATOM 2960 O O . ASN A 1 375 ? 2.327 4.642 -1.074 1.00 94.06 375 ASN A O 1
ATOM 2964 N N . GLN A 1 376 ? 4.069 4.665 -2.477 1.00 91.94 376 GLN A N 1
ATOM 2965 C CA . GLN A 1 376 ? 4.038 6.108 -2.711 1.00 91.94 376 GLN A CA 1
ATOM 2966 C C . GLN A 1 376 ? 2.728 6.531 -3.396 1.00 91.94 376 GLN A C 1
ATOM 2968 O O . GLN A 1 376 ? 2.131 7.529 -2.994 1.00 91.94 376 GLN A O 1
ATOM 2973 N N . ILE A 1 377 ? 2.225 5.749 -4.361 1.00 91.38 377 ILE A N 1
ATOM 2974 C CA . ILE A 1 377 ? 0.907 5.976 -4.983 1.00 91.38 377 ILE A CA 1
ATOM 2975 C C . ILE A 1 377 ? -0.196 5.971 -3.919 1.00 91.38 377 ILE A C 1
ATOM 2977 O O . ILE A 1 377 ? -0.972 6.928 -3.823 1.00 91.38 377 ILE A O 1
ATOM 2981 N N . LEU A 1 378 ? -0.224 4.937 -3.071 1.00 92.56 378 LEU A N 1
ATOM 2982 C CA . LEU A 1 378 ? -1.172 4.839 -1.960 1.00 92.56 378 LEU A CA 1
ATOM 2983 C C . LEU A 1 378 ? -1.092 6.060 -1.035 1.00 92.56 378 LEU A C 1
ATOM 2985 O O . LEU A 1 378 ? -2.115 6.650 -0.690 1.00 92.56 378 LEU A O 1
ATOM 2989 N N . GLN A 1 379 ? 0.116 6.482 -0.675 1.00 91.50 379 GLN A N 1
ATOM 2990 C CA . GLN A 1 379 ? 0.342 7.607 0.228 1.00 91.50 379 GLN A CA 1
ATOM 2991 C C . GLN A 1 379 ? -0.142 8.939 -0.336 1.00 91.50 379 GLN A C 1
ATOM 2993 O O . GLN A 1 379 ? -0.739 9.720 0.406 1.00 91.50 379 GLN A O 1
ATOM 2998 N N . ILE A 1 380 ? 0.062 9.198 -1.630 1.00 89.56 380 ILE A N 1
ATOM 2999 C CA . ILE A 1 380 ? -0.394 10.447 -2.250 1.00 89.56 380 ILE A CA 1
ATOM 3000 C C . ILE A 1 380 ? -1.928 10.490 -2.298 1.00 89.56 380 ILE A C 1
ATOM 3002 O O . ILE A 1 380 ? -2.519 11.511 -1.939 1.00 89.56 380 ILE A O 1
ATOM 3006 N N . VAL A 1 381 ? -2.584 9.381 -2.663 1.00 89.62 381 VAL A N 1
ATOM 3007 C CA . VAL A 1 381 ? -4.057 9.287 -2.670 1.00 89.62 381 VAL A CA 1
ATOM 3008 C C . VAL A 1 381 ? -4.622 9.473 -1.259 1.00 89.62 381 VAL A C 1
ATOM 3010 O O . VAL A 1 381 ? -5.542 10.266 -1.053 1.00 89.62 381 VAL A O 1
ATOM 3013 N N . LEU A 1 382 ? -4.046 8.793 -0.264 1.00 89.56 382 LEU A N 1
ATOM 3014 C CA . LEU A 1 382 ? -4.468 8.921 1.131 1.00 89.56 382 LEU A CA 1
ATOM 3015 C C . LEU A 1 382 ? -4.205 10.321 1.693 1.00 89.56 382 LEU A C 1
ATOM 3017 O O . LEU A 1 382 ? -5.022 10.835 2.454 1.00 89.56 382 LEU A O 1
ATOM 3021 N N . GLY A 1 383 ? -3.093 10.956 1.319 1.00 89.19 383 GLY A N 1
ATOM 3022 C CA . GLY A 1 383 ? -2.777 12.332 1.695 1.00 89.19 383 GLY A CA 1
ATOM 3023 C C . GLY A 1 383 ? -3.811 13.324 1.161 1.00 89.19 383 GLY A C 1
ATOM 3024 O O . GLY A 1 383 ? -4.291 14.174 1.912 1.00 89.19 383 GLY A O 1
ATOM 3025 N N . ALA A 1 384 ? -4.222 13.165 -0.100 1.00 87.19 384 ALA A N 1
ATOM 3026 C CA . ALA A 1 384 ? -5.289 13.956 -0.712 1.00 87.19 384 ALA A CA 1
ATOM 3027 C C . ALA A 1 384 ? -6.643 13.745 -0.006 1.00 87.19 384 ALA A C 1
ATOM 3029 O O . ALA A 1 384 ? -7.340 14.711 0.319 1.00 87.19 384 ALA A O 1
ATOM 3030 N N . ALA A 1 385 ? -6.983 12.493 0.316 1.00 86.50 385 ALA A N 1
ATOM 3031 C CA . ALA A 1 385 ? -8.213 12.152 1.031 1.00 86.50 385 ALA A CA 1
ATOM 3032 C C . ALA A 1 385 ? -8.236 12.681 2.480 1.00 86.50 385 ALA A C 1
ATOM 3034 O O . ALA A 1 385 ? -9.280 13.095 2.983 1.00 86.50 385 ALA A O 1
ATOM 3035 N N . LYS A 1 386 ? -7.081 12.705 3.159 1.00 87.19 386 LYS A N 1
ATOM 3036 C CA . LYS A 1 386 ? -6.936 13.209 4.536 1.00 87.19 386 LYS A CA 1
ATOM 3037 C C . LYS A 1 386 ? -6.835 14.730 4.636 1.00 87.19 386 LYS A C 1
ATOM 3039 O O . LYS A 1 386 ? -6.800 15.254 5.750 1.00 87.19 386 LYS A O 1
ATOM 3044 N N . ASN A 1 387 ? -6.795 15.449 3.517 1.00 87.94 387 ASN A N 1
ATOM 3045 C CA . ASN A 1 387 ? -6.784 16.904 3.538 1.00 87.94 387 ASN A CA 1
ATOM 3046 C C . ASN A 1 387 ? -8.035 17.437 4.267 1.00 87.94 387 ASN A C 1
ATOM 3048 O O . ASN A 1 387 ? -9.153 16.969 4.047 1.00 87.94 387 ASN A O 1
ATOM 3052 N N . LYS A 1 388 ? -7.844 18.435 5.139 1.00 87.50 388 LYS A N 1
ATOM 3053 C CA . LYS A 1 388 ? -8.915 19.036 5.948 1.00 87.50 388 LYS A CA 1
ATOM 3054 C C . LYS A 1 388 ? -10.078 19.544 5.092 1.00 87.50 388 LYS A C 1
ATOM 3056 O O . LYS A 1 388 ? -11.227 19.384 5.494 1.00 87.50 388 LYS A O 1
ATOM 3061 N N . THR A 1 389 ? -9.792 20.125 3.929 1.00 87.56 389 THR A N 1
ATOM 3062 C CA . THR A 1 389 ? -10.810 20.610 2.990 1.00 87.56 389 THR A CA 1
ATOM 3063 C C . THR A 1 389 ? -11.639 19.452 2.451 1.00 87.56 389 THR A C 1
ATOM 3065 O O . THR A 1 389 ? -12.862 19.494 2.534 1.00 87.56 389 THR A O 1
ATOM 3068 N N . THR A 1 390 ? -10.987 18.375 2.004 1.00 87.38 390 THR A N 1
ATOM 3069 C CA . THR A 1 390 ? -11.654 17.150 1.541 1.00 87.38 390 THR A CA 1
ATOM 3070 C C . THR A 1 390 ? -12.562 16.569 2.619 1.00 87.38 390 THR A C 1
ATOM 3072 O O . THR A 1 390 ? -13.723 16.268 2.359 1.00 87.38 390 THR A O 1
ATOM 3075 N N . GLN A 1 391 ? -12.062 16.470 3.853 1.00 87.75 391 GLN A N 1
ATOM 3076 C CA . GLN A 1 391 ? -12.846 15.959 4.976 1.00 87.75 391 GLN A CA 1
ATOM 3077 C C . GLN A 1 391 ? -14.029 16.866 5.331 1.00 87.75 391 GLN A C 1
ATOM 3079 O O . GLN A 1 391 ? -15.098 16.362 5.667 1.00 87.75 391 GLN A O 1
ATOM 3084 N N . CYS A 1 392 ? -13.852 18.188 5.270 1.00 88.00 392 CYS A N 1
ATOM 3085 C CA . CYS A 1 392 ? -14.922 19.152 5.515 1.00 88.00 392 CYS A CA 1
ATOM 3086 C C . CYS A 1 392 ? -16.024 19.021 4.460 1.00 88.00 392 CYS A C 1
ATOM 3088 O O . CYS A 1 392 ? -17.194 18.888 4.810 1.00 88.00 392 CYS A O 1
ATOM 3090 N N . ASN A 1 393 ? -15.640 18.974 3.182 1.00 88.12 393 ASN A N 1
ATOM 3091 C CA . ASN A 1 393 ? -16.579 18.808 2.080 1.00 88.12 393 ASN A CA 1
ATOM 3092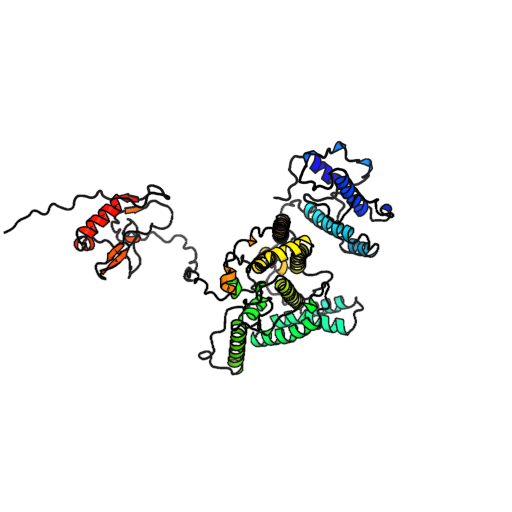 C C . ASN A 1 393 ? -17.360 17.503 2.226 1.00 88.12 393 ASN A C 1
ATOM 3094 O O . ASN A 1 393 ? -18.586 17.533 2.216 1.00 88.12 393 ASN A O 1
ATOM 3098 N N . LEU A 1 394 ? -16.668 16.387 2.480 1.00 87.19 394 LEU A N 1
ATOM 3099 C CA . LEU A 1 394 ? -17.308 15.088 2.675 1.00 87.19 394 LEU A CA 1
ATOM 3100 C C . LEU A 1 394 ? -18.303 15.102 3.848 1.00 87.19 394 LEU A C 1
ATOM 3102 O O . LEU A 1 394 ? -19.423 14.623 3.705 1.00 87.19 394 LEU A O 1
ATOM 3106 N N . ARG A 1 395 ? -17.927 15.686 4.996 1.00 88.69 395 ARG A N 1
ATOM 3107 C CA . ARG A 1 395 ? -18.816 15.801 6.170 1.00 88.69 395 ARG A CA 1
ATOM 3108 C C . ARG A 1 395 ? -20.057 16.645 5.899 1.00 88.69 395 ARG A C 1
ATOM 3110 O O . ARG A 1 395 ? -21.106 16.366 6.464 1.00 88.69 395 ARG A O 1
ATOM 3117 N N . ASN A 1 396 ? -19.935 17.650 5.040 1.00 92.00 396 ASN A N 1
ATOM 3118 C CA . ASN A 1 396 ? -21.023 18.557 4.685 1.00 92.00 396 ASN A CA 1
ATOM 3119 C C . ASN A 1 396 ? -21.817 18.084 3.452 1.00 92.00 396 ASN A C 1
ATOM 3121 O O . ASN A 1 396 ? -22.610 18.859 2.915 1.00 92.00 396 ASN A O 1
ATOM 3125 N N . GLY A 1 397 ? -21.574 16.860 2.960 1.00 89.25 397 GLY A N 1
ATOM 3126 C CA . GLY A 1 397 ? -22.208 16.329 1.748 1.00 89.25 397 GLY A CA 1
ATOM 3127 C C . GLY A 1 397 ? -21.861 17.106 0.472 1.00 89.25 397 GLY A C 1
ATOM 3128 O O . GLY A 1 397 ? -22.595 17.039 -0.508 1.00 89.25 397 GLY A O 1
ATOM 3129 N N . GLN A 1 398 ? -20.772 17.875 0.488 1.00 90.62 398 GLN A N 1
ATOM 3130 C CA . GLN A 1 398 ? -20.319 18.677 -0.643 1.00 90.62 398 GLN A CA 1
ATOM 3131 C C . GLN A 1 398 ? -19.457 17.839 -1.593 1.00 90.62 398 GLN A C 1
ATOM 3133 O O . GLN A 1 398 ? -18.708 16.965 -1.138 1.00 90.62 398 GLN A O 1
ATOM 3138 N N . PRO A 1 399 ? -19.496 18.127 -2.905 1.00 84.19 399 PRO A N 1
ATOM 3139 C CA . PRO A 1 399 ? -18.653 17.441 -3.870 1.00 84.19 399 PRO A CA 1
ATOM 3140 C C . PRO A 1 399 ? -17.165 17.653 -3.555 1.00 84.19 399 PRO A C 1
ATOM 3142 O O . PRO A 1 399 ? -16.717 18.740 -3.170 1.00 84.19 399 PRO A O 1
ATOM 3145 N N . ILE A 1 400 ? -16.377 16.593 -3.731 1.00 82.81 400 ILE A N 1
ATOM 3146 C CA . ILE A 1 400 ? -14.918 16.671 -3.658 1.00 82.81 400 ILE A CA 1
ATOM 3147 C C . ILE A 1 400 ? -14.412 17.108 -5.031 1.00 82.81 400 ILE A C 1
ATOM 3149 O O . ILE A 1 400 ? -14.660 16.435 -6.030 1.00 82.81 400 ILE A O 1
ATOM 3153 N N . MET A 1 401 ? -13.693 18.229 -5.081 1.00 79.31 401 MET A N 1
ATOM 3154 C CA . MET A 1 401 ? -13.119 18.735 -6.329 1.00 79.31 401 MET A CA 1
ATOM 3155 C C . MET A 1 401 ? -12.083 17.748 -6.865 1.00 79.31 401 MET A C 1
ATOM 3157 O O . MET A 1 401 ? -11.193 17.331 -6.117 1.00 79.31 401 MET A O 1
ATOM 3161 N N . ALA A 1 402 ? -12.166 17.411 -8.155 1.00 76.81 402 ALA A N 1
ATOM 3162 C CA . ALA A 1 402 ? -11.235 16.489 -8.810 1.00 76.81 402 ALA A CA 1
ATOM 3163 C C . ALA A 1 402 ? -9.768 16.939 -8.668 1.00 76.81 402 ALA A C 1
ATOM 3165 O O . ALA A 1 402 ? -8.880 16.106 -8.477 1.00 76.81 402 ALA A O 1
ATOM 3166 N N . ASP A 1 403 ? -9.533 18.255 -8.638 1.00 77.88 403 ASP A N 1
ATOM 3167 C CA . ASP A 1 403 ? -8.219 18.881 -8.440 1.00 77.88 403 ASP A CA 1
ATOM 3168 C C . ASP A 1 403 ? -7.505 18.435 -7.162 1.00 77.88 403 ASP A C 1
ATOM 3170 O O . ASP A 1 403 ? -6.277 18.358 -7.122 1.00 77.88 403 ASP A O 1
ATOM 3174 N N . THR A 1 404 ? -8.268 18.041 -6.139 1.00 79.50 404 THR A N 1
ATOM 3175 C CA . THR A 1 404 ? -7.741 17.457 -4.898 1.00 79.50 404 THR A CA 1
ATOM 3176 C C . THR A 1 404 ? -6.833 16.256 -5.182 1.00 79.50 404 THR A C 1
ATOM 3178 O O . THR A 1 404 ? -5.846 16.040 -4.478 1.00 79.50 404 THR A O 1
ATOM 3181 N N . PHE A 1 405 ? -7.139 15.490 -6.233 1.00 82.56 405 PHE A N 1
ATOM 3182 C CA . PHE A 1 405 ? -6.426 14.272 -6.608 1.00 82.56 405 PHE A CA 1
ATOM 3183 C C . PHE A 1 405 ? -5.473 14.451 -7.795 1.00 82.56 405 PHE A C 1
ATOM 3185 O O . PHE A 1 405 ? -4.765 13.504 -8.129 1.00 82.56 405 PHE A O 1
ATOM 3192 N N . VAL A 1 406 ? -5.361 15.641 -8.400 1.00 84.00 406 VAL A N 1
ATOM 3193 C CA . VAL A 1 406 ? -4.429 15.890 -9.524 1.00 84.00 406 VAL A CA 1
ATOM 3194 C C . VAL A 1 406 ? -2.991 15.534 -9.151 1.00 84.00 406 VAL A C 1
ATOM 3196 O O . VAL A 1 406 ? -2.285 14.894 -9.927 1.00 84.00 406 VAL A O 1
ATOM 3199 N N . ASN A 1 407 ? -2.570 15.847 -7.925 1.00 76.38 407 ASN A N 1
ATOM 3200 C CA . ASN A 1 407 ? -1.250 15.453 -7.430 1.00 76.38 407 ASN A CA 1
ATOM 3201 C C . ASN A 1 407 ? -1.083 13.927 -7.330 1.00 76.38 407 ASN A C 1
ATOM 3203 O O . ASN A 1 407 ? 0.016 13.429 -7.563 1.00 76.38 407 ASN A O 1
ATOM 3207 N N . ALA A 1 408 ? -2.154 13.184 -7.034 1.00 76.56 408 ALA A N 1
ATOM 3208 C CA . ALA A 1 408 ? -2.137 11.722 -7.029 1.00 76.56 408 ALA A CA 1
ATOM 3209 C C . ALA A 1 408 ? -1.973 11.153 -8.440 1.00 76.56 408 ALA A C 1
ATOM 3211 O O . ALA A 1 408 ? -1.093 10.323 -8.659 1.00 76.56 408 ALA A O 1
ATOM 3212 N N . PHE A 1 409 ? -2.733 11.662 -9.413 1.00 80.75 409 PHE A N 1
ATOM 3213 C CA . PHE A 1 409 ? -2.584 11.275 -10.820 1.00 80.75 409 PHE A CA 1
ATOM 3214 C C . PHE A 1 409 ? -1.187 11.595 -11.367 1.00 80.75 409 PHE A C 1
ATOM 3216 O O . PHE A 1 409 ? -0.566 10.763 -12.034 1.00 80.75 409 PHE A O 1
ATOM 3223 N N . ASN A 1 410 ? -0.659 12.776 -11.043 1.00 83.12 410 ASN A N 1
ATOM 3224 C CA . ASN A 1 410 ? 0.692 13.176 -11.426 1.00 83.12 410 ASN A CA 1
ATOM 3225 C C . ASN A 1 410 ? 1.751 12.277 -10.779 1.00 83.12 410 ASN A C 1
ATOM 3227 O O . ASN A 1 410 ? 2.681 11.854 -11.461 1.00 83.12 410 ASN A O 1
ATOM 3231 N N . GLY A 1 411 ? 1.593 11.946 -9.495 1.00 78.81 411 GLY A N 1
ATOM 3232 C CA . GLY A 1 411 ? 2.498 11.044 -8.783 1.00 78.81 411 GLY A CA 1
ATOM 3233 C C . GLY A 1 411 ? 2.559 9.652 -9.412 1.00 78.81 411 GLY A C 1
ATOM 3234 O O . GLY A 1 411 ? 3.643 9.122 -9.630 1.00 78.81 411 GLY A O 1
ATOM 3235 N N . VAL A 1 412 ? 1.409 9.091 -9.791 1.00 80.81 412 VAL A N 1
ATOM 3236 C CA . VAL A 1 412 ? 1.334 7.796 -10.491 1.00 80.81 412 VAL A CA 1
ATOM 3237 C C . VAL A 1 412 ? 1.982 7.873 -11.866 1.00 80.81 412 VAL A C 1
ATOM 3239 O O . VAL A 1 412 ? 2.785 7.015 -12.222 1.00 80.81 412 VAL A O 1
ATOM 3242 N N . THR A 1 413 ? 1.685 8.930 -12.625 1.00 86.00 413 THR A N 1
ATOM 3243 C CA . THR A 1 413 ? 2.276 9.146 -13.953 1.00 86.00 413 THR A CA 1
ATOM 3244 C C . THR A 1 413 ? 3.801 9.224 -13.865 1.00 86.00 413 THR A C 1
ATOM 3246 O O . THR A 1 413 ? 4.496 8.643 -14.698 1.00 86.00 413 THR A O 1
ATOM 3249 N N . GLN A 1 414 ? 4.334 9.892 -12.838 1.00 88.06 414 GLN A N 1
ATOM 3250 C CA . GLN A 1 414 ? 5.773 9.956 -12.572 1.00 88.06 414 GLN A CA 1
ATOM 3251 C C . GLN A 1 414 ? 6.350 8.582 -12.217 1.00 88.06 414 GLN A C 1
ATOM 3253 O O . GLN A 1 414 ? 7.335 8.180 -12.832 1.00 88.06 414 GLN A O 1
ATOM 3258 N N . ALA A 1 415 ? 5.714 7.835 -11.309 1.00 86.56 415 ALA A N 1
ATOM 3259 C CA . ALA A 1 415 ? 6.157 6.493 -10.925 1.00 86.56 415 ALA A CA 1
ATOM 3260 C C . ALA A 1 415 ? 6.201 5.533 -12.131 1.00 86.56 415 ALA A C 1
ATOM 3262 O O . ALA A 1 415 ? 7.207 4.867 -12.374 1.00 86.56 415 ALA A O 1
ATOM 3263 N N . ILE A 1 416 ? 5.151 5.534 -12.959 1.00 87.69 416 ILE A N 1
ATOM 3264 C CA . ILE A 1 416 ? 5.094 4.748 -14.202 1.00 87.69 416 ILE A CA 1
ATOM 3265 C C . ILE A 1 416 ? 6.178 5.204 -15.189 1.00 87.69 416 ILE A C 1
ATOM 3267 O O . ILE A 1 416 ? 6.851 4.375 -15.800 1.00 87.69 416 ILE A O 1
ATOM 3271 N N . SER A 1 417 ? 6.393 6.514 -15.331 1.00 89.25 417 SER A N 1
ATOM 3272 C CA . SER A 1 417 ? 7.432 7.054 -16.217 1.00 89.25 417 SER A CA 1
ATOM 3273 C C . SER A 1 417 ? 8.838 6.636 -15.779 1.00 89.25 417 SER A C 1
ATOM 3275 O O . SER A 1 417 ? 9.650 6.261 -16.623 1.00 89.25 417 SER A O 1
ATOM 3277 N N . HIS A 1 418 ? 9.124 6.640 -14.474 1.00 89.88 418 HIS A N 1
ATOM 3278 C CA . HIS A 1 418 ? 10.403 6.179 -13.927 1.00 89.88 418 HIS A CA 1
ATOM 3279 C C . HIS A 1 418 ? 10.664 4.703 -14.242 1.00 89.88 418 HIS A C 1
ATOM 3281 O O . HIS A 1 418 ? 11.785 4.335 -14.606 1.00 89.88 418 HIS A O 1
ATOM 3287 N N . ILE A 1 419 ? 9.630 3.866 -14.152 1.00 89.56 419 ILE A N 1
ATOM 3288 C CA . ILE A 1 419 ? 9.713 2.442 -14.486 1.00 89.56 419 ILE A CA 1
ATOM 3289 C C . ILE A 1 419 ? 9.938 2.247 -15.977 1.00 89.56 419 ILE A C 1
ATOM 3291 O O . ILE A 1 419 ? 10.877 1.557 -16.360 1.00 89.56 419 ILE A O 1
ATOM 3295 N N . ASN A 1 420 ? 9.149 2.908 -16.822 1.00 89.75 420 ASN A N 1
ATOM 3296 C CA . ASN A 1 420 ? 9.301 2.811 -18.272 1.00 89.75 420 ASN A CA 1
ATOM 3297 C C . ASN A 1 420 ? 10.691 3.266 -18.731 1.00 89.75 420 ASN A C 1
ATOM 3299 O O . ASN A 1 420 ? 11.284 2.640 -19.612 1.00 89.75 420 ASN A O 1
ATOM 3303 N N . LEU A 1 421 ? 11.240 4.314 -18.111 1.00 91.19 421 LEU A N 1
ATOM 3304 C CA . LEU A 1 421 ? 12.599 4.770 -18.384 1.00 91.19 421 LEU A CA 1
ATOM 3305 C C . LEU A 1 421 ? 13.638 3.726 -17.945 1.00 91.19 421 LEU A C 1
ATOM 3307 O O . LEU A 1 421 ? 14.530 3.398 -18.722 1.00 91.19 421 LEU A O 1
ATOM 3311 N N . SER A 1 422 ? 13.498 3.163 -16.742 1.00 91.06 422 SER A N 1
ATOM 3312 C CA . SER A 1 422 ? 14.388 2.106 -16.229 1.00 91.06 422 SER A CA 1
ATOM 3313 C C . SER A 1 422 ? 14.379 0.861 -17.123 1.00 91.06 422 SER A C 1
ATOM 3315 O O . SER A 1 422 ? 15.440 0.346 -17.474 1.00 91.06 422 SER A O 1
ATOM 3317 N N . ILE A 1 423 ? 13.191 0.439 -17.571 1.00 91.06 423 ILE A N 1
ATOM 3318 C CA . ILE A 1 423 ? 13.004 -0.666 -18.520 1.00 91.06 423 ILE A CA 1
ATOM 3319 C C . ILE A 1 423 ? 13.700 -0.350 -19.846 1.00 91.06 423 ILE A C 1
ATOM 3321 O O . ILE A 1 423 ? 14.480 -1.162 -20.336 1.00 91.06 423 ILE A O 1
ATOM 3325 N N . SER A 1 424 ? 13.458 0.838 -20.408 1.00 90.75 424 SER A N 1
ATOM 3326 C CA . SER A 1 424 ? 14.016 1.241 -21.708 1.00 90.75 424 SER A CA 1
ATOM 3327 C C . SER A 1 424 ? 15.542 1.343 -21.681 1.00 90.75 424 SER A C 1
ATOM 3329 O O . SER A 1 424 ? 16.201 1.006 -22.659 1.00 90.75 424 SER A O 1
ATOM 3331 N N . MET A 1 425 ? 16.113 1.785 -20.557 1.00 90.94 425 MET A N 1
ATOM 3332 C CA . MET A 1 425 ? 17.563 1.862 -20.365 1.00 90.94 425 MET A CA 1
ATOM 3333 C C . MET A 1 425 ? 18.194 0.527 -19.945 1.00 90.94 425 MET A C 1
ATOM 3335 O O . MET A 1 425 ? 19.419 0.440 -19.869 1.00 90.94 425 MET A O 1
ATOM 3339 N N . GLY A 1 426 ? 17.394 -0.493 -19.616 1.00 87.88 426 GLY A N 1
ATOM 3340 C CA . GLY A 1 426 ? 17.885 -1.785 -19.133 1.00 87.88 426 GLY A CA 1
ATOM 3341 C C . GLY A 1 426 ? 18.633 -1.715 -17.795 1.00 87.88 426 GLY A C 1
ATOM 3342 O O . GLY A 1 426 ? 19.413 -2.612 -17.485 1.00 87.88 426 GLY A O 1
ATOM 3343 N N . ASN A 1 427 ? 18.432 -0.661 -16.999 1.00 90.94 427 ASN A N 1
ATOM 3344 C CA . ASN A 1 427 ? 19.113 -0.465 -15.718 1.00 90.94 427 ASN A CA 1
ATOM 3345 C C . ASN A 1 427 ? 18.109 -0.336 -14.565 1.00 90.94 427 ASN A C 1
ATOM 3347 O O . ASN A 1 427 ? 16.902 -0.261 -14.776 1.00 90.94 427 ASN A O 1
ATOM 3351 N N . LEU A 1 428 ? 18.599 -0.346 -13.326 1.00 88.69 428 LEU A N 1
ATOM 3352 C CA . LEU A 1 428 ? 17.743 -0.235 -12.140 1.00 88.69 428 LEU A CA 1
ATOM 3353 C C . LEU A 1 428 ? 17.246 1.194 -11.880 1.00 88.69 428 LEU A C 1
ATOM 3355 O O . LEU A 1 428 ? 16.377 1.383 -11.030 1.00 88.69 428 LEU A O 1
ATOM 3359 N N . GLY A 1 429 ? 17.807 2.202 -12.553 1.00 88.50 429 GLY A N 1
ATOM 3360 C CA . GLY A 1 429 ? 17.511 3.606 -12.293 1.00 88.50 429 GLY A CA 1
ATOM 3361 C C . GLY A 1 429 ? 17.595 3.941 -10.791 1.00 88.50 429 GLY A C 1
ATOM 3362 O O . GLY A 1 429 ? 18.566 3.557 -10.128 1.00 88.50 429 GLY A O 1
ATOM 3363 N N . PRO A 1 430 ? 16.568 4.597 -10.216 1.00 84.19 430 PRO A N 1
ATOM 3364 C CA . PRO A 1 430 ? 16.476 4.861 -8.775 1.00 84.19 430 PRO A CA 1
ATOM 3365 C C . PRO A 1 430 ? 16.504 3.601 -7.892 1.00 84.19 430 PRO A C 1
ATOM 3367 O O . PRO A 1 430 ? 16.926 3.668 -6.738 1.00 84.19 430 PRO A O 1
ATOM 3370 N N . SER A 1 431 ? 16.116 2.440 -8.432 1.00 87.81 431 SER A N 1
ATOM 3371 C CA . SER A 1 431 ? 16.086 1.160 -7.710 1.00 87.81 431 SER A CA 1
ATOM 3372 C C . SER A 1 431 ? 17.469 0.537 -7.508 1.00 87.81 431 SER A C 1
ATOM 3374 O O . SER A 1 431 ? 17.559 -0.524 -6.899 1.00 87.81 431 SER A O 1
ATOM 3376 N N . GLY A 1 432 ? 18.545 1.161 -8.006 1.00 88.62 432 GLY A N 1
ATOM 3377 C CA . GLY A 1 432 ? 19.916 0.675 -7.813 1.00 88.62 432 GLY A CA 1
ATOM 3378 C C . GLY A 1 432 ? 20.449 0.862 -6.389 1.00 88.62 432 GLY A C 1
ATOM 3379 O O . GLY A 1 432 ? 21.473 0.282 -6.033 1.00 88.62 432 GLY A O 1
ATOM 3380 N N . THR A 1 433 ? 19.773 1.673 -5.570 1.00 90.50 433 THR A N 1
ATOM 3381 C CA . THR A 1 433 ? 20.152 1.905 -4.172 1.00 90.50 433 THR A CA 1
ATOM 3382 C C . THR A 1 433 ? 19.249 1.109 -3.240 1.00 90.50 433 THR A C 1
ATOM 3384 O O . THR A 1 433 ? 18.029 1.250 -3.273 1.00 90.50 433 THR A O 1
ATOM 3387 N N . CYS A 1 434 ? 19.856 0.323 -2.349 1.00 91.81 434 CYS A N 1
ATOM 3388 C CA . CYS A 1 434 ? 19.130 -0.456 -1.352 1.00 91.81 434 CYS A CA 1
ATOM 3389 C C . CYS A 1 434 ? 18.409 0.465 -0.348 1.00 91.81 434 CYS A C 1
ATOM 3391 O O . CYS A 1 434 ? 19.079 1.228 0.358 1.00 91.81 434 CYS A O 1
ATOM 3393 N N . PRO A 1 435 ? 17.068 0.402 -0.231 1.00 91.88 435 PRO A N 1
ATOM 3394 C CA . PRO A 1 435 ? 16.336 1.229 0.720 1.00 91.88 435 PRO A CA 1
ATOM 3395 C C . PRO A 1 435 ? 16.691 0.873 2.168 1.00 91.88 435 PRO A C 1
ATOM 3397 O O . PRO A 1 435 ? 16.798 -0.302 2.516 1.00 91.88 435 PRO A O 1
ATOM 3400 N N . ASN A 1 436 ? 16.751 1.867 3.061 1.00 89.00 436 ASN A N 1
ATOM 3401 C CA . ASN A 1 436 ? 16.962 1.636 4.503 1.00 89.00 436 ASN A CA 1
ATOM 3402 C C . ASN A 1 436 ? 15.928 0.670 5.104 1.00 89.00 436 ASN A C 1
ATOM 3404 O O . ASN A 1 436 ? 16.236 -0.103 6.013 1.00 89.00 436 ASN A O 1
ATOM 3408 N N . LEU A 1 437 ? 14.708 0.686 4.562 1.00 91.38 437 LEU A N 1
ATOM 3409 C CA . LEU A 1 437 ? 13.631 -0.214 4.952 1.00 91.38 437 LEU A CA 1
ATOM 3410 C C . LEU A 1 437 ? 14.002 -1.696 4.751 1.00 91.38 437 LEU A C 1
ATOM 3412 O O . LEU A 1 437 ? 13.584 -2.532 5.545 1.00 91.38 437 LEU A O 1
ATOM 3416 N N . HIS A 1 438 ? 14.852 -2.027 3.773 1.00 90.31 438 HIS A N 1
ATOM 3417 C CA . HIS A 1 438 ? 15.312 -3.397 3.538 1.00 90.31 438 HIS A CA 1
ATOM 3418 C C . HIS A 1 438 ? 16.005 -3.992 4.772 1.00 90.31 438 HIS A C 1
ATOM 3420 O O . HIS A 1 438 ? 15.846 -5.173 5.076 1.00 90.31 438 HIS A O 1
ATOM 3426 N N . ALA A 1 439 ? 16.751 -3.181 5.529 1.00 86.19 439 ALA A N 1
ATOM 3427 C CA . ALA A 1 439 ? 17.381 -3.636 6.765 1.00 86.19 439 ALA A CA 1
ATOM 3428 C C . ALA A 1 439 ? 16.336 -3.973 7.843 1.00 86.19 439 ALA A C 1
ATOM 3430 O O . ALA A 1 439 ? 16.457 -5.006 8.501 1.00 86.19 439 ALA A O 1
ATOM 3431 N N . ILE A 1 440 ? 15.293 -3.145 7.971 1.00 84.44 440 ILE A N 1
ATOM 3432 C CA . ILE A 1 440 ? 14.192 -3.350 8.924 1.00 84.44 440 ILE A CA 1
ATOM 3433 C C . ILE A 1 440 ? 13.429 -4.629 8.584 1.00 84.44 440 ILE A C 1
ATOM 3435 O O . ILE A 1 440 ? 13.231 -5.477 9.452 1.00 84.44 440 ILE A O 1
ATOM 3439 N N . LEU A 1 441 ? 13.068 -4.820 7.312 1.00 85.56 441 LEU A N 1
ATOM 3440 C CA . LEU A 1 441 ? 12.347 -6.013 6.863 1.00 85.56 441 LEU A CA 1
ATOM 3441 C C . LEU A 1 441 ? 13.145 -7.298 7.094 1.00 85.56 441 LEU A C 1
ATOM 3443 O O . LEU A 1 441 ? 12.560 -8.323 7.432 1.00 85.56 441 LEU A O 1
ATOM 3447 N N . ASN A 1 442 ? 14.475 -7.228 7.041 1.00 82.56 442 ASN A N 1
ATOM 3448 C CA . ASN A 1 442 ? 15.379 -8.341 7.338 1.00 82.56 442 ASN A CA 1
ATOM 3449 C C . ASN A 1 442 ? 15.765 -8.464 8.824 1.00 82.56 442 ASN A C 1
ATOM 3451 O O . ASN A 1 442 ? 16.697 -9.189 9.162 1.00 82.56 442 ASN A O 1
ATOM 3455 N N . GLY A 1 443 ? 15.064 -7.766 9.724 1.00 73.12 443 GLY A N 1
ATOM 3456 C CA . GLY A 1 443 ? 15.225 -7.938 11.170 1.00 73.12 443 GLY A CA 1
ATOM 3457 C C . GLY A 1 443 ? 16.519 -7.347 11.723 1.00 73.12 443 GLY A C 1
ATOM 3458 O O . GLY A 1 443 ? 16.885 -7.630 12.863 1.00 73.12 443 GLY A O 1
ATOM 3459 N N . LYS A 1 444 ? 17.220 -6.511 10.947 1.00 72.50 444 LYS A N 1
ATOM 3460 C CA . LYS A 1 444 ? 18.336 -5.738 11.488 1.00 72.50 444 LYS A CA 1
ATOM 3461 C C . LYS A 1 444 ? 17.762 -4.635 12.381 1.00 72.50 444 LYS A C 1
ATOM 3463 O O . LYS A 1 444 ? 16.841 -3.936 11.948 1.00 72.50 444 LYS A O 1
ATOM 3468 N N . PRO A 1 445 ? 18.289 -4.457 13.606 1.00 56.44 445 PRO A N 1
ATOM 3469 C CA . PRO A 1 445 ? 17.793 -3.440 14.517 1.00 56.44 445 PRO A CA 1
ATOM 3470 C C . PRO A 1 445 ? 17.896 -2.070 13.851 1.00 56.44 445 PRO A C 1
ATOM 3472 O O . PRO A 1 445 ? 18.957 -1.676 13.360 1.00 56.44 445 PRO A O 1
ATOM 3475 N N . THR A 1 446 ? 16.780 -1.345 13.809 1.00 53.06 446 THR A N 1
ATOM 3476 C CA . THR A 1 446 ? 16.777 0.041 13.348 1.00 53.06 446 THR A CA 1
ATOM 3477 C C . THR A 1 446 ? 17.652 0.845 14.311 1.00 53.06 446 THR A C 1
ATOM 3479 O O . THR A 1 446 ? 17.473 0.708 15.526 1.00 53.06 446 THR A O 1
ATOM 3482 N N . PRO A 1 447 ? 18.597 1.683 13.844 1.00 48.12 447 PRO A N 1
ATOM 3483 C CA . PRO A 1 447 ? 19.228 2.647 14.733 1.00 48.12 447 PRO A CA 1
ATOM 3484 C C . PRO A 1 447 ? 18.105 3.471 15.353 1.00 48.12 447 PRO A C 1
ATOM 3486 O O . PRO A 1 447 ? 17.328 4.096 14.627 1.00 48.12 447 PRO A O 1
ATOM 3489 N N . ALA A 1 448 ? 17.965 3.385 16.679 1.00 48.34 448 ALA A N 1
ATOM 3490 C CA . ALA A 1 448 ? 16.870 4.027 17.385 1.00 48.34 448 ALA A CA 1
ATOM 3491 C C . ALA A 1 448 ? 16.806 5.489 16.925 1.00 48.34 448 ALA A C 1
ATOM 3493 O O . ALA A 1 448 ? 17.840 6.172 16.983 1.00 48.34 448 ALA A O 1
ATOM 3494 N N . PRO A 1 449 ? 15.650 5.978 16.433 1.00 49.12 449 PRO A N 1
ATOM 3495 C CA . PRO A 1 449 ? 15.522 7.393 16.142 1.00 49.12 449 PRO A CA 1
ATOM 3496 C C . PRO A 1 449 ? 15.948 8.119 17.413 1.00 49.12 449 PRO A C 1
ATOM 3498 O O . PRO A 1 449 ? 15.467 7.777 18.498 1.00 49.12 449 PRO A O 1
ATOM 3501 N N . LYS A 1 450 ? 16.915 9.045 17.308 1.00 40.22 450 LYS A N 1
ATOM 3502 C CA . LYS A 1 450 ? 17.288 9.911 18.432 1.00 40.22 450 LYS A CA 1
ATOM 3503 C C . LYS A 1 450 ? 15.981 10.503 18.921 1.00 40.22 450 LYS A C 1
ATOM 3505 O O . LYS A 1 450 ? 15.391 11.318 18.223 1.00 40.22 450 LYS A O 1
ATOM 3510 N N . ARG A 1 451 ? 15.500 9.997 20.056 1.00 35.28 451 ARG A N 1
ATOM 3511 C CA . ARG A 1 451 ? 14.203 10.335 20.623 1.00 35.28 451 ARG A CA 1
ATOM 3512 C C . ARG A 1 451 ? 14.240 11.839 20.857 1.00 35.28 451 ARG A C 1
ATOM 3514 O O . ARG A 1 451 ? 14.840 12.298 21.830 1.00 35.28 451 ARG A O 1
ATOM 3521 N N . GLU A 1 452 ? 13.669 12.612 19.941 1.00 40.47 452 GLU A N 1
ATOM 3522 C CA . GLU A 1 452 ? 13.291 13.978 20.248 1.00 40.47 452 GLU A CA 1
ATOM 3523 C C . GLU A 1 452 ? 12.310 13.842 21.404 1.00 40.47 452 GLU A C 1
ATOM 3525 O O . GLU A 1 452 ? 11.292 13.155 21.318 1.00 40.47 452 GLU A O 1
ATOM 3530 N N . SER A 1 453 ? 12.744 14.318 22.569 1.00 32.38 453 SER A N 1
ATOM 3531 C CA . SER A 1 453 ? 12.030 14.092 23.816 1.00 32.38 453 SER A CA 1
ATOM 3532 C C . SER A 1 453 ? 10.610 14.655 23.666 1.00 32.38 453 SER A C 1
ATOM 3534 O O . SER A 1 453 ? 10.502 15.830 23.317 1.00 32.38 453 SER A O 1
ATOM 3536 N N . PRO A 1 454 ? 9.534 13.889 23.946 1.00 34.03 454 PRO A N 1
ATOM 3537 C CA . PRO A 1 454 ? 8.142 14.305 23.707 1.00 34.03 454 PRO A CA 1
ATOM 3538 C C . PRO A 1 454 ? 7.625 15.431 24.622 1.00 34.03 454 PRO A C 1
ATOM 3540 O O . PRO A 1 454 ? 6.431 15.526 24.881 1.00 34.03 454 PRO A O 1
ATOM 3543 N N . ASN A 1 455 ? 8.507 16.285 25.141 1.00 37.12 455 ASN A N 1
ATOM 3544 C CA . ASN A 1 455 ? 8.184 17.350 26.083 1.00 37.12 455 ASN A CA 1
ATOM 3545 C C . ASN A 1 455 ? 8.469 18.755 25.525 1.00 37.12 455 ASN A C 1
ATOM 3547 O O . ASN A 1 455 ? 8.785 19.669 26.281 1.00 37.12 455 ASN A O 1
ATOM 3551 N N . SER A 1 456 ? 8.299 18.964 24.217 1.00 37.41 456 SER A N 1
ATOM 3552 C CA . SER A 1 456 ? 7.976 20.294 23.682 1.00 37.41 456 SER A CA 1
ATOM 3553 C C . SER A 1 456 ? 6.472 20.380 23.434 1.00 37.41 456 SER A C 1
ATOM 3555 O O . SER A 1 456 ? 6.001 20.481 22.305 1.00 37.41 456 SER A O 1
ATOM 3557 N N . ARG A 1 457 ? 5.705 20.293 24.523 1.00 38.31 457 ARG A N 1
ATOM 3558 C CA . ARG A 1 457 ? 4.326 20.773 24.541 1.00 38.31 457 ARG A CA 1
ATOM 3559 C C . ARG A 1 457 ? 4.401 22.251 24.159 1.00 38.31 457 ARG A C 1
ATOM 3561 O O . ARG A 1 457 ? 5.084 23.006 24.853 1.00 38.31 457 ARG A O 1
ATOM 3568 N N . GLU A 1 458 ? 3.770 22.630 23.050 1.00 37.78 458 GLU A N 1
ATOM 3569 C CA . GLU A 1 458 ? 3.498 24.028 22.724 1.00 37.78 458 GLU A CA 1
ATOM 3570 C C . GLU A 1 458 ? 2.912 24.684 23.975 1.00 37.78 458 GLU A C 1
ATOM 3572 O O . GLU A 1 458 ? 1.801 24.373 24.411 1.00 37.78 458 GLU A O 1
ATOM 3577 N N . GLN A 1 459 ? 3.709 25.538 24.614 1.00 32.72 459 GLN A N 1
ATOM 3578 C CA . GLN A 1 459 ? 3.150 26.502 25.538 1.00 32.72 459 GLN A CA 1
ATOM 3579 C C . GLN A 1 459 ? 2.355 27.504 24.696 1.00 32.72 459 GLN A C 1
ATOM 3581 O O . GLN A 1 459 ? 2.851 27.942 23.654 1.00 32.72 459 GLN A O 1
ATOM 3586 N N . PRO A 1 460 ? 1.137 27.871 25.124 1.00 31.38 460 PRO A N 1
ATOM 3587 C CA . PRO A 1 460 ? 0.375 28.911 24.458 1.00 31.38 460 PRO A CA 1
ATOM 3588 C C . PRO A 1 460 ? 1.208 30.191 24.444 1.00 31.38 460 PRO A C 1
ATOM 3590 O O . PRO A 1 460 ? 1.854 30.518 25.442 1.00 31.38 460 PRO A O 1
ATOM 3593 N N . ASN A 1 461 ? 1.185 30.887 23.307 1.00 35.66 461 ASN A N 1
ATOM 3594 C CA . ASN A 1 461 ? 1.746 32.223 23.125 1.00 35.66 461 ASN A CA 1
ATOM 3595 C C . ASN A 1 461 ? 1.598 33.062 24.409 1.00 35.66 461 ASN A C 1
ATOM 3597 O O . ASN A 1 461 ? 0.475 33.452 24.741 1.00 35.66 461 ASN A O 1
ATOM 3601 N N . PRO A 1 462 ? 2.686 33.400 25.127 1.00 34.94 462 PRO A N 1
ATOM 3602 C CA . PRO A 1 462 ? 2.622 34.474 26.084 1.00 34.94 462 PRO A CA 1
ATOM 3603 C C . PRO A 1 462 ? 2.812 35.761 25.289 1.00 34.94 462 PRO A C 1
ATOM 3605 O O . PRO A 1 462 ? 3.926 36.215 25.025 1.00 34.94 462 PRO A O 1
ATOM 3608 N N . THR A 1 463 ? 1.693 36.374 24.917 1.00 41.38 463 THR A N 1
ATOM 3609 C CA . THR A 1 463 ? 1.624 37.828 24.788 1.00 41.38 463 THR A CA 1
ATOM 3610 C C . THR A 1 463 ? 2.394 38.467 25.944 1.00 41.38 463 THR A C 1
ATOM 3612 O O . THR A 1 463 ? 2.068 38.244 27.106 1.00 41.38 463 THR A O 1
ATOM 3615 N N . LYS A 1 464 ? 3.436 39.234 25.595 1.00 48.25 464 LYS A N 1
ATOM 3616 C CA . LYS A 1 464 ? 4.136 40.229 26.424 1.00 48.25 464 LYS A CA 1
ATOM 3617 C C . LYS A 1 464 ? 4.266 39.847 27.906 1.00 48.25 464 LYS A C 1
ATOM 3619 O O . LYS A 1 464 ? 3.573 40.398 28.758 1.00 48.25 464 LYS A O 1
ATOM 3624 N N . ARG A 1 465 ? 5.226 38.977 28.236 1.00 34.09 465 ARG A N 1
ATOM 3625 C CA . ARG A 1 465 ? 5.719 38.880 29.618 1.00 34.09 465 ARG A CA 1
ATOM 3626 C C . ARG A 1 465 ? 6.854 39.880 29.825 1.00 34.09 465 ARG A C 1
ATOM 3628 O O . ARG A 1 465 ? 7.797 39.942 29.042 1.00 34.09 465 ARG A O 1
ATOM 3635 N N . ALA A 1 466 ? 6.673 40.704 30.849 1.00 39.94 466 ALA A N 1
ATOM 3636 C CA . ALA A 1 466 ? 7.507 41.830 31.224 1.00 39.94 466 ALA A CA 1
ATOM 3637 C C . ALA A 1 466 ? 8.997 41.475 31.345 1.00 39.94 466 ALA A C 1
ATOM 3639 O O . ALA A 1 466 ? 9.360 40.375 31.762 1.00 39.94 466 ALA A O 1
ATOM 3640 N N . LYS A 1 467 ? 9.845 42.461 31.025 1.00 37.22 467 LYS A N 1
ATOM 3641 C CA . LYS A 1 467 ? 11.266 42.494 31.377 1.00 37.22 467 LYS A CA 1
ATOM 3642 C C . LYS A 1 467 ? 11.416 42.158 32.865 1.00 37.22 467 LYS A C 1
ATOM 3644 O O . LYS A 1 467 ? 11.127 42.998 33.714 1.00 37.22 467 LYS A O 1
ATOM 3649 N N . HIS A 1 468 ? 11.885 40.955 33.181 1.00 35.50 468 HIS A N 1
ATOM 3650 C CA . HIS A 1 468 ? 12.569 40.753 34.451 1.00 35.50 468 HIS A CA 1
ATOM 3651 C C . HIS A 1 468 ? 13.864 41.583 34.411 1.00 35.50 468 HIS A C 1
ATOM 3653 O O . HIS A 1 468 ? 14.529 41.609 33.370 1.00 35.50 468 HIS A O 1
ATOM 3659 N N . PRO A 1 469 ? 14.214 42.302 35.491 1.00 35.62 469 PRO A N 1
ATOM 3660 C CA . PRO A 1 469 ? 15.483 43.013 35.558 1.00 35.62 469 PRO A CA 1
ATOM 3661 C C . PRO A 1 469 ? 16.637 42.003 35.435 1.00 35.62 469 PRO A C 1
ATOM 3663 O O . PRO A 1 469 ? 16.494 40.869 35.903 1.00 35.62 469 PRO A O 1
ATOM 3666 N N . PRO A 1 470 ? 17.767 42.373 34.806 1.00 40.38 470 PRO A N 1
ATOM 3667 C CA . PRO A 1 470 ? 18.893 41.468 34.626 1.00 40.38 470 PRO A CA 1
ATOM 3668 C C . PRO A 1 470 ? 19.474 41.109 35.996 1.00 40.38 470 PRO A C 1
ATOM 3670 O O . PRO A 1 470 ? 20.182 41.897 36.618 1.00 40.38 470 PRO A O 1
ATOM 3673 N N . GLN A 1 471 ? 19.159 39.914 36.488 1.00 45.16 471 GLN A N 1
ATOM 3674 C CA . GLN A 1 471 ? 19.851 39.335 37.630 1.00 45.16 471 GLN A CA 1
ATOM 3675 C C . GLN A 1 471 ? 21.153 38.711 37.125 1.00 45.16 471 GLN A C 1
ATOM 3677 O O . GLN A 1 471 ? 21.140 37.670 36.478 1.00 45.16 471 GLN A O 1
ATOM 3682 N N . GLY A 1 472 ? 22.265 39.394 37.408 1.00 47.16 472 GLY A N 1
ATOM 3683 C CA . GLY A 1 472 ? 23.628 38.867 37.341 1.00 47.16 472 GLY A CA 1
ATOM 3684 C C . GLY A 1 472 ? 24.084 38.410 35.956 1.00 47.16 472 GLY A C 1
ATOM 3685 O O . GLY A 1 472 ? 24.130 37.216 35.674 1.00 47.16 472 GLY A O 1
ATOM 3686 N N . THR A 1 473 ? 24.509 39.344 35.106 1.00 52.78 473 THR A N 1
ATOM 3687 C CA . THR A 1 473 ? 25.307 39.011 33.920 1.00 52.78 473 THR A CA 1
ATOM 3688 C C . THR A 1 473 ? 26.623 38.383 34.374 1.00 52.78 473 THR A C 1
ATOM 3690 O O . THR A 1 473 ? 27.528 39.086 34.828 1.00 52.78 473 THR A O 1
ATOM 3693 N N . HIS A 1 474 ? 26.749 37.059 34.273 1.00 60.19 474 HIS A N 1
ATOM 3694 C CA . HIS A 1 474 ? 28.071 36.450 34.290 1.00 60.19 474 HIS A CA 1
ATOM 3695 C C . HIS A 1 474 ? 28.881 37.060 33.134 1.00 60.19 474 HIS A C 1
ATOM 3697 O O . HIS A 1 474 ? 28.362 37.145 32.015 1.00 60.19 474 HIS A O 1
ATOM 3703 N N . PRO A 1 475 ? 30.122 37.513 33.380 1.00 62.53 475 PRO A N 1
ATOM 3704 C CA . PRO A 1 475 ? 30.999 37.975 32.321 1.00 62.53 475 PRO A CA 1
ATOM 3705 C C . PRO A 1 475 ? 31.443 36.734 31.548 1.00 62.53 475 PRO A C 1
ATOM 3707 O O . PRO A 1 475 ? 32.439 36.104 31.891 1.00 62.53 475 PRO A O 1
ATOM 3710 N N . GLY A 1 476 ? 30.648 36.309 30.568 1.00 74.06 476 GLY A N 1
ATOM 3711 C CA . GLY A 1 476 ? 31.118 35.328 29.597 1.00 74.06 476 GLY A CA 1
ATOM 3712 C C . GLY A 1 476 ? 32.380 35.854 28.908 1.00 74.06 476 GLY A C 1
ATOM 3713 O O . GLY A 1 476 ? 32.625 37.060 28.860 1.00 74.06 476 GLY A O 1
ATOM 3714 N N . TYR A 1 477 ? 33.199 34.945 28.397 1.00 78.25 477 TYR A N 1
ATOM 3715 C CA . TYR A 1 477 ? 34.492 35.268 27.793 1.00 78.25 477 TYR A CA 1
ATOM 3716 C C . TYR A 1 477 ? 34.360 35.707 26.330 1.00 78.25 477 TYR A C 1
ATOM 3718 O O . TYR A 1 477 ? 35.202 36.448 25.828 1.00 78.25 477 TYR A O 1
ATOM 3726 N N . LEU A 1 478 ? 33.291 35.265 25.664 1.00 79.19 478 LEU A N 1
ATOM 3727 C CA . LEU A 1 478 ? 33.035 35.493 24.243 1.00 79.19 478 LEU A CA 1
ATOM 3728 C C . LEU A 1 478 ? 31.698 36.214 24.040 1.00 79.19 478 LEU A C 1
ATOM 3730 O O . LEU A 1 478 ? 30.747 35.958 24.768 1.00 79.19 478 LEU A O 1
ATOM 3734 N N . THR A 1 479 ? 31.568 37.060 23.026 1.00 79.50 479 THR A N 1
ATOM 3735 C CA . THR A 1 479 ? 30.257 37.504 22.514 1.00 79.50 479 THR A CA 1
ATOM 3736 C C . THR A 1 479 ? 29.796 36.595 21.372 1.00 79.50 479 THR A C 1
ATOM 3738 O O . THR A 1 479 ? 30.608 35.911 20.748 1.00 79.50 479 THR A O 1
ATOM 3741 N N . TYR A 1 480 ? 28.486 36.531 21.119 1.00 80.56 480 TYR A N 1
ATOM 3742 C CA . TYR A 1 480 ? 27.924 35.825 19.965 1.00 80.56 480 TYR A CA 1
ATOM 3743 C C . TYR A 1 480 ? 26.758 36.616 19.385 1.00 80.56 480 TYR A C 1
ATOM 3745 O O . TYR A 1 480 ? 25.709 36.721 20.024 1.00 80.56 480 TYR A O 1
ATOM 3753 N N . ASP A 1 481 ? 26.942 37.101 18.159 1.00 75.12 481 ASP A N 1
ATOM 3754 C CA . ASP A 1 481 ? 25.976 37.962 17.462 1.00 75.12 481 ASP A CA 1
ATOM 3755 C C . ASP A 1 481 ? 25.259 37.233 16.305 1.00 75.12 481 ASP A C 1
ATOM 3757 O O . ASP A 1 481 ? 24.589 37.844 15.473 1.00 75.12 481 ASP A O 1
ATOM 3761 N N . GLY A 1 482 ? 25.410 35.906 16.207 1.00 76.25 482 GLY A N 1
ATOM 3762 C CA . GLY A 1 482 ? 24.777 35.102 15.160 1.00 76.25 482 GLY A CA 1
ATOM 3763 C C . GLY A 1 482 ? 23.301 34.777 15.441 1.00 76.25 482 GLY A C 1
ATOM 3764 O O . GLY A 1 482 ? 22.910 34.613 16.597 1.00 76.25 482 GLY A O 1
ATOM 3765 N N . PRO A 1 483 ? 22.456 34.629 14.401 1.00 67.56 483 PRO A N 1
ATOM 3766 C CA . PRO A 1 483 ? 21.103 34.118 14.582 1.00 67.56 483 PRO A CA 1
ATOM 3767 C C . PRO A 1 483 ? 21.137 32.621 14.926 1.00 67.56 483 PRO A C 1
ATOM 3769 O O . PRO A 1 483 ? 21.869 31.848 14.310 1.00 67.56 483 PRO A O 1
ATOM 3772 N N . GLY A 1 484 ? 20.292 32.189 15.866 1.00 77.56 484 GLY A N 1
ATOM 3773 C CA . GLY A 1 484 ? 20.085 30.772 16.176 1.00 77.56 484 GLY A CA 1
ATOM 3774 C C . GLY A 1 484 ? 20.711 30.307 17.493 1.00 77.56 484 GLY A C 1
ATOM 3775 O O . GLY A 1 484 ? 20.798 31.053 18.464 1.00 77.56 484 GLY A O 1
ATOM 3776 N N . ARG A 1 485 ? 21.047 29.013 17.569 1.00 78.25 485 ARG A N 1
ATOM 3777 C CA . ARG A 1 485 ? 21.567 28.381 18.793 1.00 78.25 485 ARG A CA 1
ATOM 3778 C C . ARG A 1 485 ? 23.052 28.698 18.978 1.00 78.25 485 ARG A C 1
ATOM 3780 O O . ARG A 1 485 ? 23.797 28.719 18.005 1.00 78.25 485 ARG A O 1
ATOM 3787 N N . LEU A 1 486 ? 23.479 28.842 20.236 1.00 81.75 486 LEU A N 1
ATOM 3788 C CA . LEU A 1 486 ? 24.890 29.021 20.579 1.00 81.75 486 LEU A CA 1
ATOM 3789 C C . LEU A 1 486 ? 25.769 27.892 20.007 1.00 81.75 486 LEU A C 1
ATOM 3791 O O . LEU A 1 486 ? 25.377 26.720 20.087 1.00 81.75 486 LEU A O 1
ATOM 3795 N N . PRO A 1 487 ? 26.984 28.209 19.532 1.00 80.44 487 PRO A N 1
ATOM 3796 C CA . PRO A 1 487 ? 27.943 27.201 19.100 1.00 80.44 487 PRO A CA 1
ATOM 3797 C C . PRO A 1 487 ? 28.348 26.269 20.257 1.00 80.44 487 PRO A C 1
ATOM 3799 O O . PRO A 1 487 ? 28.513 26.709 21.398 1.00 80.44 487 PRO A O 1
ATOM 3802 N N . ILE A 1 488 ? 28.522 24.969 19.994 1.00 80.56 488 ILE A N 1
ATOM 3803 C CA . ILE A 1 488 ? 28.954 23.978 21.002 1.00 80.56 488 ILE A CA 1
ATOM 3804 C C . ILE A 1 488 ? 30.475 24.018 21.166 1.00 80.56 488 ILE A C 1
ATOM 3806 O O . ILE A 1 488 ? 31.165 23.541 20.278 1.00 80.56 488 ILE A O 1
ATOM 3810 N N . ALA A 1 489 ? 31.003 24.495 22.298 1.00 79.50 489 ALA A N 1
ATOM 3811 C CA . ALA A 1 489 ? 32.450 24.525 22.559 1.00 79.50 489 ALA A CA 1
ATOM 3812 C C . ALA A 1 489 ? 33.122 23.152 22.301 1.00 79.50 489 ALA A C 1
ATOM 3814 O O . ALA A 1 489 ? 32.880 22.216 23.067 1.00 79.50 489 ALA A O 1
ATOM 3815 N N . PRO A 1 490 ? 33.956 22.995 21.249 1.00 74.44 490 PRO A N 1
ATOM 3816 C CA . PRO A 1 490 ? 34.565 21.705 20.918 1.00 74.44 490 PRO A CA 1
ATOM 3817 C C . PRO A 1 490 ? 35.733 21.339 21.846 1.00 74.44 490 PRO A C 1
ATOM 3819 O O . PRO A 1 490 ? 36.144 20.179 21.883 1.00 74.44 490 PRO A O 1
ATOM 3822 N N . PHE A 1 491 ? 36.258 22.300 22.612 1.00 81.12 491 PHE A N 1
ATOM 3823 C CA . PHE A 1 491 ? 37.356 22.076 23.545 1.00 81.12 491 PHE A CA 1
ATOM 3824 C C . PHE A 1 491 ? 36.905 21.281 24.773 1.00 81.12 491 PHE A C 1
ATOM 3826 O O . PHE A 1 491 ? 35.913 21.624 25.425 1.00 81.12 491 PHE A O 1
ATOM 3833 N N . LYS A 1 492 ? 37.662 20.227 25.088 1.00 84.38 492 LYS A N 1
ATOM 3834 C CA . LYS A 1 492 ? 37.480 19.388 26.273 1.00 84.38 492 LYS A CA 1
ATOM 3835 C C . LYS A 1 492 ? 38.718 19.493 27.154 1.00 84.38 492 LYS A C 1
ATOM 3837 O O . LYS A 1 492 ? 39.829 19.393 26.642 1.00 84.38 492 LYS A O 1
ATOM 3842 N N . CYS A 1 493 ? 38.517 19.654 28.456 1.00 83.88 493 CYS A N 1
ATOM 3843 C CA . CYS A 1 493 ? 39.583 19.521 29.443 1.00 83.88 493 CYS A CA 1
ATOM 3844 C C . CYS A 1 493 ? 39.126 18.644 30.613 1.00 83.88 493 CYS A C 1
ATOM 3846 O O . CYS A 1 493 ? 37.963 18.227 30.695 1.00 83.88 493 CYS A O 1
ATOM 3848 N N . LYS A 1 494 ? 40.054 18.303 31.512 1.00 83.56 494 LYS A N 1
ATOM 3849 C CA . LYS A 1 494 ? 39.719 17.516 32.701 1.00 83.56 494 LYS A CA 1
ATOM 3850 C C . LYS A 1 494 ? 38.825 18.342 33.626 1.00 83.56 494 LYS A C 1
ATOM 3852 O O . LYS A 1 494 ? 39.203 19.406 34.104 1.00 83.56 494 LYS A O 1
ATOM 3857 N N . HIS A 1 495 ? 37.631 17.831 33.900 1.00 82.75 495 HIS A N 1
ATOM 3858 C CA . HIS A 1 495 ? 36.691 18.441 34.825 1.00 82.75 495 HIS A CA 1
ATOM 3859 C C . HIS A 1 495 ? 37.285 18.434 36.245 1.00 82.75 495 HIS A C 1
ATOM 3861 O O . HIS A 1 495 ? 37.685 17.370 36.720 1.00 82.75 495 HIS A O 1
ATOM 3867 N N . PRO A 1 496 ? 37.264 19.556 36.980 1.00 71.94 496 PRO A N 1
ATOM 3868 C CA . PRO A 1 496 ? 38.007 19.706 38.239 1.00 71.94 496 PRO A CA 1
ATOM 3869 C C . PRO A 1 496 ? 37.496 18.762 39.331 1.00 71.94 496 PRO A C 1
ATOM 3871 O O . PRO A 1 496 ? 38.265 18.223 40.113 1.00 71.94 496 PRO A O 1
ATOM 3874 N N . ILE A 1 497 ? 36.180 18.528 39.354 1.00 77.62 497 ILE A N 1
ATOM 3875 C CA . ILE A 1 497 ? 35.535 17.666 40.355 1.00 77.62 497 ILE A CA 1
ATOM 3876 C C . ILE A 1 497 ? 35.631 16.178 39.989 1.00 77.62 497 ILE A C 1
ATOM 3878 O O . ILE A 1 497 ? 35.769 15.338 40.867 1.00 77.62 497 ILE A O 1
ATOM 3882 N N . THR A 1 498 ? 35.510 15.822 38.705 1.00 83.81 498 THR A N 1
ATOM 3883 C CA . THR A 1 498 ? 35.342 14.412 38.299 1.00 83.81 498 THR A CA 1
ATOM 3884 C C . THR A 1 498 ? 36.598 13.810 37.678 1.00 83.81 498 THR A C 1
ATOM 3886 O O . THR A 1 498 ? 36.640 12.603 37.461 1.00 83.81 498 THR A O 1
ATOM 3889 N N . GLY A 1 499 ? 37.590 14.630 37.317 1.00 84.50 499 GLY A N 1
ATOM 3890 C CA . GLY A 1 499 ? 38.798 14.230 36.591 1.00 84.50 499 GLY A CA 1
ATOM 3891 C C . GLY A 1 499 ? 38.565 13.781 35.140 1.00 84.50 499 GLY A C 1
ATOM 3892 O O . GLY A 1 499 ? 39.530 13.558 34.409 1.00 84.50 499 GLY A O 1
ATOM 3893 N N . LYS A 1 500 ? 37.307 13.649 34.695 1.00 88.06 500 LYS A N 1
ATOM 3894 C CA . LYS A 1 500 ? 36.945 13.189 33.346 1.00 88.06 500 LYS A CA 1
ATOM 3895 C C . LYS A 1 500 ? 37.036 14.325 32.331 1.00 88.06 500 LYS A C 1
ATOM 3897 O O . LYS A 1 500 ? 36.769 15.475 32.661 1.00 88.06 500 LYS A O 1
ATOM 3902 N N . GLN A 1 501 ? 37.351 13.991 31.082 1.00 88.94 501 GLN A N 1
ATOM 3903 C CA . GLN A 1 501 ? 37.305 14.940 29.967 1.00 88.94 501 GLN A CA 1
ATOM 3904 C C . GLN A 1 501 ? 35.867 15.432 29.742 1.00 88.94 501 GLN A C 1
ATOM 3906 O O . GLN A 1 501 ? 34.980 14.632 29.438 1.00 88.94 501 GLN A O 1
ATOM 3911 N N . ALA A 1 502 ? 35.638 16.736 29.876 1.00 88.12 502 ALA A N 1
ATOM 3912 C CA . ALA A 1 502 ? 34.343 17.378 29.672 1.00 88.12 502 ALA A CA 1
ATOM 3913 C C . ALA A 1 502 ? 34.499 18.643 28.822 1.00 88.12 502 ALA A C 1
ATOM 3915 O O . ALA A 1 502 ? 35.528 19.313 28.868 1.00 88.12 502 ALA A O 1
ATOM 3916 N N . ALA A 1 503 ? 33.475 18.955 28.027 1.00 89.81 503 ALA A N 1
ATOM 3917 C CA . ALA A 1 503 ? 33.453 20.164 27.210 1.00 89.81 503 ALA A CA 1
ATOM 3918 C C . ALA A 1 503 ? 33.077 21.394 28.046 1.00 89.81 503 ALA A C 1
ATOM 3920 O O . ALA A 1 503 ? 32.432 21.268 29.092 1.00 89.81 503 ALA A O 1
ATOM 3921 N N . PHE A 1 504 ? 33.416 22.588 27.563 1.00 88.50 504 PHE A N 1
ATOM 3922 C CA . PHE A 1 504 ? 32.935 23.834 28.161 1.00 88.50 504 PHE A CA 1
ATOM 3923 C C . PHE A 1 504 ? 31.443 24.051 27.912 1.00 88.50 504 PHE A C 1
ATOM 3925 O O . PHE A 1 504 ? 30.886 23.695 26.873 1.00 88.50 504 PHE A O 1
ATOM 3932 N N . CYS A 1 505 ? 30.764 24.650 28.887 1.00 90.44 505 CYS A N 1
ATOM 3933 C CA . CYS A 1 505 ? 29.368 25.019 28.731 1.00 90.44 505 CYS A CA 1
ATOM 3934 C C . CYS A 1 505 ? 29.253 26.268 27.857 1.00 90.44 505 CYS A C 1
ATOM 3936 O O . CYS A 1 505 ? 29.607 27.358 28.299 1.00 90.44 505 CYS A O 1
ATOM 3938 N N . SER A 1 506 ? 28.689 26.141 26.653 1.00 88.25 506 SER A N 1
ATOM 3939 C CA . SER A 1 506 ? 28.486 27.287 25.755 1.00 88.25 506 SER A CA 1
ATOM 3940 C C . SER A 1 506 ? 27.692 28.420 26.411 1.00 88.25 506 SER A C 1
ATOM 3942 O O . SER A 1 506 ? 28.058 29.578 26.286 1.00 88.25 506 SER A O 1
ATOM 3944 N N . HIS A 1 507 ? 26.658 28.100 27.196 1.00 87.00 507 HIS A N 1
ATOM 3945 C CA . HIS A 1 507 ? 25.844 29.116 27.879 1.00 87.00 507 HIS A CA 1
ATOM 3946 C C . HIS A 1 507 ? 26.596 29.856 28.991 1.00 87.00 507 HIS A C 1
ATOM 3948 O O . HIS A 1 507 ? 26.099 30.858 29.482 1.00 87.00 507 HIS A O 1
ATOM 3954 N N . PHE A 1 508 ? 27.745 29.335 29.421 1.00 86.56 508 PHE A N 1
ATOM 3955 C CA . PHE A 1 508 ? 28.626 29.984 30.386 1.00 86.56 508 PHE A CA 1
ATOM 3956 C C . PHE A 1 508 ? 29.795 30.700 29.690 1.00 86.56 508 PHE A C 1
ATOM 3958 O O . PHE A 1 508 ? 30.317 31.688 30.193 1.00 86.56 508 PHE A O 1
ATOM 3965 N N . LEU A 1 509 ? 30.213 30.192 28.528 1.00 86.12 509 LEU A N 1
ATOM 3966 C CA . LEU A 1 509 ? 31.314 30.741 27.744 1.00 86.12 509 LEU A CA 1
ATOM 3967 C C . LEU A 1 509 ? 30.940 32.067 27.067 1.00 86.12 509 LEU A C 1
ATOM 3969 O O . LEU A 1 509 ? 31.792 32.948 26.970 1.00 86.12 509 LEU A O 1
ATOM 3973 N N . PHE A 1 510 ? 29.687 32.216 26.626 1.00 84.69 510 PHE A N 1
ATOM 3974 C CA . PHE A 1 510 ? 29.212 33.419 25.943 1.00 84.69 510 PHE A CA 1
ATOM 3975 C C . PHE A 1 510 ? 28.556 34.420 26.903 1.00 84.69 510 PHE A C 1
ATOM 3977 O O . PHE A 1 510 ? 27.718 34.061 27.730 1.00 84.69 510 PHE A O 1
ATOM 3984 N N . ALA A 1 511 ? 28.921 35.691 26.779 1.00 80.69 511 ALA A N 1
ATOM 3985 C CA . ALA A 1 511 ? 28.362 36.787 27.549 1.00 80.69 511 ALA A CA 1
ATOM 3986 C C . ALA A 1 511 ? 26.881 36.987 27.228 1.00 80.69 511 ALA A C 1
ATOM 3988 O O . ALA A 1 511 ? 26.439 36.746 26.108 1.00 80.69 511 ALA A O 1
ATOM 3989 N N . ASN A 1 512 ? 26.118 37.442 28.223 1.00 80.00 512 ASN A N 1
ATOM 3990 C CA . ASN A 1 512 ? 24.655 37.581 28.179 1.00 80.00 512 ASN A CA 1
ATOM 3991 C C . ASN A 1 512 ? 23.872 36.258 28.107 1.00 80.00 512 ASN A C 1
ATOM 3993 O O . ASN A 1 512 ? 22.641 36.280 28.085 1.00 80.00 512 ASN A O 1
ATOM 3997 N N . TYR A 1 513 ? 24.549 35.109 28.148 1.00 81.06 513 TYR A N 1
ATOM 3998 C CA . TYR A 1 513 ? 23.913 33.804 28.291 1.00 81.06 513 TYR A CA 1
ATOM 3999 C C . TYR A 1 513 ? 24.108 33.262 29.709 1.00 81.06 513 TYR A C 1
ATOM 4001 O O . TYR A 1 513 ? 25.053 33.608 30.415 1.00 81.06 513 TYR A O 1
ATOM 4009 N N . HIS A 1 514 ? 23.157 32.439 30.150 1.00 82.62 514 HIS A N 1
ATOM 4010 C CA . HIS A 1 514 ? 23.173 31.822 31.470 1.00 82.62 514 HIS A CA 1
ATOM 4011 C C . HIS A 1 514 ? 22.831 30.337 31.346 1.00 82.62 514 HIS A C 1
ATOM 4013 O O . HIS A 1 514 ? 21.912 29.932 30.627 1.00 82.62 514 HIS A O 1
ATOM 4019 N N . CYS A 1 515 ? 23.605 29.492 32.026 1.00 85.94 515 CYS A N 1
ATOM 4020 C CA . CYS A 1 515 ? 23.341 28.062 32.054 1.00 85.94 515 CYS A CA 1
ATOM 4021 C C . CYS A 1 515 ? 22.240 27.757 33.077 1.00 85.94 515 CYS A C 1
ATOM 4023 O O . CYS A 1 515 ? 22.498 27.712 34.275 1.00 85.94 515 CYS A O 1
ATOM 4025 N N . ASN A 1 516 ? 21.028 27.471 32.599 1.00 83.31 516 ASN A N 1
ATOM 4026 C CA . ASN A 1 516 ? 19.881 27.105 33.444 1.00 83.31 516 ASN A CA 1
ATOM 4027 C C . ASN A 1 516 ? 19.899 25.657 33.957 1.00 83.31 516 ASN A C 1
ATOM 4029 O O . ASN A 1 516 ? 18.906 25.177 34.500 1.00 83.31 516 ASN A O 1
ATOM 4033 N N . ARG A 1 517 ? 20.995 24.915 33.756 1.00 82.56 517 ARG A N 1
ATOM 4034 C CA . ARG A 1 517 ? 21.083 23.514 34.179 1.00 82.56 517 ARG A CA 1
ATOM 4035 C C . ARG A 1 517 ? 21.660 23.443 35.596 1.00 82.56 517 ARG A C 1
ATOM 4037 O O . ARG A 1 517 ? 22.860 23.667 35.743 1.00 82.56 517 ARG A O 1
ATOM 4044 N N . PRO A 1 518 ? 20.872 23.049 36.617 1.00 78.62 518 PRO A N 1
ATOM 4045 C CA . PRO A 1 518 ? 21.353 22.967 38.001 1.00 78.62 518 PRO A CA 1
ATOM 4046 C C . PRO A 1 518 ? 22.460 21.917 38.192 1.00 78.62 518 PRO A C 1
ATOM 4048 O O . PRO A 1 518 ? 23.231 21.990 39.141 1.00 78.62 518 PRO A O 1
ATOM 4051 N N . ARG A 1 519 ? 22.564 20.945 37.277 1.00 83.81 519 ARG A N 1
ATOM 4052 C CA . ARG A 1 519 ? 23.651 19.958 37.205 1.00 83.81 519 ARG A CA 1
ATOM 4053 C C . ARG A 1 519 ? 24.209 19.902 35.787 1.00 83.81 519 ARG A C 1
ATOM 4055 O O . ARG A 1 519 ? 24.019 18.926 35.066 1.00 83.81 519 ARG A O 1
ATOM 4062 N N . CYS A 1 520 ? 24.825 20.994 35.342 1.00 85.19 520 CYS A N 1
ATOM 4063 C CA . CYS A 1 520 ? 25.498 21.002 34.051 1.00 85.19 520 CYS A CA 1
ATOM 4064 C C . CYS A 1 520 ? 26.695 20.039 34.080 1.00 85.19 520 CYS A C 1
ATOM 4066 O O . CYS A 1 520 ? 27.579 20.174 34.917 1.00 85.19 520 CYS A O 1
ATOM 4068 N N . HIS A 1 521 ? 26.726 19.069 33.163 1.00 83.56 521 HIS A N 1
ATOM 4069 C CA . HIS A 1 521 ? 27.867 18.155 33.004 1.00 83.56 521 HIS A CA 1
ATOM 4070 C C . HIS A 1 521 ? 29.047 18.787 32.247 1.00 83.56 521 HIS A C 1
ATOM 4072 O O . HIS A 1 521 ? 30.100 18.165 32.122 1.00 83.56 521 HIS A O 1
ATOM 4078 N N . ASN A 1 522 ? 28.860 20.004 31.731 1.00 90.00 522 ASN A N 1
ATOM 4079 C CA . ASN A 1 522 ? 29.888 20.772 31.044 1.00 90.00 522 ASN A CA 1
ATOM 4080 C C . ASN A 1 522 ? 30.561 21.743 32.017 1.00 90.00 522 ASN A C 1
ATOM 4082 O O . ASN A 1 522 ? 29.944 22.223 32.967 1.00 90.00 522 ASN A O 1
ATOM 4086 N N . ILE A 1 523 ? 31.815 22.073 31.740 1.00 86.62 523 ILE A N 1
ATOM 4087 C CA . ILE A 1 523 ? 32.654 22.898 32.605 1.00 86.62 523 ILE A CA 1
ATOM 4088 C C . ILE A 1 523 ? 32.180 24.355 32.557 1.00 86.62 523 ILE A C 1
ATOM 4090 O O . ILE A 1 523 ? 32.010 24.935 31.481 1.00 86.62 523 ILE A O 1
ATOM 4094 N N . HIS A 1 524 ? 31.955 24.947 33.731 1.00 87.12 524 HIS A N 1
ATOM 4095 C CA . HIS A 1 524 ? 31.692 26.376 33.902 1.00 87.12 524 HIS A CA 1
ATOM 4096 C C . HIS A 1 524 ? 33.000 27.050 34.329 1.00 87.12 524 HIS A C 1
ATOM 4098 O O . HIS A 1 524 ? 33.486 26.814 35.435 1.00 87.12 524 HIS A O 1
ATOM 4104 N N . TYR A 1 525 ? 33.593 27.849 33.441 1.00 72.88 525 TYR A N 1
ATOM 4105 C CA . TYR A 1 525 ? 34.885 28.492 33.685 1.00 72.88 525 TYR A CA 1
ATOM 4106 C C . TYR A 1 525 ? 34.720 29.659 34.668 1.00 72.88 525 TYR A C 1
ATOM 4108 O O . TYR A 1 525 ? 34.434 30.779 34.271 1.00 72.88 525 TYR A O 1
ATOM 4116 N N . THR A 1 526 ? 34.870 29.430 35.968 1.00 76.00 526 THR A N 1
ATOM 4117 C CA . THR A 1 526 ? 34.887 30.519 36.959 1.00 76.00 526 THR A CA 1
ATOM 4118 C C . THR A 1 526 ? 36.317 31.016 37.201 1.00 76.00 526 THR A C 1
ATOM 4120 O O . THR A 1 526 ? 37.285 30.317 36.911 1.00 76.00 526 THR A O 1
ATOM 4123 N N . LYS A 1 527 ? 36.491 32.204 37.801 1.00 65.62 527 LYS A N 1
ATOM 4124 C CA . LYS A 1 527 ? 37.824 32.661 38.255 1.00 65.62 527 LYS A CA 1
ATOM 4125 C C . LYS A 1 527 ? 38.497 31.658 39.207 1.00 65.62 527 LYS A C 1
ATOM 4127 O O . LYS A 1 527 ? 39.711 31.513 39.178 1.00 65.62 527 LYS A O 1
ATOM 4132 N N . GLN A 1 528 ? 37.710 30.936 40.009 1.00 65.38 528 GLN A N 1
ATOM 4133 C CA . GLN A 1 528 ? 38.204 29.839 40.848 1.00 65.38 528 GLN A CA 1
ATOM 4134 C C . GLN A 1 528 ? 38.657 28.633 40.014 1.00 65.38 528 GLN A C 1
ATOM 4136 O O . GLN A 1 528 ? 39.654 28.008 40.353 1.00 65.38 528 GLN A O 1
ATOM 4141 N N . PHE A 1 529 ? 37.976 28.335 38.904 1.00 70.38 529 PHE A N 1
ATOM 4142 C CA . PHE A 1 529 ? 38.370 27.256 38.000 1.00 70.38 529 PHE A CA 1
ATOM 4143 C C . PHE A 1 529 ? 39.720 27.525 37.319 1.00 70.38 529 PHE A C 1
ATOM 4145 O O . PHE A 1 529 ? 40.553 26.622 37.248 1.00 70.38 529 PHE A O 1
ATOM 4152 N N . ALA A 1 530 ? 39.976 28.773 36.910 1.00 67.44 530 ALA A N 1
ATOM 4153 C CA . ALA A 1 530 ? 41.262 29.188 36.342 1.00 67.44 530 ALA A CA 1
ATOM 4154 C C . ALA A 1 530 ? 42.446 28.904 37.282 1.00 67.44 530 ALA A C 1
ATOM 4156 O O . ALA A 1 530 ? 43.501 28.480 36.827 1.00 67.44 530 ALA A O 1
ATOM 4157 N N . ALA A 1 531 ? 42.253 29.068 38.596 1.00 69.19 531 ALA A N 1
ATOM 4158 C CA . ALA A 1 531 ? 43.280 28.782 39.599 1.00 69.19 531 ALA A CA 1
ATOM 4159 C C . ALA A 1 531 ? 43.552 27.277 39.793 1.00 69.19 531 ALA A C 1
ATOM 4161 O O . ALA A 1 531 ? 44.580 26.908 40.351 1.00 69.19 531 ALA A O 1
ATOM 4162 N N . THR A 1 532 ? 42.631 26.410 39.355 1.00 71.50 532 THR A N 1
ATOM 4163 C CA . THR A 1 532 ? 42.739 24.945 39.492 1.00 71.50 532 THR A CA 1
ATOM 4164 C C . THR A 1 532 ? 43.168 24.230 38.214 1.00 71.50 532 THR A C 1
ATOM 4166 O O . THR A 1 532 ? 43.473 23.040 38.266 1.00 71.50 532 THR A O 1
ATOM 4169 N N . MET A 1 533 ? 43.189 24.917 37.068 1.00 72.44 533 MET A N 1
ATOM 4170 C CA . MET A 1 533 ? 43.737 24.333 35.846 1.00 72.44 533 MET A CA 1
ATOM 4171 C C . MET A 1 533 ? 45.259 24.274 35.925 1.00 72.44 533 MET A C 1
ATOM 4173 O O . MET A 1 533 ? 45.917 25.230 36.333 1.00 72.44 533 MET A O 1
ATOM 4177 N N . GLY A 1 534 ? 45.821 23.135 35.520 1.00 77.56 534 GLY A N 1
ATOM 4178 C CA . GLY A 1 534 ? 47.259 23.028 35.315 1.00 77.56 534 GLY A CA 1
ATOM 4179 C C . GLY A 1 534 ? 47.705 23.976 34.201 1.00 77.56 534 GLY A C 1
ATOM 4180 O O . GLY A 1 534 ? 46.942 24.246 33.274 1.00 77.56 534 GLY A O 1
ATOM 4181 N N . SER A 1 535 ? 48.952 24.445 34.260 1.00 75.12 535 SER A N 1
ATOM 4182 C CA . SER A 1 535 ? 49.518 25.373 33.268 1.00 75.12 535 SER A CA 1
ATOM 4183 C C . SER A 1 535 ? 49.332 24.899 31.821 1.00 75.12 535 SER A C 1
ATOM 4185 O O . SER A 1 535 ? 49.024 25.708 30.953 1.00 75.12 535 SER A O 1
ATOM 4187 N N . ALA A 1 536 ? 49.424 23.587 31.578 1.00 78.50 536 ALA A N 1
ATOM 4188 C CA . ALA A 1 536 ? 49.204 22.987 30.263 1.00 78.50 536 ALA A CA 1
ATOM 4189 C C . ALA A 1 536 ? 47.749 23.101 29.762 1.00 78.50 536 ALA A C 1
ATOM 4191 O O . ALA A 1 536 ? 47.532 23.319 28.572 1.00 78.50 536 ALA A O 1
ATOM 4192 N N . ASP A 1 537 ? 46.753 22.968 30.645 1.00 74.88 537 ASP A N 1
ATOM 4193 C CA . ASP A 1 537 ? 45.334 23.077 30.273 1.00 74.88 537 ASP A CA 1
ATOM 4194 C C . ASP A 1 537 ? 44.942 24.542 30.032 1.00 74.88 537 ASP A C 1
ATOM 4196 O O . ASP A 1 537 ? 44.177 24.829 29.111 1.00 74.88 537 ASP A O 1
ATOM 4200 N N . THR A 1 538 ? 45.512 25.467 30.812 1.00 76.00 538 THR A N 1
ATOM 4201 C CA . THR A 1 538 ? 45.357 26.914 30.610 1.00 76.00 538 THR A CA 1
ATOM 4202 C C . THR A 1 538 ? 45.958 27.346 29.274 1.00 76.00 538 THR A C 1
ATOM 4204 O O . THR A 1 538 ? 45.263 27.957 28.469 1.00 76.00 538 THR A O 1
ATOM 4207 N N . GLU A 1 539 ? 47.201 26.950 28.982 1.00 78.88 539 GLU A N 1
ATOM 4208 C CA . GLU A 1 539 ? 47.863 27.261 27.709 1.00 78.88 539 GLU A CA 1
ATOM 4209 C C . GLU A 1 539 ? 47.117 26.639 26.515 1.00 78.88 539 GLU A C 1
ATOM 4211 O O . GLU A 1 539 ? 46.971 27.264 25.465 1.00 78.88 539 GLU A O 1
ATOM 4216 N N . ALA A 1 540 ? 46.596 25.414 26.663 1.00 77.12 540 ALA A N 1
ATOM 4217 C CA . ALA A 1 540 ? 45.790 24.767 25.631 1.00 77.12 540 ALA A CA 1
ATOM 4218 C C . ALA A 1 540 ? 44.446 25.477 25.403 1.00 77.12 540 ALA A C 1
ATOM 4220 O O . ALA A 1 540 ? 44.000 25.565 24.260 1.00 77.12 540 ALA A O 1
ATOM 4221 N N . PHE A 1 541 ? 43.811 25.990 26.460 1.00 75.31 541 PHE A N 1
ATOM 4222 C CA . PHE A 1 541 ? 42.574 26.763 26.370 1.00 75.31 541 PHE A CA 1
ATOM 4223 C C . PHE A 1 541 ? 42.808 28.132 25.723 1.00 75.31 541 PHE A C 1
ATOM 4225 O O . PHE A 1 541 ? 42.065 28.507 24.818 1.00 75.31 541 PHE A O 1
ATOM 4232 N N . GLU A 1 542 ? 43.866 28.841 26.115 1.00 75.50 542 GLU A N 1
ATOM 4233 C CA . GLU A 1 542 ? 44.269 30.111 25.502 1.00 75.50 542 GLU A CA 1
ATOM 4234 C C . GLU A 1 542 ? 44.592 29.915 24.016 1.00 75.50 542 GLU A C 1
ATOM 4236 O O . GLU A 1 542 ? 43.983 30.571 23.174 1.00 75.50 542 GLU A O 1
ATOM 4241 N N . LYS A 1 543 ? 45.408 28.909 23.663 1.00 76.69 543 LYS A N 1
ATOM 4242 C CA . LYS A 1 543 ? 45.688 28.536 22.263 1.00 76.69 543 LYS A CA 1
ATOM 4243 C C . LYS A 1 543 ? 44.439 28.116 21.493 1.00 76.69 543 LYS A C 1
ATOM 4245 O O . LYS A 1 543 ? 44.343 28.375 20.295 1.00 76.69 543 LYS A O 1
ATOM 4250 N N . PHE A 1 544 ? 43.500 27.425 22.140 1.00 72.12 544 PHE A N 1
ATOM 4251 C CA . PHE A 1 544 ? 42.230 27.036 21.531 1.00 72.12 544 PHE A CA 1
ATOM 4252 C C . PHE A 1 544 ? 41.376 28.263 21.201 1.00 72.12 544 PHE A C 1
ATOM 4254 O O . PHE A 1 544 ? 40.803 28.324 20.116 1.00 72.12 544 PHE A O 1
ATOM 4261 N N . ILE A 1 545 ? 41.311 29.243 22.103 1.00 65.81 545 ILE A N 1
ATOM 4262 C CA . ILE A 1 545 ? 40.585 30.490 21.858 1.00 65.81 545 ILE A CA 1
ATOM 4263 C C . ILE A 1 545 ? 41.303 31.333 20.793 1.00 65.81 545 ILE A C 1
ATOM 4265 O O . ILE A 1 545 ? 40.647 31.825 19.877 1.00 65.81 545 ILE A O 1
ATOM 4269 N N . GLU A 1 546 ? 42.634 31.445 20.847 1.00 68.06 546 GLU A N 1
ATOM 4270 C CA . GLU A 1 546 ? 43.446 32.188 19.871 1.00 68.06 546 GLU A CA 1
ATOM 4271 C C . GLU A 1 546 ? 43.361 31.612 18.455 1.00 68.06 546 GLU A C 1
ATOM 4273 O O . GLU A 1 546 ? 43.249 32.363 17.488 1.00 68.06 546 GLU A O 1
ATOM 4278 N N . LYS A 1 547 ? 43.359 30.279 18.313 1.00 66.62 547 LYS A N 1
ATOM 4279 C CA . LYS A 1 547 ? 43.222 29.613 17.006 1.00 66.62 547 LYS A CA 1
ATOM 4280 C C . LYS A 1 547 ? 41.841 29.773 16.375 1.00 66.62 547 LYS A C 1
ATOM 4282 O O . LYS A 1 547 ? 41.666 29.340 15.240 1.00 66.62 547 LYS A O 1
ATOM 4287 N N . ASN A 1 548 ? 40.889 30.368 17.094 1.00 59.03 548 ASN A N 1
ATOM 4288 C CA . ASN A 1 548 ? 39.539 30.686 16.646 1.00 59.03 548 ASN A CA 1
ATOM 4289 C C . ASN A 1 548 ? 38.924 29.581 15.754 1.00 59.03 548 ASN A C 1
ATOM 4291 O O . ASN A 1 548 ? 38.656 29.809 14.574 1.00 59.03 548 ASN A O 1
ATOM 4295 N N . PRO A 1 549 ? 38.673 28.368 16.291 1.00 54.03 549 PRO A N 1
ATOM 4296 C CA . PRO A 1 549 ? 38.201 27.203 15.527 1.00 54.03 549 PRO A CA 1
ATOM 4297 C C . PRO A 1 549 ? 36.769 27.355 14.984 1.00 54.03 549 PRO A C 1
ATOM 4299 O O . PRO A 1 549 ? 36.162 26.388 14.532 1.00 54.03 549 PRO A O 1
ATOM 4302 N N . TRP A 1 550 ? 36.221 28.565 15.071 1.00 57.47 550 TRP A N 1
ATOM 4303 C CA . TRP A 1 550 ? 34.877 28.954 14.684 1.00 57.47 550 TRP A CA 1
ATOM 4304 C C . TRP A 1 550 ? 34.812 29.720 13.352 1.00 57.47 550 TRP A C 1
ATOM 4306 O O . TRP A 1 550 ? 33.707 30.032 12.914 1.00 57.47 550 TRP A O 1
ATOM 4316 N N . GLY A 1 551 ? 35.942 29.993 12.687 1.00 41.47 551 GLY A N 1
ATOM 4317 C CA . GLY A 1 551 ? 35.962 30.344 11.257 1.00 41.47 551 GLY A CA 1
ATOM 4318 C C . GLY A 1 551 ? 36.293 29.099 10.425 1.00 41.47 551 GLY A C 1
ATOM 4319 O O . GLY A 1 551 ? 37.292 28.450 10.702 1.00 41.47 551 GLY A O 1
ATOM 4320 N N . ASP A 1 552 ? 35.537 28.647 9.426 1.00 41.47 552 ASP A N 1
ATOM 4321 C CA . ASP A 1 552 ? 34.311 29.099 8.761 1.00 41.47 552 ASP A CA 1
ATOM 4322 C C . ASP A 1 552 ? 33.608 27.813 8.240 1.00 41.47 552 ASP A C 1
ATOM 4324 O O . ASP A 1 552 ? 34.310 26.895 7.800 1.00 41.47 552 ASP A O 1
ATOM 4328 N N . PRO A 1 553 ? 32.270 27.659 8.379 1.00 41.22 553 PRO A N 1
ATOM 4329 C CA . PRO A 1 553 ? 31.367 28.146 7.326 1.00 41.22 553 PRO A CA 1
ATOM 4330 C C . PRO A 1 553 ? 30.226 29.055 7.849 1.00 41.22 553 PRO A C 1
ATOM 4332 O O . PRO A 1 553 ? 29.133 29.059 7.285 1.00 41.22 553 PRO A O 1
ATOM 4335 N N . LEU A 1 554 ? 30.422 29.802 8.947 1.00 40.12 554 LEU A N 1
ATOM 4336 C CA . LEU A 1 554 ? 29.417 30.724 9.513 1.00 40.12 554 LEU A CA 1
ATOM 4337 C C . LEU A 1 554 ? 29.860 32.198 9.713 1.00 40.12 554 LEU A C 1
ATOM 4339 O O . LEU A 1 554 ? 29.055 32.998 10.212 1.00 40.12 554 LEU A O 1
ATOM 4343 N N . GLY A 1 555 ? 31.052 32.598 9.263 1.00 46.31 555 GLY A N 1
ATOM 4344 C CA . GLY A 1 555 ? 31.580 33.971 9.293 1.00 46.31 555 GLY A CA 1
ATOM 4345 C C . GLY A 1 555 ? 32.069 34.471 10.671 1.00 46.31 555 GLY A C 1
ATOM 4346 O O . GLY A 1 555 ? 31.878 33.798 11.687 1.00 46.31 555 GLY A O 1
ATOM 4347 N N . PRO A 1 556 ? 32.692 35.670 10.741 1.00 50.66 556 PRO A N 1
ATOM 4348 C CA . PRO A 1 556 ? 33.353 36.190 11.942 1.00 50.66 556 PRO A CA 1
ATOM 4349 C C . PRO A 1 556 ? 32.308 36.711 12.939 1.00 50.66 556 PRO A C 1
ATOM 4351 O O . PRO A 1 556 ? 31.834 37.836 12.812 1.00 50.66 556 PRO A O 1
ATOM 4354 N N . LYS A 1 557 ? 31.878 35.879 13.898 1.00 58.56 557 LYS A N 1
ATOM 4355 C CA . LYS A 1 557 ? 30.723 36.198 14.774 1.00 58.56 557 LYS A CA 1
ATOM 4356 C C . LYS A 1 557 ? 30.949 35.989 16.274 1.00 58.56 557 LYS A C 1
ATOM 4358 O O . LYS A 1 557 ? 29.986 36.014 17.038 1.00 58.56 557 LYS A O 1
ATOM 4363 N N . ALA A 1 558 ? 32.196 35.787 16.693 1.00 52.75 558 ALA A N 1
ATOM 4364 C CA . ALA A 1 558 ? 32.580 35.793 18.100 1.00 52.75 558 ALA A CA 1
ATOM 4365 C C . ALA A 1 558 ? 33.792 36.709 18.300 1.00 52.75 558 ALA A C 1
ATOM 4367 O O . ALA A 1 558 ? 34.783 36.586 17.578 1.00 52.75 558 ALA A O 1
ATOM 4368 N N . SER A 1 559 ? 33.705 37.630 19.260 1.00 56.91 559 SER A N 1
ATOM 4369 C CA . SER A 1 559 ? 34.776 38.570 19.601 1.00 56.91 559 SER A CA 1
ATOM 4370 C C . SER A 1 559 ? 34.992 38.643 21.117 1.00 56.91 559 SER A C 1
ATOM 4372 O O . SER A 1 559 ? 34.162 38.199 21.916 1.00 56.91 559 SER A O 1
ATOM 4374 N N . TRP A 1 560 ? 36.163 39.139 21.521 1.00 50.12 560 TRP A N 1
ATOM 4375 C CA . TRP A 1 560 ? 36.519 39.316 22.927 1.00 50.12 560 TRP A CA 1
ATOM 4376 C C . TRP A 1 560 ? 35.747 40.480 23.546 1.00 50.12 560 TRP A C 1
ATOM 4378 O O . TRP A 1 560 ? 35.668 41.558 22.962 1.00 50.12 560 TRP A O 1
ATOM 4388 N N . LEU A 1 561 ? 35.264 40.291 24.774 1.00 45.06 561 LEU A N 1
ATOM 4389 C CA . LEU A 1 561 ? 34.723 41.382 25.592 1.00 45.06 561 LEU A CA 1
ATOM 4390 C C . LEU A 1 561 ? 35.823 42.186 26.308 1.00 45.06 561 LEU A C 1
ATOM 4392 O O . LEU A 1 561 ? 35.615 43.352 26.630 1.00 45.06 561 LEU A O 1
ATOM 4396 N N . VAL A 1 562 ? 36.992 41.576 26.545 1.00 46.25 562 VAL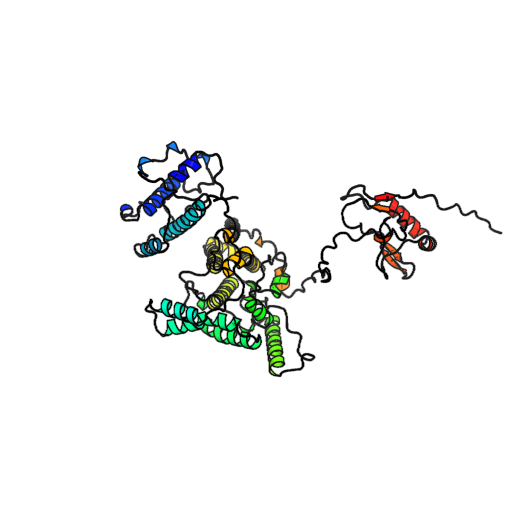 A N 1
ATOM 4397 C CA . VAL A 1 562 ? 38.187 42.192 27.152 1.00 46.25 562 VAL A CA 1
ATOM 4398 C C . VAL A 1 562 ? 39.429 41.548 26.512 1.00 46.25 562 VAL A C 1
ATOM 4400 O O . VAL A 1 562 ? 39.443 40.321 26.402 1.00 46.25 562 VAL A O 1
ATOM 4403 N N . PRO A 1 563 ? 40.459 42.301 26.073 1.00 37.94 563 PRO A N 1
ATOM 4404 C CA . PRO A 1 563 ? 41.709 41.698 25.602 1.00 37.94 563 PRO A CA 1
ATOM 4405 C C . PRO A 1 563 ? 42.357 40.859 26.721 1.00 37.94 563 PRO A C 1
ATOM 4407 O O . PRO A 1 563 ? 42.188 41.209 27.892 1.00 37.94 563 PRO A O 1
ATOM 4410 N N . PRO A 1 564 ? 43.098 39.776 26.410 1.00 40.94 564 PRO A N 1
ATOM 4411 C CA . PRO A 1 564 ? 43.818 39.011 27.421 1.00 40.94 564 PRO A CA 1
ATOM 4412 C C . PRO A 1 564 ? 44.880 39.910 28.061 1.00 40.94 564 PRO A C 1
ATOM 4414 O O . PRO A 1 564 ? 45.970 40.109 27.530 1.00 40.94 564 PRO A O 1
ATOM 4417 N N . THR A 1 565 ? 44.556 40.509 29.203 1.00 34.28 565 THR A N 1
ATOM 4418 C CA . THR A 1 565 ? 45.562 41.149 30.043 1.00 34.28 565 THR A CA 1
ATOM 4419 C C . THR A 1 565 ? 46.474 40.035 30.555 1.00 34.28 565 THR A C 1
ATOM 4421 O O . THR A 1 565 ? 45.952 39.065 31.111 1.00 34.28 565 THR A O 1
ATOM 4424 N N . PRO A 1 566 ? 47.808 40.127 30.409 1.00 32.44 566 PRO A N 1
ATOM 4425 C CA . PRO A 1 566 ? 48.703 39.127 30.970 1.00 32.44 566 PRO A CA 1
ATOM 4426 C C . PRO A 1 566 ? 48.460 39.066 32.479 1.00 32.44 566 PRO A C 1
ATOM 4428 O O . PRO A 1 566 ? 48.617 40.063 33.190 1.00 32.44 566 PRO A O 1
ATOM 4431 N N . LEU A 1 567 ? 48.021 37.906 32.964 1.00 30.84 567 LEU A N 1
ATOM 4432 C CA . LEU A 1 567 ? 47.853 37.659 34.387 1.00 30.84 567 LEU A CA 1
ATOM 4433 C C . LEU A 1 567 ? 49.235 37.734 35.051 1.00 30.84 567 LEU A C 1
ATOM 4435 O O . LEU A 1 567 ? 50.034 36.814 34.951 1.00 30.84 567 LEU A O 1
ATOM 4439 N N . LEU A 1 568 ? 49.498 38.889 35.670 1.00 27.20 568 LEU A N 1
ATOM 4440 C CA . LEU A 1 568 ? 50.390 39.138 36.806 1.00 27.20 568 LEU A CA 1
ATOM 4441 C C . LEU A 1 568 ? 51.683 38.303 36.861 1.00 27.20 568 LEU A C 1
ATOM 4443 O O . LEU A 1 568 ? 51.699 37.161 37.312 1.00 27.20 568 LEU A O 1
ATOM 4447 N N . LYS A 1 569 ? 52.805 38.969 36.543 1.00 28.06 569 LYS A N 1
ATOM 4448 C CA . LYS A 1 569 ? 54.149 38.606 37.018 1.00 28.06 569 LYS A CA 1
ATOM 4449 C C . LYS A 1 569 ? 54.095 38.337 38.526 1.00 28.06 569 LYS A C 1
ATOM 4451 O O . LYS A 1 569 ? 54.004 39.277 39.314 1.00 28.06 569 LYS A O 1
ATOM 4456 N N . TYR A 1 570 ? 54.176 37.074 38.929 1.00 24.78 570 TYR A N 1
ATOM 4457 C CA . TYR A 1 570 ? 54.457 36.729 40.315 1.00 24.78 570 TYR A CA 1
ATOM 4458 C C . TYR A 1 570 ? 55.961 36.903 40.541 1.00 24.78 570 TYR A C 1
ATOM 4460 O O . TYR A 1 570 ? 56.781 36.203 39.946 1.00 24.78 570 TYR A O 1
ATOM 4468 N N . HIS A 1 571 ? 56.315 37.895 41.356 1.00 26.80 571 HIS A N 1
ATOM 4469 C CA . HIS A 1 571 ? 57.668 38.080 41.861 1.00 26.80 571 HIS A CA 1
ATOM 4470 C C . HIS A 1 571 ? 58.103 36.829 42.629 1.00 26.80 571 HIS A C 1
ATOM 4472 O O . HIS A 1 571 ? 57.385 36.335 43.498 1.00 26.80 571 HIS A O 1
ATOM 4478 N N . SER A 1 572 ? 59.304 36.334 42.328 1.00 30.25 572 SER A N 1
ATOM 4479 C CA . SER A 1 572 ? 59.992 35.405 43.210 1.00 30.25 572 SER A CA 1
ATOM 4480 C C . SER A 1 572 ? 60.449 36.156 44.458 1.00 30.25 572 SER A C 1
ATOM 4482 O O . SER A 1 572 ? 61.246 37.088 44.349 1.00 30.25 572 SER A O 1
ATOM 4484 N N . THR A 1 573 ? 60.052 35.692 45.632 1.00 28.06 573 THR A N 1
ATOM 4485 C CA . THR A 1 573 ? 60.853 35.864 46.843 1.00 28.06 573 THR A CA 1
ATOM 4486 C C . THR A 1 573 ? 60.940 34.519 47.549 1.00 28.06 573 THR A C 1
ATOM 4488 O O . THR A 1 573 ? 59.976 34.018 48.118 1.00 28.06 573 THR A O 1
ATOM 4491 N N . ARG A 1 574 ? 62.129 33.912 47.458 1.00 31.81 574 ARG A N 1
ATOM 4492 C CA . ARG A 1 574 ? 62.663 33.031 48.495 1.00 31.81 574 ARG A CA 1
ATOM 4493 C C . ARG A 1 574 ? 63.203 33.936 49.604 1.00 31.81 574 ARG A C 1
ATOM 4495 O O . ARG A 1 574 ? 64.215 34.588 49.366 1.00 31.81 574 ARG A O 1
ATOM 4502 N N . GLN A 1 575 ? 62.527 33.954 50.748 1.00 32.41 575 GLN A N 1
ATOM 4503 C CA . GLN A 1 575 ? 63.033 33.886 52.130 1.00 32.41 575 GLN A CA 1
ATOM 4504 C C . GLN A 1 575 ? 61.895 34.224 53.085 1.00 32.41 575 GLN A C 1
ATOM 4506 O O . GLN A 1 575 ? 61.191 35.221 52.815 1.00 32.41 575 GLN A O 1
#

pLDDT: mean 70.18, std 19.95, range [24.73, 95.56]

Secondary structure (DSSP, 8-state):
--S---TT-HHHHHHHHH----TT-PPPTT--TTSPP-TTGGGS-HHHHHHHHHHHHHHHHTTT--TTT-GGG--GGGS-GGGSTT--TTSS----HHHHHHHTTT-GGGHHHHHHHHHHHHHHHHHHTT--PPPPPPPPPPPS-PPP-HHHHHHHHHHHTTS----HHHHHHHHHHHHHHHHHHH---HHHHHHHHHHHHHHHHTT---TTSHHHH----GGG--HHHHHHHHTT----S-TTT-TTHHHHS--GGGGSPB-TT-HHHHHHHHHHHHHHHHHHTT--TTTSPPPP-PPP--B--SSHHHHHHHHHHHHHHHHHH-TT--SSS--HHHHHHHHHHHHT-SHHHHHHHHHTTT-TTHHHHHHHHHHHHHHHHHHHHT-HHHHHHHHTTPPPPGGGGHHHHHHHHHHHHHHHHHHHHTS-GGGGSPPHHHHHHTTPPPPPP----S----------------------SB----SSSPP----EEE-TTT-SEEEB-HHHHBTT-----TT-SSB---HHHHHHS-HHHHHHHHHHHHT-TT-SSS-S---BSS-------------

Organism: NCBI:txid2856